Protein AF-0000000073371026 (afdb_homodimer)

Solvent-accessible surface area (backbone atoms only — not comparable to full-atom values): 20192 Å² total; per-residue (Å²): 126,54,71,70,52,48,51,46,52,50,49,33,68,52,36,25,43,48,41,38,28,44,31,72,67,51,46,48,70,66,56,48,27,65,59,62,73,43,50,71,66,58,51,50,71,70,28,90,46,69,68,56,49,50,53,49,14,49,51,52,49,47,46,50,52,50,50,57,52,51,58,57,32,68,72,38,90,45,40,67,50,35,59,48,41,50,36,58,49,53,38,41,37,76,80,59,62,59,48,59,58,53,61,54,60,61,40,46,37,55,53,16,57,73,68,31,72,69,59,24,54,54,42,35,48,53,52,51,51,52,35,50,50,44,23,49,34,47,51,51,18,34,76,72,62,62,25,56,60,95,79,65,53,45,64,58,51,27,49,44,50,51,11,32,50,51,18,29,52,52,48,18,58,46,66,67,38,62,62,54,27,35,56,44,23,50,55,50,45,47,57,59,58,65,37,79,126,54,72,70,52,48,51,45,52,51,47,33,67,51,36,22,43,49,42,38,28,42,32,72,66,52,46,48,70,64,56,48,26,64,61,60,72,45,51,72,66,57,51,50,71,70,28,90,46,68,66,54,49,50,53,48,16,49,50,52,50,47,45,49,51,50,50,58,51,50,58,58,32,68,71,39,90,45,39,65,52,37,59,49,43,51,37,57,50,53,39,40,37,77,81,63,61,59,48,59,60,52,62,54,60,60,41,45,37,55,51,16,57,73,69,30,70,68,59,23,53,52,42,36,48,54,52,51,51,51,35,49,52,45,24,47,35,47,51,52,18,40,75,71,62,62,30,64,47,89,77,70,50,45,64,59,53,25,48,45,49,51,12,31,51,53,17,29,52,52,50,18,59,46,67,67,38,62,65,54,26,35,56,44,24,51,55,51,45,47,58,58,60,59,35,76

Organism: Flavobacterium johnsoniae (strain ATCC 17061 / DSM 2064 / JCM 8514 / BCRC 14874 / CCUG 350202 / NBRC 14942 / NCIMB 11054 / UW101) (NCBI:txid376686)

pLDDT: mean 96.85, std 3.68, range [68.94, 98.88]

InterPro domains:
  IPR001647 DNA-binding HTH domain, TetR-type [PF00440] (11-56)
  IPR001647 DNA-binding HTH domain, TetR-type [PR00455] (11-24)
  IPR001647 DNA-binding HTH domain, TetR-type [PR00455] (32-55)
  IPR001647 DNA-binding HTH domain, TetR-type [PS50977] (5-65)
  IPR009057 Homedomain-like superfamily [SSF46689] (3-71)
  IPR011075 Tetracyclin repressor-like, C-terminal domain [PF16925] (87-182)
  IPR036271 Tetracyclin repressor-like, C-terminal domain superfamily [SSF48498] (78-186)

Sequence (392 aa):
MSKAQRTKQFIIEKTAPIFNMKGYSGTSMSDITEATGLTKGSIYGNFANKDEVALAAFRFNVKKLHDIFAREIEKEKTFKGKLLVYPRLYSDYYDLRVTQGGCPIINTATEADDTHPVLKKKVERVILSWKEQLVYFIEQGILLGEFKAHSIDPEKTALTIIAMIEGTVMIAKITGNLSTLADIMLSVTKIIEDLVMSKAQRTKQFIIEKTAPIFNMKGYSGTSMSDITEATGLTKGSIYGNFANKDEVALAAFRFNVKKLHDIFAREIEKEKTFKGKLLVYPRLYSDYYDLRVTQGGCPIINTATEADDTHPVLKKKVERVILSWKEQLVYFIEQGILLGEFKAHSIDPEKTALTIIAMIEGTVMIAKITGNLSTLADIMLSVTKIIEDLV

Foldseek 3Di:
DDPLVVLLVLLLVQCLLVCLAQNLVRDDPVNSCVSRVDDPVSNCVNPVDSVRSSVSSLVVLVVLVVVVLVVQLVPDDALLSSQLSVLVCQLCVVVVPSGRNFRSLLSQCVVCVPPPVVSNVVSVVVLVVQLVVQLVSLVVCCVVVVFPPPDDDSSVLSVVLVCQQSVQRVVCVVVVPSNSSNVSSVVNNVSSVNRD/DDPLVVLLVLLLVQCLLVCLAQNLVRDDPVNSCVSRVDDPVSNCVNPVDSVRSSVSSLVVLVVLVVVVLVVQLVPDDALLSSQLSVLVCQLCVVVVPSGRNFRSLLSQCVVCVPPPVVSNVVSVVVLVVQLVVQLVSLVVCVVVVVFDDPDDDSSVLSVVLVCQSSVQRVVCVVVVPSNSSNVSSVVNNVSSVNRD

Nearest PDB structures (foldseek):
  3eup-assembly1_B  TM=9.448E-01  e=2.634E-15  Cytophaga hutchinsonii ATCC 33406
  3qbm-assembly1_B  TM=9.551E-01  e=1.328E-11  Chloroflexus aurantiacus J-10-fl
  2hyj-assembly1_A-2  TM=8.882E-01  e=2.265E-05  Streptomyces coelicolor A3(2)
  6nsm-assembly1_B  TM=8.685E-01  e=7.605E-05  Pseudomonas aeruginosa UCBPP-PA14
  6nsr-assembly1_B  TM=8.568E-01  e=7.605E-05  Pseudomonas aeruginosa

Structure (mmCIF, N/CA/C/O backbone):
data_AF-0000000073371026-model_v1
#
loop_
_entity.id
_entity.type
_entity.pdbx_description
1 polymer 'Predicted transcriptional regulator, TetR family'
#
loop_
_atom_site.group_PDB
_atom_site.id
_atom_site.type_symbol
_atom_site.label_atom_id
_atom_site.label_alt_id
_atom_site.label_comp_id
_atom_site.label_asym_id
_atom_site.label_entity_id
_atom_site.label_seq_id
_atom_site.pdbx_PDB_ins_code
_atom_site.Cartn_x
_atom_site.Cartn_y
_atom_site.Cartn_z
_atom_site.occupancy
_atom_site.B_iso_or_equiv
_atom_site.auth_seq_id
_atom_site.auth_comp_id
_atom_site.auth_asym_id
_atom_site.auth_atom_id
_atom_site.pdbx_PDB_model_num
ATOM 1 N N . MET A 1 1 ? -34.594 -11.836 5.027 1 78.25 1 MET A N 1
ATOM 2 C CA . MET A 1 1 ? -33.688 -12.32 3.973 1 78.25 1 MET A CA 1
ATOM 3 C C . MET A 1 1 ? -34.156 -13.68 3.461 1 78.25 1 MET A C 1
ATOM 5 O O . MET A 1 1 ? -34.562 -14.539 4.246 1 78.25 1 MET A O 1
ATOM 9 N N . SER A 1 2 ? -34.25 -13.75 2.25 1 89.06 2 SER A N 1
ATOM 10 C CA . SER A 1 2 ? -34.562 -15.039 1.643 1 89.06 2 SER A CA 1
ATOM 11 C C . SER A 1 2 ? -33.469 -16.062 1.909 1 89.06 2 SER A C 1
ATOM 13 O O . SER A 1 2 ? -32.375 -15.703 2.387 1 89.06 2 SER A O 1
ATOM 15 N N . LYS A 1 3 ? -33.781 -17.328 1.729 1 86.94 3 LYS A N 1
ATOM 16 C CA . LYS A 1 3 ? -32.781 -18.375 1.901 1 86.94 3 LYS A CA 1
ATOM 17 C C . LYS A 1 3 ? -31.562 -18.125 1.029 1 86.94 3 LYS A C 1
ATOM 19 O O . LYS A 1 3 ? -30.422 -18.281 1.483 1 86.94 3 LYS A O 1
ATOM 24 N N . ALA A 1 4 ? -31.828 -17.781 -0.218 1 88.19 4 ALA A N 1
ATOM 25 C CA . ALA A 1 4 ? -30.75 -17.5 -1.165 1 88.19 4 ALA A CA 1
ATOM 26 C C . ALA A 1 4 ? -29.875 -16.344 -0.674 1 88.19 4 ALA A C 1
ATOM 28 O O . ALA A 1 4 ? -28.656 -16.406 -0.761 1 88.19 4 ALA A O 1
ATOM 29 N N . GLN A 1 5 ? -30.5 -15.336 -0.107 1 93.19 5 GLN A N 1
ATOM 30 C CA . GLN A 1 5 ? -29.766 -14.18 0.402 1 93.19 5 GLN A CA 1
ATOM 31 C C . GLN A 1 5 ? -28.938 -14.547 1.627 1 93.19 5 GLN A C 1
ATOM 33 O O . GLN A 1 5 ? -27.812 -14.062 1.795 1 93.19 5 GLN A O 1
ATOM 38 N N . ARG A 1 6 ? -29.5 -15.438 2.404 1 95.88 6 ARG A N 1
ATOM 39 C CA . ARG A 1 6 ? -28.781 -15.883 3.598 1 95.88 6 ARG A CA 1
ATOM 40 C C . ARG A 1 6 ? -27.547 -16.703 3.23 1 95.88 6 ARG A C 1
ATOM 42 O O . ARG A 1 6 ? -26.5 -16.562 3.861 1 95.88 6 ARG A O 1
ATOM 49 N N . THR A 1 7 ? -27.641 -17.531 2.207 1 96.81 7 THR A N 1
ATOM 50 C CA . THR A 1 7 ? -26.516 -18.328 1.745 1 96.81 7 THR A CA 1
ATOM 51 C C . THR A 1 7 ? -25.438 -17.453 1.137 1 96.81 7 THR A C 1
ATOM 53 O O . THR A 1 7 ? -24.25 -17.656 1.39 1 96.81 7 THR A O 1
ATOM 56 N N . LYS A 1 8 ? -25.891 -16.547 0.362 1 97.44 8 LYS A N 1
ATOM 57 C CA . LYS A 1 8 ? -24.953 -15.602 -0.236 1 97.44 8 LYS A CA 1
ATOM 58 C C . LYS A 1 8 ? -24.172 -14.844 0.837 1 97.44 8 LYS A C 1
ATOM 60 O O . LYS A 1 8 ? -22.953 -14.711 0.749 1 97.44 8 LYS A O 1
ATOM 65 N N . GLN A 1 9 ? -24.891 -14.32 1.847 1 97.94 9 GLN A N 1
ATOM 66 C CA . GLN A 1 9 ? -24.25 -13.594 2.939 1 97.94 9 GLN A CA 1
ATOM 67 C C . GLN A 1 9 ? -23.281 -14.484 3.705 1 97.94 9 GLN A C 1
ATOM 69 O O . GLN A 1 9 ? -22.203 -14.039 4.102 1 97.94 9 GLN A O 1
ATOM 74 N N . PHE A 1 10 ? -23.656 -15.711 3.883 1 98.5 10 PHE A N 1
ATOM 75 C CA . PHE A 1 10 ? -22.797 -16.688 4.555 1 98.5 10 PHE A CA 1
ATOM 76 C C . PHE A 1 10 ? -21.516 -16.906 3.781 1 98.5 10 PHE A C 1
ATOM 78 O O . PHE A 1 10 ? -20.422 -16.891 4.363 1 98.5 10 PHE A O 1
ATOM 85 N N . ILE A 1 11 ? -21.594 -17.016 2.482 1 98.62 11 ILE A N 1
ATOM 86 C CA . ILE A 1 11 ? -20.422 -17.203 1.626 1 98.62 11 ILE A CA 1
ATOM 87 C C . ILE A 1 11 ? -19.516 -15.992 1.728 1 98.62 11 ILE A C 1
ATOM 89 O O . ILE A 1 11 ? -18.297 -16.141 1.904 1 98.62 11 ILE A O 1
ATOM 93 N N . ILE A 1 12 ? -20.109 -14.844 1.667 1 98.69 12 ILE A N 1
ATOM 94 C CA . ILE A 1 12 ? -19.344 -13.602 1.72 1 98.69 12 ILE A CA 1
ATOM 95 C C . ILE A 1 12 ? -18.594 -13.508 3.049 1 98.69 12 ILE A C 1
ATOM 97 O O . ILE A 1 12 ? -17.391 -13.266 3.074 1 98.69 12 ILE A O 1
ATOM 101 N N . GLU A 1 13 ? -19.219 -13.758 4.172 1 98.5 13 GLU A N 1
ATOM 102 C CA . GLU A 1 13 ? -18.656 -13.609 5.508 1 98.5 13 GLU A CA 1
ATOM 103 C C . GLU A 1 13 ? -17.516 -14.609 5.734 1 98.5 13 GLU A C 1
ATOM 105 O O . GLU A 1 13 ? -16.516 -14.281 6.383 1 98.5 13 GLU A O 1
ATOM 110 N N . LYS A 1 14 ? -17.641 -15.758 5.148 1 98.62 14 LYS A N 1
ATOM 111 C CA . LYS A 1 14 ? -16.641 -16.797 5.34 1 98.62 14 LYS A CA 1
ATOM 112 C C . LYS A 1 14 ? -15.422 -16.578 4.441 1 98.62 14 LYS A C 1
ATOM 114 O O . LYS A 1 14 ? -14.297 -16.938 4.797 1 98.62 14 LYS A O 1
ATOM 119 N N . THR A 1 15 ? -15.664 -15.922 3.312 1 98.69 15 THR A N 1
ATOM 120 C CA . THR A 1 15 ? -14.586 -15.859 2.328 1 98.69 15 THR A CA 1
ATOM 121 C C . THR A 1 15 ? -13.898 -14.5 2.367 1 98.69 15 THR A C 1
ATOM 123 O O . THR A 1 15 ? -12.766 -14.359 1.896 1 98.69 15 THR A O 1
ATOM 126 N N . ALA A 1 16 ? -14.531 -13.469 2.932 1 98.69 16 ALA A N 1
ATOM 127 C CA . ALA A 1 16 ? -14.008 -12.109 2.924 1 98.69 16 ALA A CA 1
ATOM 128 C C . ALA A 1 16 ? -12.617 -12.055 3.559 1 98.69 16 ALA A C 1
ATOM 130 O O . ALA A 1 16 ? -11.695 -11.477 2.986 1 98.69 16 ALA A O 1
ATOM 131 N N . PRO A 1 17 ? -12.391 -12.75 4.73 1 98.5 17 PRO A N 1
ATOM 132 C CA . PRO A 1 17 ? -11.039 -12.727 5.297 1 98.5 17 PRO A CA 1
ATOM 133 C C . PRO A 1 17 ? -10.016 -13.414 4.398 1 98.5 17 PRO A C 1
ATOM 135 O O . PRO A 1 17 ? -8.859 -12.992 4.344 1 98.5 17 PRO A O 1
ATOM 138 N N . ILE A 1 18 ? -10.422 -14.422 3.672 1 98.75 18 ILE A N 1
ATOM 139 C CA . ILE A 1 18 ? -9.516 -15.172 2.807 1 98.75 18 ILE A CA 1
ATOM 140 C C . ILE A 1 18 ? -9.086 -14.305 1.631 1 98.75 18 ILE A C 1
ATOM 142 O O . ILE A 1 18 ? -7.891 -14.195 1.339 1 98.75 18 ILE A O 1
ATOM 146 N N . PHE A 1 19 ? -10.07 -13.641 1.024 1 98.69 19 PHE A N 1
ATOM 147 C CA . PHE A 1 19 ? -9.766 -12.742 -0.079 1 98.69 19 PHE A CA 1
ATOM 148 C C . PHE A 1 19 ? -8.906 -11.578 0.396 1 98.69 19 PHE A C 1
ATOM 150 O O . PHE A 1 19 ? -8.055 -11.086 -0.348 1 98.69 19 PHE A O 1
ATOM 157 N N . ASN A 1 20 ? -9.109 -11.133 1.645 1 98.62 20 ASN A N 1
ATOM 158 C CA . ASN A 1 20 ? -8.328 -10.008 2.154 1 98.62 20 ASN A CA 1
ATOM 159 C C . ASN A 1 20 ? -6.891 -10.422 2.469 1 98.62 20 ASN A C 1
ATOM 161 O O . ASN A 1 20 ? -5.973 -9.602 2.391 1 98.62 20 ASN A O 1
ATOM 165 N N . MET A 1 21 ? -6.648 -11.656 2.789 1 98.44 21 MET A N 1
ATOM 166 C CA . MET A 1 21 ? -5.328 -12.156 3.162 1 98.44 21 MET A CA 1
ATOM 167 C C . MET A 1 21 ? -4.578 -12.672 1.939 1 98.44 21 MET A C 1
ATOM 169 O O . MET A 1 21 ? -3.4 -12.359 1.749 1 98.44 21 MET A O 1
ATOM 173 N N . LYS A 1 22 ? -5.285 -13.359 1.026 1 98.31 22 LYS A N 1
ATOM 174 C CA . LYS A 1 22 ? -4.605 -14.086 -0.044 1 98.31 22 LYS A CA 1
ATOM 175 C C . LYS A 1 22 ? -4.719 -13.344 -1.37 1 98.31 22 LYS A C 1
ATOM 177 O O . LYS A 1 22 ? -3.992 -13.641 -2.32 1 98.31 22 LYS A O 1
ATOM 182 N N . GLY A 1 23 ? -5.648 -12.367 -1.407 1 97.94 23 GLY A N 1
ATOM 183 C CA . GLY A 1 23 ? -5.949 -11.734 -2.68 1 97.94 23 GLY A CA 1
ATOM 184 C C . GLY A 1 23 ? -6.809 -12.594 -3.59 1 97.94 23 GLY A C 1
ATOM 185 O O . GLY A 1 23 ? -7.113 -13.742 -3.258 1 97.94 23 GLY A O 1
ATOM 186 N N . TYR A 1 24 ? -7.262 -12.031 -4.68 1 97.88 24 TYR A N 1
ATOM 187 C CA . TYR A 1 24 ? -8.094 -12.711 -5.672 1 97.88 24 TYR A CA 1
ATOM 188 C C . TYR A 1 24 ? -7.352 -13.898 -6.277 1 97.88 24 TYR A C 1
ATOM 190 O O . TYR A 1 24 ? -7.875 -15.016 -6.293 1 97.88 24 TYR A O 1
ATOM 198 N N . SER A 1 25 ? -6.125 -13.617 -6.75 1 97.06 25 SER A N 1
ATOM 199 C CA . SER A 1 25 ? -5.352 -14.648 -7.438 1 97.06 25 SER A CA 1
ATOM 200 C C . SER A 1 25 ? -4.961 -15.773 -6.48 1 97.06 25 SER A C 1
ATOM 202 O O . SER A 1 25 ? -4.906 -16.938 -6.871 1 97.06 25 SER A O 1
ATOM 204 N N . GLY A 1 26 ? -4.73 -15.445 -5.211 1 97.56 26 GLY A N 1
ATOM 205 C CA . GLY A 1 26 ? -4.246 -16.422 -4.242 1 97.56 26 GLY A CA 1
ATOM 206 C C . GLY A 1 26 ? -5.355 -17.234 -3.619 1 97.56 26 GLY A C 1
ATOM 207 O O . GLY A 1 26 ? -5.09 -18.219 -2.922 1 97.56 26 GLY A O 1
ATOM 208 N N . THR A 1 27 ? -6.582 -16.844 -3.906 1 98.44 27 THR A N 1
ATOM 209 C CA . THR A 1 27 ? -7.727 -17.562 -3.365 1 98.44 27 THR A CA 1
ATOM 210 C C . THR A 1 27 ? -8.281 -18.547 -4.395 1 98.44 27 THR A C 1
ATOM 212 O O . THR A 1 27 ? -8.68 -18.141 -5.488 1 98.44 27 THR A O 1
ATOM 215 N N . SER A 1 28 ? -8.328 -19.812 -4.043 1 97.56 28 SER A N 1
ATOM 216 C CA . SER A 1 28 ? -8.844 -20.844 -4.941 1 97.56 28 SER A CA 1
ATOM 217 C C . SER A 1 28 ? -10.289 -21.203 -4.609 1 97.56 28 SER A C 1
ATOM 219 O O . SER A 1 28 ? -10.797 -20.828 -3.549 1 97.56 28 SER A O 1
ATOM 221 N N . MET A 1 29 ? -10.875 -21.875 -5.574 1 97.56 29 MET A N 1
ATOM 222 C CA . MET A 1 29 ? -12.203 -22.406 -5.297 1 97.56 29 MET A CA 1
ATOM 223 C C . MET A 1 29 ? -12.164 -23.391 -4.129 1 97.56 29 MET A C 1
ATOM 225 O O . MET A 1 29 ? -13.109 -23.469 -3.34 1 97.56 29 MET A O 1
ATOM 229 N N . SER A 1 30 ? -11.094 -24.109 -4.004 1 98.31 30 SER A N 1
ATOM 230 C CA . SER A 1 30 ? -10.938 -25.031 -2.873 1 98.31 30 SER A CA 1
ATOM 231 C C . SER A 1 30 ? -10.922 -24.266 -1.551 1 98.31 30 SER A C 1
ATOM 233 O O . SER A 1 30 ? -11.531 -24.703 -0.573 1 98.31 30 SER A O 1
ATOM 235 N N . ASP A 1 31 ? -10.258 -23.109 -1.495 1 98.5 31 ASP A N 1
ATOM 236 C CA . ASP A 1 31 ? -10.273 -22.266 -0.301 1 98.5 31 ASP A CA 1
ATOM 237 C C . ASP A 1 31 ? -11.695 -21.891 0.083 1 98.5 31 ASP A C 1
ATOM 239 O O . ASP A 1 31 ? -12.062 -21.938 1.259 1 98.5 31 ASP A O 1
ATOM 243 N N . ILE A 1 32 ? -12.453 -21.5 -0.914 1 98.62 32 ILE A N 1
ATOM 244 C CA . ILE A 1 32 ? -13.82 -21.016 -0.711 1 98.62 32 ILE A CA 1
ATOM 245 C C . ILE A 1 32 ? -14.703 -22.172 -0.229 1 98.62 32 ILE A C 1
ATOM 247 O O . ILE A 1 32 ? -15.43 -22.031 0.754 1 98.62 32 ILE A O 1
ATOM 251 N N . THR A 1 33 ? -14.594 -23.344 -0.913 1 98.69 33 THR A N 1
ATOM 252 C CA . THR A 1 33 ? -15.422 -24.484 -0.542 1 98.69 33 THR A CA 1
ATOM 253 C C . THR A 1 33 ? -15.039 -25 0.84 1 98.69 33 THR A C 1
ATOM 255 O O . THR A 1 33 ? -15.906 -25.391 1.623 1 98.69 33 THR A O 1
ATOM 258 N N . GLU A 1 34 ? -13.789 -25 1.176 1 98.69 34 GLU A N 1
ATOM 259 C CA . GLU A 1 34 ? -13.336 -25.438 2.492 1 98.69 34 GLU A CA 1
ATOM 260 C C . GLU A 1 34 ? -13.828 -24.5 3.588 1 98.69 34 GLU A C 1
ATOM 262 O O . GLU A 1 34 ? -14.281 -24.953 4.645 1 98.69 34 GLU A O 1
ATOM 267 N N . ALA A 1 35 ? -13.797 -23.234 3.332 1 98.38 35 ALA A N 1
ATOM 268 C CA . ALA A 1 35 ? -14.18 -22.234 4.328 1 98.38 35 ALA A CA 1
ATOM 269 C C . ALA A 1 35 ? -15.688 -22.266 4.582 1 98.38 35 ALA A C 1
ATOM 271 O O . ALA A 1 35 ? -16.141 -21.969 5.688 1 98.38 35 ALA A O 1
ATOM 272 N N . THR A 1 36 ? -16.422 -22.703 3.578 1 98.5 36 THR A N 1
ATOM 273 C CA . THR A 1 36 ? -17.875 -22.594 3.682 1 98.5 36 THR A CA 1
ATOM 274 C C . THR A 1 36 ? -18.5 -23.953 3.957 1 98.5 36 THR A C 1
ATOM 276 O O . THR A 1 36 ? -19.656 -24.047 4.391 1 98.5 36 THR A O 1
ATOM 279 N N . GLY A 1 37 ? -17.766 -25 3.551 1 98.56 37 GLY A N 1
ATOM 280 C CA . GLY A 1 37 ? -18.359 -26.328 3.6 1 98.56 37 GLY A CA 1
ATOM 281 C C . GLY A 1 37 ? -19.344 -26.594 2.479 1 98.56 37 GLY A C 1
ATOM 282 O O . GLY A 1 37 ? -20.078 -27.578 2.508 1 98.56 37 GLY A O 1
ATOM 283 N N . LEU A 1 38 ? -19.422 -25.688 1.566 1 98.31 38 LEU A N 1
ATOM 284 C CA . LEU A 1 38 ? -20.344 -25.797 0.436 1 98.31 38 LEU A CA 1
ATOM 285 C C . LEU A 1 38 ? -19.625 -26.391 -0.776 1 98.31 38 LEU A C 1
ATOM 287 O O . LEU A 1 38 ? -18.406 -26.297 -0.893 1 98.31 38 LEU A O 1
ATOM 291 N N . THR A 1 39 ? -20.406 -26.984 -1.675 1 98 39 THR A N 1
ATOM 292 C CA . THR A 1 39 ? -19.844 -27.5 -2.924 1 98 39 THR A CA 1
ATOM 293 C C . THR A 1 39 ? -19.609 -26.359 -3.908 1 98 39 THR A C 1
ATOM 295 O O . THR A 1 39 ? -20.172 -25.266 -3.766 1 98 39 THR A O 1
ATOM 298 N N . LYS A 1 40 ? -18.703 -26.656 -4.879 1 97.69 40 LYS A N 1
ATOM 299 C CA . LYS A 1 40 ? -18.484 -25.703 -5.961 1 97.69 40 LYS A CA 1
ATOM 300 C C . LYS A 1 40 ? -19.797 -25.328 -6.641 1 97.69 40 LYS A C 1
ATOM 302 O O . LYS A 1 40 ? -20.031 -24.156 -6.953 1 97.69 40 LYS A O 1
ATOM 307 N N . GLY A 1 41 ? -20.672 -26.297 -6.82 1 97.25 41 GLY A N 1
ATOM 308 C CA . GLY A 1 41 ? -21.984 -26.062 -7.418 1 97.25 41 GLY A CA 1
ATOM 309 C C . GLY A 1 41 ? -22.844 -25.125 -6.613 1 97.25 41 GLY A C 1
ATOM 310 O O . GLY A 1 41 ? -23.531 -24.266 -7.18 1 97.25 41 GLY A O 1
ATOM 311 N N . SER A 1 42 ? -22.828 -25.312 -5.371 1 97 42 SER A N 1
ATOM 312 C CA . SER A 1 42 ? -23.594 -24.438 -4.488 1 97 42 SER A CA 1
ATOM 313 C C . SER A 1 42 ? -23.078 -23.016 -4.547 1 97 42 SER A C 1
ATOM 315 O O . SER A 1 42 ? -23.859 -22.062 -4.57 1 97 42 SER A O 1
ATOM 317 N N . ILE A 1 43 ? -21.719 -22.812 -4.547 1 98 43 ILE A N 1
ATOM 318 C CA . ILE A 1 43 ? -21.125 -21.484 -4.633 1 98 43 ILE A CA 1
ATOM 319 C C . ILE A 1 43 ? -21.578 -20.797 -5.922 1 98 43 ILE A C 1
ATOM 321 O O . ILE A 1 43 ? -22.062 -19.656 -5.891 1 98 43 ILE A O 1
ATOM 325 N N . TYR A 1 44 ? -21.547 -21.516 -7 1 96.75 44 TYR A N 1
ATOM 326 C CA . TYR A 1 44 ? -21.828 -20.938 -8.312 1 96.75 44 TYR A CA 1
ATOM 327 C C . TYR A 1 44 ? -23.328 -20.859 -8.562 1 96.75 44 TYR A C 1
ATOM 329 O O . TYR A 1 44 ? -23.766 -20.234 -9.523 1 96.75 44 TYR A O 1
ATOM 337 N N . GLY A 1 45 ? -24.094 -21.531 -7.719 1 97.06 45 GLY A N 1
ATOM 338 C CA . GLY A 1 45 ? -25.531 -21.281 -7.68 1 97.06 45 GLY A CA 1
ATOM 339 C C . GLY A 1 45 ? -25.891 -19.906 -7.121 1 97.06 45 GLY A C 1
ATOM 340 O O . GLY A 1 45 ? -26.953 -19.375 -7.422 1 97.06 45 GLY A O 1
ATOM 341 N N . ASN A 1 46 ? -24.984 -19.375 -6.391 1 97.31 46 ASN A N 1
ATOM 342 C CA . ASN A 1 46 ? -25.203 -18.094 -5.73 1 97.31 46 ASN A CA 1
ATOM 343 C C . ASN A 1 46 ? -24.391 -16.969 -6.379 1 97.31 46 ASN A C 1
ATOM 345 O O . ASN A 1 46 ? -24.766 -15.805 -6.305 1 97.31 46 ASN A O 1
ATOM 349 N N . PHE A 1 47 ? -23.234 -17.312 -6.984 1 98.19 47 PHE A N 1
ATOM 350 C CA . PHE A 1 47 ? -22.359 -16.391 -7.691 1 98.19 47 PHE A CA 1
ATOM 351 C C . PHE A 1 47 ? -22 -16.922 -9.07 1 98.19 47 PHE A C 1
ATOM 353 O O . PHE A 1 47 ? -21.734 -18.109 -9.227 1 98.19 47 PHE A O 1
ATOM 360 N N . ALA A 1 48 ? -21.953 -16.031 -9.984 1 97.38 48 ALA A N 1
ATOM 361 C CA . ALA A 1 48 ? -21.719 -16.453 -11.359 1 97.38 48 ALA A CA 1
ATOM 362 C C . ALA A 1 48 ? -20.281 -16.969 -11.539 1 97.38 48 ALA A C 1
ATOM 364 O O . ALA A 1 48 ? -20.031 -17.828 -12.383 1 97.38 48 ALA A O 1
ATOM 365 N N . ASN A 1 49 ? -19.391 -16.438 -10.828 1 96.5 49 ASN A N 1
ATOM 366 C CA . ASN A 1 49 ? -17.969 -16.781 -10.914 1 96.5 49 ASN A CA 1
ATOM 367 C C . ASN A 1 49 ? -17.203 -16.25 -9.711 1 96.5 49 ASN A C 1
ATOM 369 O O . ASN A 1 49 ? -17.766 -15.617 -8.828 1 96.5 49 ASN A O 1
ATOM 373 N N . LYS A 1 50 ? -15.969 -16.469 -9.594 1 96.69 50 LYS A N 1
ATOM 374 C CA . LYS A 1 50 ? -15.109 -16.062 -8.492 1 96.69 50 LYS A CA 1
ATOM 375 C C . LYS A 1 50 ? -15.008 -14.539 -8.398 1 96.69 50 LYS A C 1
ATOM 377 O O . LYS A 1 50 ? -14.891 -13.984 -7.301 1 96.69 50 LYS A O 1
ATOM 382 N N . ASP A 1 51 ? -15.07 -13.812 -9.531 1 97 51 ASP A N 1
ATOM 383 C CA . ASP A 1 51 ? -15.023 -12.352 -9.539 1 97 51 ASP A CA 1
ATOM 384 C C . ASP A 1 51 ? -16.141 -11.766 -8.68 1 97 51 ASP A C 1
ATOM 386 O O . ASP A 1 51 ? -15.906 -10.828 -7.906 1 97 51 ASP A O 1
ATOM 390 N N . GLU A 1 52 ? -17.281 -12.312 -8.797 1 98.06 52 GLU A N 1
ATOM 391 C CA . GLU A 1 52 ? -18.422 -11.805 -8.039 1 98.06 52 GLU A CA 1
ATOM 392 C C . GLU A 1 52 ? -18.234 -12.055 -6.543 1 98.06 52 GLU A C 1
ATOM 394 O O . GLU A 1 52 ? -18.656 -11.227 -5.723 1 98.06 52 GLU A O 1
ATOM 399 N N . VAL A 1 53 ? -17.688 -13.219 -6.23 1 98.31 53 VAL A N 1
ATOM 400 C CA . VAL A 1 53 ? -17.406 -13.5 -4.828 1 98.31 53 VAL A CA 1
ATOM 401 C C . VAL A 1 53 ? -16.406 -12.484 -4.285 1 98.31 53 VAL A C 1
ATOM 403 O O . VAL A 1 53 ? -16.609 -11.914 -3.207 1 98.31 53 VAL A O 1
ATOM 406 N N . ALA A 1 54 ? -15.32 -12.227 -5.07 1 98.38 54 ALA A N 1
ATOM 407 C CA . ALA A 1 54 ? -14.266 -11.305 -4.656 1 98.38 54 ALA A CA 1
ATOM 408 C C . ALA A 1 54 ? -14.812 -9.891 -4.484 1 98.38 54 ALA A C 1
ATOM 410 O O . ALA A 1 54 ? -14.461 -9.195 -3.525 1 98.38 54 ALA A O 1
ATOM 411 N N . LEU A 1 55 ? -15.664 -9.469 -5.422 1 98.62 55 LEU A N 1
ATOM 412 C CA . LEU A 1 55 ? -16.25 -8.141 -5.355 1 98.62 55 LEU A CA 1
ATOM 413 C C . LEU A 1 55 ? -17.125 -7.996 -4.109 1 98.62 55 LEU A C 1
ATOM 415 O O . LEU A 1 55 ? -17.062 -6.977 -3.422 1 98.62 55 LEU A O 1
ATOM 419 N N . ALA A 1 56 ? -17.906 -9.023 -3.85 1 98.69 56 ALA A N 1
ATOM 420 C CA . ALA A 1 56 ? -18.766 -9.008 -2.672 1 98.69 56 ALA A CA 1
ATOM 421 C C . ALA A 1 56 ? -17.953 -9.023 -1.387 1 98.69 56 ALA A C 1
ATOM 423 O O . ALA A 1 56 ? -18.281 -8.328 -0.423 1 98.69 56 ALA A O 1
ATOM 424 N N . ALA A 1 57 ? -16.938 -9.852 -1.371 1 98.69 57 ALA A N 1
ATOM 425 C CA . ALA A 1 57 ? -16.031 -9.922 -0.228 1 98.69 57 ALA A CA 1
ATOM 426 C C . ALA A 1 57 ? -15.359 -8.578 0.026 1 98.69 57 ALA A C 1
ATOM 428 O O . ALA A 1 57 ? -15.258 -8.141 1.172 1 98.69 57 ALA A O 1
ATOM 429 N N . PHE A 1 58 ? -14.945 -7.906 -1.058 1 98.88 58 PHE A N 1
ATOM 430 C CA . PHE A 1 58 ? -14.32 -6.594 -0.944 1 98.88 58 PHE A CA 1
ATOM 431 C C . PHE A 1 58 ? -15.297 -5.578 -0.364 1 98.88 58 PHE A C 1
ATOM 433 O O . PHE A 1 58 ? -14.953 -4.848 0.57 1 98.88 58 PHE A O 1
ATOM 440 N N . ARG A 1 59 ? -16.438 -5.547 -0.876 1 98.75 59 ARG A N 1
ATOM 441 C CA . ARG A 1 59 ? -17.453 -4.629 -0.391 1 98.75 59 ARG A CA 1
ATOM 442 C C . ARG A 1 59 ? -17.75 -4.871 1.085 1 98.75 59 ARG A C 1
ATOM 444 O O . ARG A 1 59 ? -17.922 -3.924 1.854 1 98.75 59 ARG A O 1
ATOM 451 N N . PHE A 1 60 ? -17.859 -6.145 1.418 1 98.69 60 PHE A N 1
ATOM 452 C CA . PHE A 1 60 ? -18.125 -6.527 2.799 1 98.69 60 PHE A CA 1
ATOM 453 C C . PHE A 1 60 ? -17.031 -6.008 3.727 1 98.69 60 PHE A C 1
ATOM 455 O O . PHE A 1 60 ? -17.328 -5.426 4.773 1 98.69 60 PHE A O 1
ATOM 462 N N . ASN A 1 61 ? -15.742 -6.195 3.367 1 98.5 61 ASN A N 1
ATOM 463 C CA . ASN A 1 61 ? -14.617 -5.738 4.172 1 98.5 61 ASN A CA 1
ATOM 464 C C . ASN A 1 61 ? -14.586 -4.215 4.277 1 98.5 61 ASN A C 1
ATOM 466 O O . ASN A 1 61 ? -14.359 -3.666 5.355 1 98.5 61 ASN A O 1
ATOM 470 N N . VAL A 1 62 ? -14.805 -3.508 3.189 1 98.69 62 VAL A N 1
ATOM 471 C CA . VAL A 1 62 ? -14.789 -2.049 3.174 1 98.69 62 VAL A CA 1
ATOM 472 C C . VAL A 1 62 ? -15.93 -1.51 4.035 1 98.69 62 VAL A C 1
ATOM 474 O O . VAL A 1 62 ? -15.758 -0.515 4.746 1 98.69 62 VAL A O 1
ATOM 477 N N . LYS A 1 63 ? -17.062 -2.162 3.971 1 98.31 63 LYS A N 1
ATOM 478 C CA . LYS A 1 63 ? -18.219 -1.726 4.746 1 98.31 63 LYS A CA 1
ATOM 479 C C . LYS A 1 63 ? -17.938 -1.806 6.242 1 98.31 63 LYS A C 1
ATOM 481 O O . LYS A 1 63 ? -18.406 -0.955 7.012 1 98.31 63 LYS A O 1
ATOM 486 N N . LYS A 1 64 ? -17.281 -2.844 6.691 1 96.94 64 LYS A N 1
ATOM 487 C CA . LYS A 1 64 ? -16.906 -2.957 8.102 1 96.94 64 LYS A CA 1
ATOM 488 C C . LYS A 1 64 ? -16.094 -1.748 8.555 1 96.94 64 LYS A C 1
ATOM 490 O O . LYS A 1 64 ? -16.344 -1.195 9.625 1 96.94 64 LYS A O 1
ATOM 495 N N . LEU A 1 65 ? -15.141 -1.388 7.699 1 95.88 65 LEU A N 1
ATOM 496 C CA . LEU A 1 65 ? -14.297 -0.231 7.969 1 95.88 65 LEU A CA 1
ATOM 497 C C . LEU A 1 65 ? -15.117 1.055 7.965 1 95.88 65 LEU A C 1
ATOM 499 O O . LEU A 1 65 ? -15.055 1.843 8.914 1 95.88 65 LEU A O 1
ATOM 503 N N . HIS A 1 66 ? -15.906 1.229 6.941 1 97.06 66 HIS A N 1
ATOM 504 C CA . HIS A 1 66 ? -16.734 2.418 6.762 1 97.06 66 HIS A CA 1
ATOM 505 C C . HIS A 1 66 ? -17.719 2.588 7.918 1 97.06 66 HIS A C 1
ATOM 507 O O . HIS A 1 66 ? -17.906 3.699 8.422 1 97.06 66 HIS A O 1
ATOM 513 N N . ASP A 1 67 ? -18.297 1.516 8.375 1 97.31 67 ASP A N 1
ATOM 514 C CA . ASP A 1 67 ? -19.328 1.581 9.414 1 97.31 67 ASP A CA 1
ATOM 515 C C . ASP A 1 67 ? -18.734 2.068 10.734 1 97.31 67 ASP A C 1
ATOM 517 O O . ASP A 1 67 ? -19.359 2.881 11.43 1 97.31 67 ASP A O 1
ATOM 521 N N . ILE A 1 68 ? -17.625 1.619 11.086 1 96.38 68 ILE A N 1
ATOM 522 C CA . ILE A 1 68 ? -16.969 2.008 12.336 1 96.38 68 ILE A CA 1
ATOM 523 C C . ILE A 1 68 ? -16.609 3.492 12.289 1 96.38 68 ILE A C 1
ATOM 525 O O . ILE A 1 68 ? -16.875 4.227 13.242 1 96.38 68 ILE A O 1
ATOM 529 N N . PHE A 1 69 ? -16.094 3.943 11.156 1 96.94 69 PHE A N 1
ATOM 530 C CA . PHE A 1 69 ? -15.68 5.336 11.023 1 96.94 69 PHE A CA 1
ATOM 531 C C . PHE A 1 69 ? -16.891 6.258 10.969 1 96.94 69 PHE A C 1
ATOM 533 O O . PHE A 1 69 ? -16.906 7.309 11.617 1 96.94 69 PHE A O 1
ATOM 540 N N . ALA A 1 70 ? -17.891 5.816 10.242 1 97.81 70 ALA A N 1
ATOM 541 C CA . ALA A 1 70 ? -19.094 6.633 10.109 1 97.81 70 ALA A CA 1
ATOM 542 C C . ALA A 1 70 ? -19.75 6.855 11.469 1 97.81 70 ALA A C 1
ATOM 544 O O . ALA A 1 70 ? -20.219 7.961 11.766 1 97.81 70 ALA A O 1
ATOM 545 N N . ARG A 1 71 ? -19.781 5.848 12.266 1 97.81 71 ARG A N 1
ATOM 546 C CA . ARG A 1 71 ? -20.375 5.93 13.594 1 97.81 71 ARG A CA 1
ATOM 547 C C . ARG A 1 71 ? -19.641 6.941 14.469 1 97.81 71 ARG A C 1
ATOM 549 O O . ARG A 1 71 ? -20.266 7.742 15.164 1 97.81 71 ARG A O 1
ATOM 556 N N . GLU A 1 72 ? -18.344 6.91 14.477 1 98.12 72 GLU A N 1
ATOM 557 C CA . GLU A 1 72 ? -17.531 7.809 15.297 1 98.12 72 GLU A CA 1
ATOM 558 C C . GLU A 1 72 ? -17.562 9.234 14.75 1 98.12 72 GLU A C 1
ATOM 560 O O . GLU A 1 72 ? -17.578 10.203 15.508 1 98.12 72 GLU A O 1
ATOM 565 N N . ILE A 1 73 ? -17.594 9.398 13.414 1 98.62 73 ILE A N 1
ATOM 566 C CA . ILE A 1 73 ? -17.641 10.703 12.766 1 98.62 73 ILE A CA 1
ATOM 567 C C . ILE A 1 73 ? -18.953 11.398 13.109 1 98.62 73 ILE A C 1
ATOM 569 O O . ILE A 1 73 ? -18.984 12.609 13.359 1 98.62 73 ILE A O 1
ATOM 573 N N . GLU A 1 74 ? -20.016 10.633 13.141 1 98.31 74 GLU A N 1
ATOM 574 C CA . GLU A 1 74 ? -21.359 11.164 13.414 1 98.31 74 GLU A CA 1
ATOM 575 C C . GLU A 1 74 ? -21.422 11.789 14.805 1 98.31 74 GLU A C 1
ATOM 577 O O . GLU A 1 74 ? -22.219 12.695 15.047 1 98.31 74 GLU A O 1
ATOM 582 N N . LYS A 1 75 ? -20.578 11.367 15.703 1 98.44 75 LYS A N 1
ATOM 583 C CA . LYS A 1 75 ? -20.578 11.852 17.078 1 98.44 75 LYS A CA 1
ATOM 584 C C . LYS A 1 75 ? -19.891 13.211 17.188 1 98.44 75 LYS A C 1
ATOM 586 O O . LYS A 1 75 ? -20.016 13.906 18.188 1 98.44 75 LYS A O 1
ATOM 591 N N . GLU A 1 76 ? -19.109 13.531 16.203 1 98.69 76 GLU A N 1
ATOM 592 C CA . GLU A 1 76 ? -18.312 14.75 16.25 1 98.69 76 GLU A CA 1
ATOM 593 C C . GLU A 1 76 ? -19.141 15.961 15.828 1 98.69 76 GLU A C 1
ATOM 595 O O . GLU A 1 76 ? -19.938 15.883 14.891 1 98.69 76 GLU A O 1
ATOM 600 N N . LYS A 1 77 ? -18.891 17.078 16.484 1 98.12 77 LYS A N 1
ATOM 601 C CA . LYS A 1 77 ? -19.672 18.281 16.25 1 98.12 77 LYS A CA 1
ATOM 602 C C . LYS A 1 77 ? -18.938 19.25 15.344 1 98.12 77 LYS A C 1
ATOM 604 O O . LYS A 1 77 ? -19.531 20.188 14.789 1 98.12 77 LYS A O 1
ATOM 609 N N . THR A 1 78 ? -17.656 19.156 15.258 1 98.44 78 THR A N 1
ATOM 610 C CA . THR A 1 78 ? -16.844 20.016 14.422 1 98.44 78 THR A CA 1
ATOM 611 C C . THR A 1 78 ? -16.203 19.234 13.289 1 98.44 78 THR A C 1
ATOM 613 O O . THR A 1 78 ? -16.109 18 13.352 1 98.44 78 THR A O 1
ATOM 616 N N . PHE A 1 79 ? -15.789 19.922 12.258 1 98.44 79 PHE A N 1
ATOM 617 C CA . PHE A 1 79 ? -15.133 19.25 11.141 1 98.44 79 PHE A CA 1
ATOM 618 C C . PHE A 1 79 ? -13.711 18.828 11.516 1 98.44 79 PHE A C 1
ATOM 620 O O . PHE A 1 79 ? -13.219 17.812 11.047 1 98.44 79 PHE A O 1
ATOM 627 N N . LYS A 1 80 ? -13.117 19.609 12.406 1 98.19 80 LYS A N 1
ATOM 628 C CA . LYS A 1 80 ? -11.844 19.172 12.969 1 98.19 80 LYS A CA 1
ATOM 629 C C . LYS A 1 80 ? -11.984 17.844 13.695 1 98.19 80 LYS A C 1
ATOM 631 O O . LYS A 1 80 ? -11.18 16.922 13.5 1 98.19 80 LYS A O 1
ATOM 636 N N . GLY A 1 81 ? -12.977 17.734 14.547 1 98.62 81 GLY A N 1
ATOM 637 C CA . GLY A 1 81 ? -13.258 16.484 15.234 1 98.62 81 GLY A CA 1
ATOM 638 C C . GLY A 1 81 ? -13.484 15.32 14.289 1 98.62 81 GLY A C 1
ATOM 639 O O . GLY A 1 81 ? -13.008 14.203 14.547 1 98.62 81 GLY A O 1
ATOM 640 N N . LYS A 1 82 ? -14.234 15.578 13.164 1 98.88 82 LYS A N 1
ATOM 641 C CA . LYS A 1 82 ? -14.5 14.547 12.164 1 98.88 82 LYS A CA 1
ATOM 642 C C . LYS A 1 82 ? -13.211 14.055 11.523 1 98.88 82 LYS A C 1
ATOM 644 O O . LYS A 1 82 ? -13.016 12.844 11.352 1 98.88 82 LYS A O 1
ATOM 649 N N . LEU A 1 83 ? -12.281 14.992 11.242 1 98.81 83 LEU A N 1
ATOM 650 C CA . LEU A 1 83 ? -11 14.609 10.664 1 98.81 83 LEU A CA 1
ATOM 651 C C . LEU A 1 83 ? -10.18 13.797 11.656 1 98.81 83 LEU A C 1
ATOM 653 O O . LEU A 1 83 ? -9.516 12.828 11.273 1 98.81 83 LEU A O 1
ATOM 657 N N . LEU A 1 84 ? -10.25 14.102 12.906 1 98.75 84 LEU A N 1
ATOM 658 C CA . LEU A 1 84 ? -9.398 13.5 13.93 1 98.75 84 LEU A CA 1
ATOM 659 C C . LEU A 1 84 ? -9.883 12.094 14.273 1 98.75 84 LEU A C 1
ATOM 661 O O . LEU A 1 84 ? -9.164 11.328 14.914 1 98.75 84 LEU A O 1
ATOM 665 N N . VAL A 1 85 ? -11.078 11.703 13.844 1 98.75 85 VAL A N 1
ATOM 666 C CA . VAL A 1 85 ? -11.562 10.344 14.039 1 98.75 85 VAL A CA 1
ATOM 667 C C . VAL A 1 85 ? -10.609 9.352 13.375 1 98.75 85 VAL A C 1
ATOM 669 O O . VAL A 1 85 ? -10.359 8.266 13.906 1 98.75 85 VAL A O 1
ATOM 672 N N . TYR A 1 86 ? -10.023 9.711 12.273 1 98.56 86 TYR A N 1
ATOM 673 C CA . TYR A 1 86 ? -9.219 8.789 11.477 1 98.56 86 TYR A CA 1
ATOM 674 C C . TYR A 1 86 ? -7.938 8.406 12.211 1 98.56 86 TYR A C 1
ATOM 676 O O . TYR A 1 86 ? -7.719 7.234 12.523 1 98.56 86 TYR A O 1
ATOM 684 N N . PRO A 1 87 ? -7.113 9.406 12.547 1 98.5 87 PRO A N 1
ATOM 685 C CA . PRO A 1 87 ? -5.918 8.969 13.273 1 98.5 87 PRO A CA 1
ATOM 686 C C . PRO A 1 87 ? -6.25 8.297 14.609 1 98.5 87 PRO A C 1
ATOM 688 O O . PRO A 1 87 ? -5.527 7.402 15.055 1 98.5 87 PRO A O 1
ATOM 691 N N . ARG A 1 88 ? -7.336 8.68 15.234 1 98 88 ARG A N 1
ATOM 692 C CA . ARG A 1 88 ? -7.727 8.055 16.5 1 98 88 ARG A CA 1
ATOM 693 C C . ARG A 1 88 ? -8.055 6.574 16.281 1 98 88 ARG A C 1
ATOM 695 O O . ARG A 1 88 ? -7.543 5.715 17.016 1 98 88 ARG A O 1
ATOM 702 N N . LEU A 1 89 ? -8.844 6.242 15.367 1 97.88 89 LEU A N 1
ATOM 703 C CA . LEU A 1 89 ? -9.297 4.871 15.172 1 97.88 89 LEU A CA 1
ATOM 704 C C . LEU A 1 89 ? -8.203 4.023 14.531 1 97.88 89 LEU A C 1
ATOM 706 O O . LEU A 1 89 ? -8.039 2.848 14.875 1 97.88 89 LEU A O 1
ATOM 710 N N . TYR A 1 90 ? -7.43 4.602 13.617 1 97.56 90 TYR A N 1
ATOM 711 C CA . TYR A 1 90 ? -6.371 3.824 12.977 1 97.56 90 TYR A CA 1
ATOM 712 C C . TYR A 1 90 ? -5.258 3.514 13.969 1 97.56 90 TYR A C 1
ATOM 714 O O . TYR A 1 90 ? -4.562 2.502 13.836 1 97.56 90 TYR A O 1
ATOM 722 N N . SER A 1 91 ? -5.105 4.367 14.969 1 97.12 91 SER A N 1
ATOM 723 C CA . SER A 1 91 ? -4.141 4.047 16.016 1 97.12 91 SER A CA 1
ATOM 724 C C . SER A 1 91 ? -4.473 2.723 16.688 1 97.12 91 SER A C 1
ATOM 726 O O . SER A 1 91 ? -3.58 2.014 17.156 1 97.12 91 SER A O 1
ATOM 728 N N . ASP A 1 92 ? -5.754 2.314 16.688 1 93.75 92 ASP A N 1
ATOM 729 C CA . ASP A 1 92 ? -6.246 1.101 17.328 1 93.75 92 ASP A CA 1
ATOM 730 C C . ASP A 1 92 ? -6.77 0.103 16.297 1 93.75 92 ASP A C 1
ATOM 732 O O . ASP A 1 92 ? -7.48 -0.842 16.656 1 93.75 92 ASP A O 1
ATOM 736 N N . TYR A 1 93 ? -6.453 0.26 15.094 1 94.31 93 TYR A N 1
ATOM 737 C CA . TYR A 1 93 ? -7.043 -0.451 13.969 1 94.31 93 TYR A CA 1
ATOM 738 C C . TYR A 1 93 ? -6.941 -1.96 14.156 1 94.31 93 TYR A C 1
ATOM 740 O O . TYR A 1 93 ? -7.938 -2.676 14.047 1 94.31 93 TYR A O 1
ATOM 748 N N . TYR A 1 94 ? -5.805 -2.42 14.508 1 91.75 94 TYR A N 1
ATOM 749 C CA . TYR A 1 94 ? -5.594 -3.857 14.648 1 91.75 94 TYR A CA 1
ATOM 750 C C . TYR A 1 94 ? -6.199 -4.375 15.945 1 91.75 94 TYR A C 1
ATOM 752 O O . TYR A 1 94 ? -6.672 -5.512 16.016 1 91.75 94 TYR A O 1
ATOM 760 N N . ASP A 1 95 ? -6.254 -3.535 16.891 1 90.06 95 ASP A N 1
ATOM 761 C CA . ASP A 1 95 ? -6.867 -3.916 18.156 1 90.06 95 ASP A CA 1
ATOM 762 C C . ASP A 1 95 ? -8.391 -3.969 18.031 1 90.06 95 ASP A C 1
ATOM 764 O O . ASP A 1 95 ? -9.047 -4.746 18.734 1 90.06 95 ASP A O 1
ATOM 768 N N . LEU A 1 96 ? -8.859 -3.229 17.031 1 89.5 96 LEU A N 1
ATOM 769 C CA . LEU A 1 96 ? -10.305 -3.158 16.828 1 89.5 96 LEU A CA 1
ATOM 770 C C . LEU A 1 96 ? -10.789 -4.324 15.977 1 89.5 96 LEU A C 1
ATOM 772 O O . LEU A 1 96 ? -11.992 -4.492 15.781 1 89.5 96 LEU A O 1
ATOM 776 N N . ARG A 1 97 ? -9.844 -5.176 15.508 1 90.88 97 ARG A N 1
ATOM 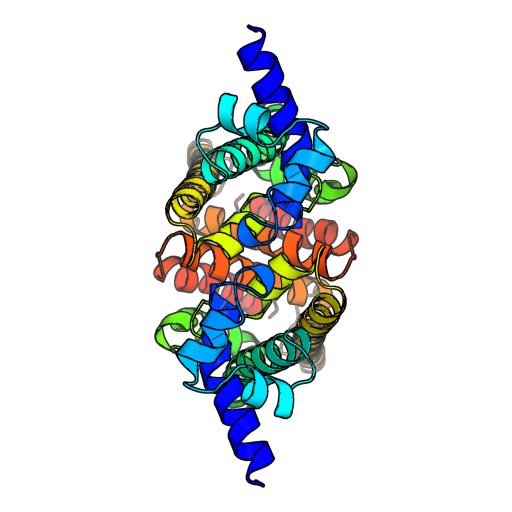777 C CA . ARG A 1 97 ? -10.188 -6.34 14.703 1 90.88 97 ARG A CA 1
ATOM 778 C C . ARG A 1 97 ? -11.156 -5.965 13.586 1 90.88 97 ARG A C 1
ATOM 780 O O . ARG A 1 97 ? -12.156 -6.652 13.367 1 90.88 97 ARG A O 1
ATOM 787 N N . VAL A 1 98 ? -10.828 -4.879 12.945 1 91.38 98 VAL A N 1
ATOM 788 C CA . VAL A 1 98 ? -11.742 -4.316 11.953 1 91.38 98 VAL A CA 1
ATOM 789 C C . VAL A 1 98 ? -11.883 -5.281 10.781 1 91.38 98 VAL A C 1
ATOM 791 O O . VAL A 1 98 ? -13 -5.656 10.406 1 91.38 98 VAL A O 1
ATOM 794 N N . THR A 1 99 ? -10.805 -5.656 10.219 1 95 99 THR A N 1
ATOM 795 C CA . THR A 1 99 ? -10.758 -6.641 9.141 1 95 99 THR A CA 1
ATOM 796 C C . THR A 1 99 ? -9.594 -7.609 9.344 1 95 99 THR A C 1
ATOM 798 O O . THR A 1 99 ? -8.492 -7.195 9.711 1 95 99 THR A O 1
ATOM 801 N N . GLN A 1 100 ? -9.875 -8.812 9.156 1 96.06 100 GLN A N 1
ATOM 802 C CA . GLN A 1 100 ? -8.797 -9.797 9.125 1 96.06 100 GLN A CA 1
ATOM 803 C C . GLN A 1 100 ? -7.973 -9.672 7.848 1 96.06 100 GLN A C 1
ATOM 805 O O . GLN A 1 100 ? -8.531 -9.5 6.758 1 96.06 100 GLN A O 1
ATOM 810 N N . GLY A 1 101 ? -6.676 -9.664 7.973 1 96.62 101 GLY A N 1
ATOM 811 C CA . GLY A 1 101 ? -5.816 -9.57 6.805 1 96.62 101 GLY A CA 1
ATOM 812 C C . GLY A 1 101 ? -5.379 -8.156 6.496 1 96.62 101 GLY A C 1
ATOM 813 O O . GLY A 1 101 ? -4.719 -7.91 5.48 1 96.62 101 GLY A O 1
ATOM 814 N N . GLY A 1 102 ? -5.719 -7.172 7.426 1 96.81 102 GLY A N 1
ATOM 815 C CA . GLY A 1 102 ? -5.281 -5.801 7.219 1 96.81 102 GLY A CA 1
ATOM 816 C C . GLY A 1 102 ? -6.297 -4.961 6.465 1 96.81 102 GLY A C 1
ATOM 817 O O . GLY A 1 102 ? -7.477 -5.309 6.406 1 96.81 102 GLY A O 1
ATOM 818 N N . CYS A 1 103 ? -5.918 -3.863 5.953 1 98.25 103 CYS A N 1
ATOM 819 C CA . CYS A 1 103 ? -6.816 -2.926 5.293 1 98.25 103 CYS A CA 1
ATOM 820 C C . CYS A 1 103 ? -7.191 -3.418 3.898 1 98.25 103 CYS A C 1
ATOM 822 O O . CYS A 1 103 ? -6.32 -3.625 3.053 1 98.25 103 CYS A O 1
ATOM 824 N N . PRO A 1 104 ? -8.469 -3.592 3.568 1 98.75 104 PRO A N 1
ATOM 825 C CA . PRO A 1 104 ? -8.883 -4.105 2.262 1 98.75 104 PRO A CA 1
ATOM 826 C C . PRO A 1 104 ? -8.586 -3.133 1.123 1 98.75 104 PRO A C 1
ATOM 828 O O . PRO A 1 104 ? -8.508 -3.543 -0.039 1 98.75 104 PRO A O 1
ATOM 831 N N . ILE A 1 105 ? -8.406 -1.863 1.441 1 98.88 105 ILE A N 1
ATOM 832 C CA . ILE A 1 105 ? -8.195 -0.854 0.408 1 98.88 105 ILE A CA 1
ATOM 833 C C . ILE A 1 105 ? -6.805 -1.024 -0.203 1 98.88 105 ILE A C 1
ATOM 835 O O . ILE A 1 105 ? -6.676 -1.271 -1.403 1 98.88 105 ILE A O 1
ATOM 839 N N . ILE A 1 106 ? -5.762 -1.046 0.616 1 98.88 106 ILE A N 1
ATOM 840 C CA . ILE A 1 106 ? -4.41 -1.172 0.089 1 98.88 106 ILE A CA 1
ATOM 841 C C . ILE A 1 106 ? -4.191 -2.588 -0.439 1 98.88 106 ILE A C 1
ATOM 843 O O . ILE A 1 106 ? -3.504 -2.783 -1.444 1 98.88 106 ILE A O 1
ATOM 847 N N . ASN A 1 107 ? -4.777 -3.635 0.186 1 98.69 107 ASN A N 1
ATOM 848 C CA . ASN A 1 107 ? -4.656 -5.004 -0.306 1 98.69 107 ASN A CA 1
ATOM 849 C C . ASN A 1 107 ? -5.176 -5.133 -1.733 1 98.69 107 ASN A C 1
ATOM 851 O O . ASN A 1 107 ? -4.492 -5.676 -2.602 1 98.69 107 ASN A O 1
ATOM 855 N N . THR A 1 108 ? -6.363 -4.594 -1.961 1 98.75 108 THR A N 1
ATOM 856 C CA . THR A 1 108 ? -7.004 -4.746 -3.264 1 98.75 108 THR A CA 1
ATOM 857 C C . THR A 1 108 ? -6.387 -3.793 -4.285 1 98.75 108 THR A C 1
ATOM 859 O O . THR A 1 108 ? -6.219 -4.148 -5.453 1 98.75 108 THR A O 1
ATOM 862 N N . ALA A 1 109 ? -6.039 -2.562 -3.836 1 98.81 109 ALA A N 1
ATOM 863 C CA . ALA A 1 109 ? -5.453 -1.581 -4.746 1 98.81 109 ALA A CA 1
ATOM 864 C C . ALA A 1 109 ? -4.164 -2.113 -5.371 1 98.81 109 ALA A C 1
ATOM 866 O O . ALA A 1 109 ? -3.975 -2.02 -6.586 1 98.81 109 ALA A O 1
ATOM 867 N N . THR A 1 110 ? -3.316 -2.734 -4.574 1 98.38 110 THR A N 1
ATOM 868 C CA . THR A 1 110 ? -2.014 -3.197 -5.039 1 98.38 110 THR A CA 1
ATOM 869 C C . THR A 1 110 ? -2.158 -4.457 -5.887 1 98.38 110 THR A C 1
ATOM 871 O O . THR A 1 110 ? -1.406 -4.66 -6.844 1 98.38 110 THR A O 1
ATOM 874 N N . GLU A 1 111 ? -3.098 -5.254 -5.559 1 98 111 GLU A N 1
ATOM 875 C CA . GLU A 1 111 ? -3.285 -6.504 -6.289 1 98 111 GLU A CA 1
ATOM 876 C C . GLU A 1 111 ? -3.928 -6.258 -7.652 1 98 111 GLU A C 1
ATOM 878 O O . GLU A 1 111 ? -3.566 -6.898 -8.641 1 98 111 GLU A O 1
ATOM 883 N N . ALA A 1 112 ? -4.871 -5.359 -7.746 1 98.06 112 ALA A N 1
ATOM 884 C CA . ALA A 1 112 ? -5.809 -5.297 -8.867 1 98.06 112 ALA A CA 1
ATOM 885 C C . ALA A 1 112 ? -5.336 -4.301 -9.922 1 98.06 112 ALA A C 1
ATOM 887 O O . ALA A 1 112 ? -5.836 -4.301 -11.047 1 98.06 112 ALA A O 1
ATOM 888 N N . ASP A 1 113 ? -4.398 -3.445 -9.609 1 97.81 113 ASP A N 1
ATOM 889 C CA . ASP A 1 113 ? -4.082 -2.27 -10.414 1 97.81 113 ASP A CA 1
ATOM 890 C C . ASP A 1 113 ? -3.58 -2.672 -11.797 1 97.81 113 ASP A C 1
ATOM 892 O O . ASP A 1 113 ? -3.719 -1.913 -12.758 1 97.81 113 ASP A O 1
ATOM 896 N N . ASP A 1 114 ? -3.082 -3.941 -11.961 1 97.81 114 ASP A N 1
ATOM 897 C CA . ASP A 1 114 ? -2.627 -4.406 -13.273 1 97.81 114 ASP A CA 1
ATOM 898 C C . ASP A 1 114 ? -3.439 -5.613 -13.734 1 97.81 114 ASP A C 1
ATOM 900 O O . ASP A 1 114 ? -3.318 -6.043 -14.883 1 97.81 114 ASP A O 1
ATOM 904 N N . THR A 1 115 ? -4.309 -6.184 -12.867 1 97.12 115 THR A N 1
ATOM 905 C CA . THR A 1 115 ? -4.664 -7.57 -13.156 1 97.12 115 THR A CA 1
ATOM 906 C C . THR A 1 115 ? -6.18 -7.742 -13.18 1 97.12 115 THR A C 1
ATOM 908 O O . THR A 1 115 ? -6.688 -8.727 -13.727 1 97.12 115 THR A O 1
ATOM 911 N N . HIS A 1 116 ? -6.855 -6.855 -12.523 1 97.56 116 HIS A N 1
ATOM 912 C CA . HIS A 1 116 ? -8.289 -7.051 -12.328 1 97.56 116 HIS A CA 1
ATOM 913 C C . HIS A 1 116 ? -9.055 -5.746 -12.516 1 97.56 116 HIS A C 1
ATOM 915 O O . HIS A 1 116 ? -9.375 -5.062 -11.539 1 97.56 116 HIS A O 1
ATOM 921 N N . PRO A 1 117 ? -9.484 -5.422 -13.719 1 97.44 117 PRO A N 1
ATOM 922 C CA . PRO A 1 117 ? -10.062 -4.109 -14.031 1 97.44 117 PRO A CA 1
ATOM 923 C C . PRO A 1 117 ? -11.305 -3.801 -13.203 1 97.44 117 PRO A C 1
ATOM 925 O O . PRO A 1 117 ? -11.508 -2.652 -12.805 1 97.44 117 PRO A O 1
ATOM 928 N N . VAL A 1 118 ? -12.078 -4.781 -12.906 1 97.75 118 VAL A N 1
ATOM 929 C CA . VAL A 1 118 ? -13.32 -4.543 -12.18 1 97.75 118 VAL A CA 1
ATOM 930 C C . VAL A 1 118 ? -13.023 -4.207 -10.727 1 97.75 118 VAL A C 1
ATOM 932 O O . VAL A 1 118 ? -13.539 -3.23 -10.188 1 97.75 118 VAL A O 1
ATOM 935 N N . LEU A 1 119 ? -12.188 -5.012 -10.094 1 98.25 119 LEU A N 1
ATOM 936 C CA . LEU A 1 119 ? -11.789 -4.727 -8.719 1 98.25 119 LEU A CA 1
ATOM 937 C C . LEU A 1 119 ? -11.023 -3.41 -8.641 1 98.25 119 LEU A C 1
ATOM 939 O O . LEU A 1 119 ? -11.156 -2.666 -7.664 1 98.25 119 LEU A O 1
ATOM 943 N N . LYS A 1 120 ? -10.172 -3.129 -9.664 1 98.56 120 LYS A N 1
ATOM 944 C CA . LYS A 1 120 ? -9.438 -1.869 -9.727 1 98.56 120 LYS A CA 1
ATOM 945 C C . LYS A 1 120 ? -10.383 -0.676 -9.664 1 98.56 120 LYS A C 1
ATOM 947 O O . LYS A 1 120 ? -10.18 0.25 -8.875 1 98.56 120 LYS A O 1
ATOM 952 N N . LYS A 1 121 ? -11.422 -0.716 -10.43 1 98.56 121 LYS A N 1
ATOM 953 C CA . LYS A 1 121 ? -12.391 0.382 -10.461 1 98.56 121 LYS A CA 1
ATOM 954 C C . LYS A 1 121 ? -13.117 0.519 -9.125 1 98.56 121 LYS A C 1
ATOM 956 O O . LYS A 1 121 ? -13.398 1.632 -8.68 1 98.56 121 LYS A O 1
ATOM 961 N N . LYS A 1 122 ? -13.406 -0.605 -8.508 1 98.62 122 LYS A N 1
ATOM 962 C CA . LYS A 1 122 ? -14.117 -0.574 -7.238 1 98.62 122 LYS A CA 1
ATOM 963 C C . LYS A 1 122 ? -13.266 0.065 -6.145 1 98.62 122 LYS A C 1
ATOM 965 O O . LYS A 1 122 ? -13.75 0.92 -5.395 1 98.62 122 LYS A O 1
ATOM 970 N N . VAL A 1 123 ? -12.055 -0.334 -6.082 1 98.88 123 VAL A N 1
ATOM 971 C CA . VAL A 1 123 ? -11.211 0.205 -5.023 1 98.88 123 VAL A CA 1
ATOM 972 C C . VAL A 1 123 ? -10.828 1.647 -5.352 1 98.88 123 VAL A C 1
ATOM 974 O O . VAL A 1 123 ? -10.711 2.484 -4.449 1 98.88 123 VAL A O 1
ATOM 977 N N . GLU A 1 124 ? -10.672 1.979 -6.621 1 98.81 124 GLU A N 1
ATOM 978 C CA . GLU A 1 124 ? -10.484 3.369 -7.023 1 98.81 124 GLU A CA 1
ATOM 979 C C . GLU A 1 124 ? -11.617 4.254 -6.52 1 98.81 124 GLU A C 1
ATOM 981 O O . GLU A 1 124 ? -11.375 5.324 -5.961 1 98.81 124 GLU A O 1
ATOM 986 N N . ARG A 1 125 ? -12.805 3.791 -6.656 1 98.69 125 ARG A N 1
ATOM 987 C CA . ARG A 1 125 ? -13.977 4.547 -6.219 1 98.69 125 ARG A CA 1
ATOM 988 C C . ARG A 1 125 ? -13.984 4.711 -4.703 1 98.69 125 ARG A C 1
ATOM 990 O O . ARG A 1 125 ? -14.375 5.762 -4.191 1 98.69 125 ARG A O 1
ATOM 997 N N . VAL A 1 126 ? -13.594 3.693 -4.016 1 98.88 126 VAL A N 1
ATOM 998 C CA . VAL A 1 126 ? -13.547 3.752 -2.561 1 98.88 126 VAL A CA 1
ATOM 999 C C . VAL A 1 126 ? -12.555 4.82 -2.115 1 98.88 126 VAL A C 1
ATOM 1001 O O . VAL A 1 126 ? -12.859 5.637 -1.243 1 98.88 126 VAL A O 1
ATOM 1004 N N . ILE A 1 127 ? -11.383 4.871 -2.76 1 98.81 127 ILE A N 1
ATOM 1005 C CA . ILE A 1 127 ? -10.336 5.828 -2.41 1 98.81 127 ILE A CA 1
ATOM 1006 C C . ILE A 1 127 ? -10.797 7.242 -2.754 1 98.81 127 ILE A C 1
ATOM 1008 O O . ILE A 1 127 ? -10.648 8.164 -1.949 1 98.81 127 ILE A O 1
ATOM 1012 N N . LEU A 1 128 ? -11.43 7.379 -3.908 1 98.69 128 LEU A N 1
ATOM 1013 C CA . LEU A 1 128 ? -11.875 8.703 -4.344 1 98.69 128 LEU A CA 1
ATOM 1014 C C . LEU A 1 128 ? -13.023 9.203 -3.479 1 98.69 128 LEU A C 1
ATOM 1016 O O . LEU A 1 128 ? -13.102 10.391 -3.17 1 98.69 128 LEU A O 1
ATOM 1020 N N . SER A 1 129 ? -13.914 8.32 -3.092 1 98.75 129 SER A N 1
ATOM 1021 C CA . SER A 1 129 ? -15 8.703 -2.195 1 98.75 129 SER A CA 1
ATOM 1022 C C . SER A 1 129 ? -14.469 9.125 -0.829 1 98.75 129 SER A C 1
ATOM 1024 O O . SER A 1 129 ? -14.969 10.07 -0.223 1 98.75 129 SER A O 1
ATOM 1026 N N . TRP A 1 130 ? -13.492 8.391 -0.332 1 98.75 130 TRP A N 1
ATOM 1027 C CA . TRP A 1 130 ? -12.836 8.75 0.92 1 98.75 130 TRP A CA 1
ATOM 1028 C C . TRP A 1 130 ? -12.18 10.125 0.818 1 98.75 130 TRP A C 1
ATOM 1030 O O . TRP A 1 130 ? -12.352 10.969 1.697 1 98.75 130 TRP A O 1
ATOM 1040 N N . LYS A 1 131 ? -11.461 10.367 -0.293 1 98.75 131 LYS A N 1
ATOM 1041 C CA . LYS A 1 131 ? -10.844 11.664 -0.554 1 98.75 131 LYS A CA 1
ATOM 1042 C C . LYS A 1 131 ? -11.875 12.781 -0.554 1 98.75 131 LYS A C 1
ATOM 1044 O O . LYS A 1 131 ? -11.68 13.82 0.079 1 98.75 131 LYS A O 1
ATOM 1049 N N . GLU A 1 132 ? -12.969 12.562 -1.194 1 98.81 132 GLU A N 1
ATOM 1050 C CA . GLU A 1 132 ? -14.016 13.57 -1.298 1 98.81 132 GLU A CA 1
ATOM 1051 C C . GLU A 1 132 ? -14.609 13.891 0.071 1 98.81 132 GLU A C 1
ATOM 1053 O O . GLU A 1 132 ? -14.938 15.047 0.355 1 98.81 132 GLU A O 1
ATOM 1058 N N . GLN A 1 133 ? -14.758 12.938 0.855 1 98.81 133 GLN A N 1
ATOM 1059 C CA . GLN A 1 133 ? -15.273 13.164 2.203 1 98.81 133 GLN A CA 1
ATOM 1060 C C . GLN A 1 133 ? -14.305 14.023 3.02 1 98.81 133 GLN A C 1
ATOM 1062 O O . GLN A 1 133 ? -14.727 14.945 3.715 1 98.81 133 GLN A O 1
ATOM 1067 N N . LEU A 1 134 ? -13.031 13.727 2.963 1 98.81 134 LEU A N 1
ATOM 1068 C CA . LEU A 1 134 ? -12.031 14.508 3.688 1 98.81 134 LEU A CA 1
ATOM 1069 C C . LEU A 1 134 ? -11.984 15.938 3.164 1 98.81 134 LEU A C 1
ATOM 1071 O O . LEU A 1 134 ? -11.891 16.891 3.947 1 98.81 134 LEU A O 1
ATOM 1075 N N . VAL A 1 135 ? -12.016 16.062 1.836 1 98.75 135 VAL A N 1
ATOM 1076 C CA . VAL A 1 135 ? -12.039 17.391 1.226 1 98.75 135 VAL A CA 1
ATOM 1077 C C . VAL A 1 135 ? -13.242 18.172 1.735 1 98.75 135 VAL A C 1
ATOM 1079 O O . VAL A 1 135 ? -13.117 19.344 2.096 1 98.75 135 VAL A O 1
ATOM 1082 N N . TYR A 1 136 ? -14.359 17.516 1.76 1 98.81 136 TYR A N 1
ATOM 1083 C CA . TYR A 1 136 ? -15.57 18.141 2.258 1 98.81 136 TYR A CA 1
ATOM 1084 C C . TYR A 1 136 ? -15.391 18.625 3.695 1 98.81 136 TYR A C 1
ATOM 1086 O O . TYR A 1 136 ? -15.758 19.75 4.035 1 98.81 136 TYR A O 1
ATOM 1094 N N . PHE A 1 137 ? -14.836 17.781 4.574 1 98.75 137 PHE A N 1
ATOM 1095 C CA . PHE A 1 137 ? -14.594 18.156 5.961 1 98.75 137 PHE A CA 1
ATOM 1096 C C . PHE A 1 137 ? -13.688 19.391 6.035 1 98.75 137 PHE A C 1
ATOM 1098 O O . PHE A 1 137 ? -13.938 20.312 6.816 1 98.75 137 PHE A O 1
ATOM 1105 N N . ILE A 1 138 ? -12.625 19.422 5.219 1 98.38 138 ILE A N 1
ATOM 1106 C CA . ILE A 1 138 ? -11.656 20.516 5.234 1 98.38 138 ILE A CA 1
ATOM 1107 C C . ILE A 1 138 ? -12.32 21.797 4.742 1 98.38 138 ILE A C 1
ATOM 1109 O O . ILE A 1 138 ? -12.211 22.844 5.383 1 98.38 138 ILE A O 1
ATOM 1113 N N . GLU A 1 139 ? -13.047 21.719 3.66 1 97.94 139 GLU A N 1
ATOM 1114 C CA . GLU A 1 139 ? -13.695 22.891 3.078 1 97.94 139 GLU A CA 1
ATOM 1115 C C . GLU A 1 139 ? -14.742 23.453 4.02 1 97.94 139 GLU A C 1
ATOM 1117 O O . GLU A 1 139 ? -14.828 24.672 4.199 1 97.94 139 GLU A O 1
ATOM 1122 N N . GLN A 1 140 ? -15.562 22.609 4.617 1 97.88 140 GLN A N 1
ATOM 1123 C CA . GLN A 1 140 ? -16.562 23.078 5.566 1 97.88 140 GLN A CA 1
ATOM 1124 C C . GLN A 1 140 ? -15.914 23.672 6.812 1 97.88 140 GLN A C 1
ATOM 1126 O O . GLN A 1 140 ? -16.391 24.672 7.355 1 97.88 140 GLN A O 1
ATOM 1131 N N . GLY A 1 141 ? -14.844 23.031 7.234 1 97.62 141 GLY A N 1
ATOM 1132 C CA . GLY A 1 141 ? -14.102 23.578 8.352 1 97.62 141 GLY A CA 1
ATOM 1133 C C . GLY A 1 141 ? -13.547 24.969 8.07 1 97.62 141 GLY A C 1
ATOM 1134 O O . GLY A 1 141 ? -13.516 25.828 8.961 1 97.62 141 GLY A O 1
ATOM 1135 N N . ILE A 1 142 ? -13.086 25.188 6.824 1 96.88 142 ILE A N 1
ATOM 1136 C CA . ILE A 1 142 ? -12.617 26.5 6.414 1 96.88 142 ILE A CA 1
ATOM 1137 C C . ILE A 1 142 ? -13.781 27.5 6.426 1 96.88 142 ILE A C 1
ATOM 1139 O O . ILE A 1 142 ? -13.672 28.578 6.996 1 96.88 142 ILE A O 1
ATOM 1143 N N . LEU A 1 143 ? -14.852 27.094 5.852 1 95.81 143 LEU A N 1
ATOM 1144 C CA . LEU A 1 143 ? -16.031 27.938 5.73 1 95.81 143 LEU A CA 1
ATOM 1145 C C . LEU A 1 143 ? -16.547 28.359 7.102 1 95.81 143 LEU A C 1
ATOM 1147 O O . LEU A 1 143 ? -17 29.5 7.277 1 95.81 143 LEU A O 1
ATOM 1151 N N . LEU A 1 144 ? -16.391 27.531 8.133 1 96.25 144 LEU A N 1
ATOM 1152 C CA . LEU A 1 144 ? -16.938 27.781 9.453 1 96.25 144 LEU A CA 1
ATOM 1153 C C . LEU A 1 144 ? -15.891 28.391 10.383 1 96.25 144 LEU A C 1
ATOM 1155 O O . LEU A 1 144 ? -16.141 28.594 11.57 1 96.25 144 LEU A O 1
ATOM 1159 N N . GLY A 1 145 ? -14.695 28.547 9.859 1 95.19 145 GLY A N 1
ATOM 1160 C CA . GLY A 1 145 ? -13.656 29.25 10.602 1 95.19 145 GLY A CA 1
ATOM 1161 C C . GLY A 1 145 ? -12.883 28.344 11.547 1 95.19 145 GLY A C 1
ATOM 1162 O O . GLY A 1 145 ? -12.109 28.828 12.375 1 95.19 145 GLY A O 1
ATOM 1163 N N . GLU A 1 146 ? -13.047 27 11.367 1 95.94 146 GLU A N 1
ATOM 1164 C CA . GLU A 1 146 ? -12.273 26.047 12.18 1 95.94 146 GLU A CA 1
ATOM 1165 C C . GLU A 1 146 ? -10.82 26 11.719 1 95.94 146 GLU A C 1
ATOM 1167 O O . GLU A 1 146 ? -9.922 25.734 12.523 1 95.94 146 GLU A O 1
ATOM 1172 N N . PHE A 1 147 ? -10.641 26.156 10.367 1 95.69 147 PHE A N 1
ATOM 1173 C CA . PHE A 1 147 ? -9.328 26.094 9.75 1 95.69 147 PHE A CA 1
ATOM 1174 C C . PHE A 1 147 ? -8.969 27.422 9.094 1 95.69 147 PHE A C 1
ATOM 1176 O O . PHE A 1 147 ? -9.836 28.109 8.562 1 95.69 147 PHE A O 1
ATOM 1183 N N . LYS A 1 148 ? -7.695 27.75 9.188 1 88.25 148 LYS A N 1
ATOM 1184 C CA . LYS A 1 148 ? -7.223 28.984 8.562 1 88.25 148 LYS A CA 1
ATOM 1185 C C . LYS A 1 148 ? -6.91 28.766 7.086 1 88.25 148 LYS A C 1
ATOM 1187 O O . LYS A 1 148 ? -6.09 27.922 6.738 1 88.25 148 LYS A O 1
ATOM 1192 N N . ALA A 1 149 ? -7.539 29.375 6.133 1 68.94 149 ALA A N 1
ATOM 1193 C CA . ALA A 1 149 ? -7.68 29.125 4.703 1 68.94 149 ALA A CA 1
ATOM 1194 C C . ALA A 1 149 ? -6.406 29.5 3.951 1 68.94 149 ALA A C 1
ATOM 1196 O O . ALA A 1 149 ? -6.062 28.859 2.949 1 68.94 149 ALA A O 1
ATOM 1197 N N . HIS A 1 150 ? -5.469 30.359 4.324 1 73.69 150 HIS A N 1
ATOM 1198 C CA . HIS A 1 150 ? -4.637 31.031 3.336 1 73.69 150 HIS A CA 1
ATOM 1199 C C . HIS A 1 150 ? -3.688 30.047 2.65 1 73.69 150 HIS A C 1
ATOM 1201 O O . HIS A 1 150 ? -3.312 30.25 1.493 1 73.69 150 HIS A O 1
ATOM 1207 N N . SER A 1 151 ? -3.527 28.875 3.135 1 85.38 151 SER A N 1
ATOM 1208 C CA . SER A 1 151 ? -2.557 28.062 2.406 1 85.38 151 SER A CA 1
ATOM 1209 C C . SER A 1 151 ? -2.938 26.578 2.432 1 85.38 151 SER A C 1
ATOM 1211 O O . SER A 1 151 ? -2.119 25.719 2.107 1 85.38 151 SER A O 1
ATOM 1213 N N . ILE A 1 152 ? -4.293 26.469 2.545 1 92.12 152 ILE A N 1
ATOM 1214 C CA . ILE A 1 152 ? -4.688 25.062 2.645 1 92.12 152 ILE A CA 1
ATOM 1215 C C . ILE A 1 152 ? -5.137 24.562 1.277 1 92.12 152 ILE A C 1
ATOM 1217 O O . ILE A 1 152 ? -5.969 25.188 0.618 1 92.12 152 ILE A O 1
ATOM 1221 N N . ASP A 1 153 ? -4.57 23.516 0.74 1 95.56 153 ASP A N 1
ATOM 1222 C CA . ASP A 1 153 ? -5.043 22.734 -0.401 1 95.56 153 ASP A CA 1
ATOM 1223 C C . ASP A 1 153 ? -5.816 21.5 0.059 1 95.56 153 ASP A C 1
ATOM 1225 O O . ASP A 1 153 ? -5.219 20.484 0.423 1 95.56 153 ASP A O 1
ATOM 1229 N N . PRO A 1 154 ? -7.172 21.625 0.027 1 97.25 154 PRO A N 1
ATOM 1230 C CA . PRO A 1 154 ? -7.977 20.547 0.619 1 97.25 154 PRO A CA 1
ATOM 1231 C C . PRO A 1 154 ? -7.715 19.188 -0.026 1 97.25 154 PRO A C 1
ATOM 1233 O O . PRO A 1 154 ? -7.625 18.172 0.673 1 97.25 154 PRO A O 1
ATOM 1236 N N . GLU A 1 155 ? -7.602 19.172 -1.327 1 97.38 155 GLU A N 1
ATOM 1237 C CA . GLU A 1 155 ? -7.395 17.906 -2.029 1 97.38 155 GLU A CA 1
ATOM 1238 C C . GLU A 1 155 ? -6.035 17.297 -1.686 1 97.38 155 GLU A C 1
ATOM 1240 O O . GLU A 1 155 ? -5.938 16.109 -1.387 1 97.38 155 GLU A O 1
ATOM 1245 N N . LYS A 1 156 ? -4.992 18.109 -1.732 1 96.94 156 LYS A N 1
ATOM 1246 C CA . LYS A 1 156 ? -3.658 17.625 -1.384 1 96.94 156 LYS A CA 1
ATOM 1247 C C . LYS A 1 156 ? -3.613 17.125 0.056 1 96.94 156 LYS A C 1
ATOM 1249 O O . LYS A 1 156 ? -3.018 16.078 0.335 1 96.94 156 LYS A O 1
ATOM 1254 N N . THR A 1 157 ? -4.246 17.875 0.939 1 97.12 157 THR A N 1
ATOM 1255 C CA . THR A 1 157 ? -4.277 17.484 2.346 1 97.12 157 THR A CA 1
ATOM 1256 C C . THR A 1 157 ? -4.988 16.156 2.523 1 97.12 157 THR A C 1
ATOM 1258 O O . THR A 1 157 ? -4.488 15.266 3.213 1 97.12 157 THR A O 1
ATOM 1261 N N . ALA A 1 158 ? -6.125 15.977 1.879 1 98.5 158 ALA A N 1
ATOM 1262 C CA . ALA A 1 158 ? -6.902 14.742 1.962 1 98.5 158 ALA A CA 1
ATOM 1263 C C . ALA A 1 158 ? -6.09 13.555 1.461 1 98.5 158 ALA A C 1
ATOM 1265 O O . ALA A 1 158 ? -6.012 12.523 2.133 1 98.5 158 ALA A O 1
ATOM 1266 N N . LEU A 1 159 ? -5.434 13.727 0.321 1 98.5 159 LEU A N 1
ATOM 1267 C CA . LEU A 1 159 ? -4.664 12.641 -0.281 1 98.5 159 LEU A CA 1
ATOM 1268 C C . LEU A 1 159 ? -3.432 12.312 0.559 1 98.5 159 LEU A C 1
ATOM 1270 O O . LEU A 1 159 ? -3.031 11.156 0.658 1 98.5 159 LEU A O 1
ATOM 1274 N N . THR A 1 160 ? -2.828 13.352 1.163 1 98.19 160 THR A N 1
ATOM 1275 C CA . THR A 1 160 ? -1.697 13.148 2.061 1 98.19 160 THR A CA 1
ATOM 1276 C C . THR A 1 160 ? -2.107 12.289 3.256 1 98.19 160 THR A C 1
ATOM 1278 O O . THR A 1 160 ? -1.4 11.352 3.627 1 98.19 160 THR A O 1
ATOM 1281 N N . ILE A 1 161 ? -3.266 12.578 3.809 1 98.62 161 ILE A N 1
ATOM 1282 C CA . ILE A 1 161 ? -3.775 11.836 4.957 1 98.62 161 ILE A CA 1
ATOM 1283 C C . ILE A 1 161 ? -4.023 10.383 4.559 1 98.62 161 ILE A C 1
ATOM 1285 O O . ILE A 1 161 ? -3.588 9.461 5.25 1 98.62 161 ILE A O 1
ATOM 1289 N N . ILE A 1 162 ? -4.652 10.148 3.424 1 98.81 162 ILE A N 1
ATOM 1290 C CA . ILE A 1 162 ? -4.961 8.805 2.951 1 98.81 162 ILE A CA 1
ATOM 1291 C C . ILE A 1 162 ? -3.666 8.039 2.686 1 98.81 162 ILE A C 1
ATOM 1293 O O . ILE A 1 162 ? -3.518 6.895 3.115 1 98.81 162 ILE A O 1
ATOM 1297 N N . ALA A 1 163 ? -2.709 8.703 2.043 1 98.75 163 ALA A N 1
ATOM 1298 C CA . ALA A 1 163 ? -1.434 8.07 1.719 1 98.75 163 ALA A CA 1
ATOM 1299 C C . ALA A 1 163 ? -0.693 7.652 2.984 1 98.75 163 ALA A C 1
ATOM 1301 O O . ALA A 1 163 ? -0.169 6.539 3.064 1 98.75 163 ALA A O 1
ATOM 1302 N N . MET A 1 164 ? -0.673 8.5 3.953 1 98.5 164 MET A N 1
ATOM 1303 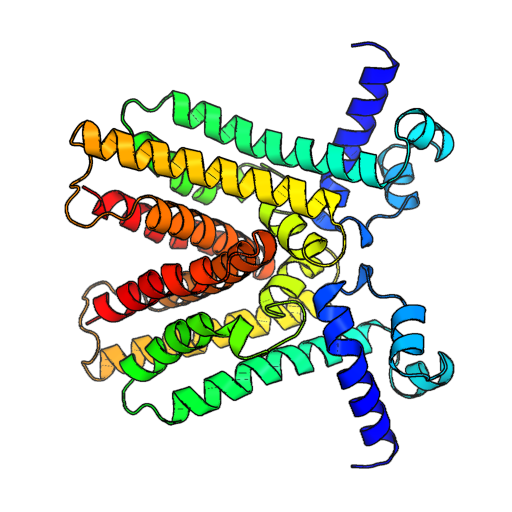C CA . MET A 1 164 ? 0.017 8.211 5.207 1 98.5 164 MET A CA 1
ATOM 1304 C C . MET A 1 164 ? -0.641 7.043 5.934 1 98.5 164 MET A C 1
ATOM 1306 O O . MET A 1 164 ? 0.046 6.148 6.426 1 98.5 164 MET A O 1
ATOM 1310 N N . ILE A 1 165 ? -1.949 7.066 5.969 1 98.69 165 ILE A N 1
ATOM 1311 C CA . ILE A 1 165 ? -2.684 6.027 6.68 1 98.69 165 ILE A CA 1
ATOM 1312 C C . ILE A 1 165 ? -2.432 4.672 6.02 1 98.69 165 ILE A C 1
ATOM 1314 O O . ILE A 1 165 ? -2.006 3.723 6.68 1 98.69 165 ILE A O 1
ATOM 1318 N N . GLU A 1 166 ? -2.656 4.586 4.727 1 98.75 166 GLU A N 1
ATOM 1319 C CA . GLU A 1 166 ? -2.51 3.309 4.035 1 98.75 166 GLU A CA 1
ATOM 1320 C C . GLU A 1 166 ? -1.058 2.84 4.043 1 98.75 166 GLU A C 1
ATOM 1322 O O . GLU A 1 166 ? -0.784 1.65 4.215 1 98.75 166 GLU A O 1
ATOM 1327 N N . GLY A 1 167 ? -0.112 3.805 3.846 1 98.75 167 GLY A N 1
ATOM 1328 C CA . GLY A 1 167 ? 1.295 3.445 3.928 1 98.75 167 GLY A CA 1
ATOM 1329 C C . GLY A 1 167 ? 1.695 2.916 5.293 1 98.75 167 GLY A C 1
ATOM 1330 O O . GLY A 1 167 ? 2.467 1.96 5.391 1 98.75 167 GLY A O 1
ATOM 1331 N N . THR A 1 168 ? 1.198 3.484 6.363 1 98.69 168 THR A N 1
ATOM 1332 C CA . THR A 1 168 ? 1.533 3.064 7.719 1 98.69 168 THR A CA 1
ATOM 1333 C C . THR A 1 168 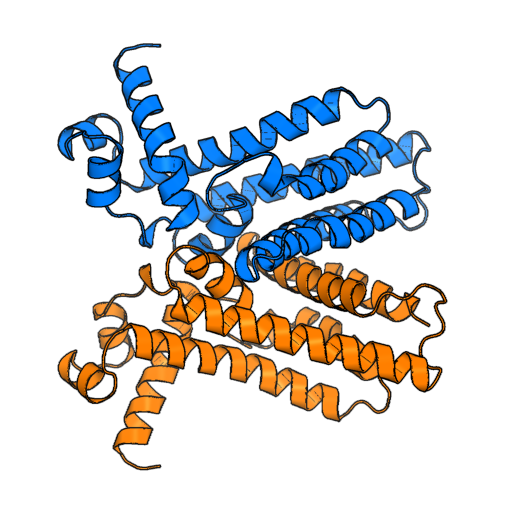? 0.909 1.708 8.031 1 98.69 168 THR A C 1
ATOM 1335 O O . THR A 1 168 ? 1.516 0.884 8.719 1 98.69 168 THR A O 1
ATOM 1338 N N . VAL A 1 169 ? -0.327 1.524 7.574 1 98.44 169 VAL A N 1
ATOM 1339 C CA . VAL A 1 169 ? -0.979 0.23 7.742 1 98.44 169 VAL A CA 1
ATOM 1340 C C . VAL A 1 169 ? -0.117 -0.868 7.125 1 98.44 169 VAL A C 1
ATOM 1342 O O . VAL A 1 169 ? 0.118 -1.906 7.746 1 98.44 169 VAL A O 1
ATOM 1345 N N . MET A 1 170 ? 0.383 -0.636 5.93 1 98.62 170 MET A N 1
ATOM 1346 C CA . MET A 1 170 ? 1.241 -1.598 5.246 1 98.62 170 MET A CA 1
ATOM 1347 C C . MET A 1 170 ? 2.523 -1.841 6.031 1 98.62 170 MET A C 1
ATOM 1349 O O . MET A 1 170 ? 2.92 -2.988 6.246 1 98.62 170 MET A O 1
ATOM 1353 N N . ILE A 1 171 ? 3.141 -0.787 6.531 1 98.69 171 ILE A N 1
ATOM 1354 C CA . ILE A 1 171 ? 4.395 -0.905 7.266 1 98.69 171 ILE A CA 1
ATOM 1355 C C . ILE A 1 171 ? 4.168 -1.68 8.562 1 98.69 171 ILE A C 1
ATOM 1357 O O . ILE A 1 171 ? 4.922 -2.6 8.883 1 98.69 171 ILE A O 1
ATOM 1361 N N . ALA A 1 172 ? 3.131 -1.28 9.297 1 98.31 172 ALA A N 1
ATOM 1362 C CA . ALA A 1 172 ? 2.83 -1.938 10.562 1 98.31 172 ALA A CA 1
ATOM 1363 C C . ALA A 1 172 ? 2.578 -3.43 10.359 1 98.31 172 ALA A C 1
ATOM 1365 O O . ALA A 1 172 ? 3.062 -4.258 11.133 1 98.31 172 ALA A O 1
ATOM 1366 N N . LYS A 1 173 ? 1.866 -3.729 9.344 1 97.62 173 LYS A N 1
ATOM 1367 C CA . LYS A 1 173 ? 1.502 -5.121 9.094 1 97.62 173 LYS A CA 1
ATOM 1368 C C . LYS A 1 173 ? 2.723 -5.945 8.703 1 97.62 173 LYS A C 1
ATOM 1370 O O . LYS A 1 173 ? 2.926 -7.051 9.219 1 97.62 173 LYS A O 1
ATOM 1375 N N . ILE A 1 174 ? 3.545 -5.438 7.809 1 98.25 174 ILE A N 1
ATOM 1376 C CA . ILE A 1 174 ? 4.656 -6.227 7.281 1 98.25 174 ILE A CA 1
ATOM 1377 C C . ILE A 1 174 ? 5.73 -6.387 8.352 1 98.25 174 ILE A C 1
ATOM 1379 O O . ILE A 1 174 ? 6.402 -7.418 8.422 1 98.25 174 ILE A O 1
ATOM 1383 N N . THR A 1 175 ? 5.879 -5.406 9.219 1 97.62 175 THR A N 1
ATOM 1384 C CA . THR A 1 175 ? 6.914 -5.453 10.242 1 97.62 175 THR A CA 1
ATOM 1385 C C . THR A 1 175 ? 6.398 -6.141 11.508 1 97.62 175 THR A C 1
ATOM 1387 O O . THR A 1 175 ? 7.184 -6.523 12.375 1 97.62 175 THR A O 1
ATOM 1390 N N . GLY A 1 176 ? 5.082 -6.207 11.641 1 95.69 176 GLY A N 1
ATOM 1391 C CA . GLY A 1 176 ? 4.48 -6.762 12.844 1 95.69 176 GLY A CA 1
ATOM 1392 C C . GLY A 1 176 ? 4.574 -5.828 14.039 1 95.69 176 GLY A C 1
ATOM 1393 O O . GLY A 1 176 ? 4.461 -6.266 15.188 1 95.69 176 GLY A O 1
ATOM 1394 N N . ASN A 1 177 ? 4.879 -4.598 13.781 1 95.75 177 ASN A N 1
ATOM 1395 C CA . ASN A 1 177 ? 5.004 -3.598 14.836 1 95.75 177 ASN A CA 1
ATOM 1396 C C . ASN A 1 177 ? 3.795 -2.668 14.875 1 95.75 177 ASN A C 1
ATOM 1398 O O . ASN A 1 177 ? 3.797 -1.614 14.234 1 95.75 177 ASN A O 1
ATOM 1402 N N . LEU A 1 178 ? 2.889 -2.984 15.727 1 91.75 178 LEU A N 1
ATOM 1403 C CA . LEU A 1 178 ? 1.617 -2.27 15.766 1 91.75 178 LEU A CA 1
ATOM 1404 C C . LEU A 1 178 ? 1.801 -0.863 16.312 1 91.75 178 LEU A C 1
ATOM 1406 O O . LEU A 1 178 ? 1.003 0.032 16.031 1 91.75 178 LEU A O 1
ATOM 1410 N N . SER A 1 179 ? 2.834 -0.646 17.125 1 95.5 179 SER A N 1
ATOM 1411 C CA . SER A 1 179 ? 3.059 0.682 17.688 1 95.5 179 SER A CA 1
ATOM 1412 C C . SER A 1 179 ? 3.398 1.693 16.594 1 95.5 179 SER A C 1
ATOM 1414 O O . SER A 1 179 ? 3.199 2.896 16.781 1 95.5 179 SER A O 1
ATOM 1416 N N . THR A 1 180 ? 3.955 1.159 15.445 1 96.38 180 THR A N 1
ATOM 1417 C CA . THR A 1 180 ? 4.273 2.018 14.312 1 96.38 180 THR A CA 1
ATOM 1418 C C . THR A 1 180 ? 3.033 2.764 13.828 1 96.38 180 THR A C 1
ATOM 1420 O O . THR A 1 180 ? 3.102 3.951 13.508 1 96.38 180 THR A O 1
ATOM 1423 N N . LEU A 1 181 ? 1.948 2.051 13.805 1 96.75 181 LEU A N 1
ATOM 1424 C CA . LEU A 1 181 ? 0.698 2.648 13.344 1 96.75 181 LEU A CA 1
ATOM 1425 C C . LEU A 1 181 ? 0.277 3.791 14.266 1 96.75 181 LEU A C 1
ATOM 1427 O O . LEU A 1 181 ? 0.04 4.91 13.805 1 96.75 181 LEU A O 1
ATOM 1431 N N . ALA A 1 182 ? 0.29 3.545 15.586 1 96.62 182 ALA A N 1
ATOM 1432 C CA . ALA A 1 182 ? -0.084 4.566 16.562 1 96.62 182 ALA A CA 1
ATOM 1433 C C . ALA A 1 182 ? 0.864 5.758 16.5 1 96.62 182 ALA A C 1
ATOM 1435 O O . ALA A 1 182 ? 0.427 6.91 16.562 1 96.62 182 ALA A O 1
ATOM 1436 N N . ASP A 1 183 ? 2.117 5.512 16.344 1 96.12 183 ASP A N 1
ATOM 1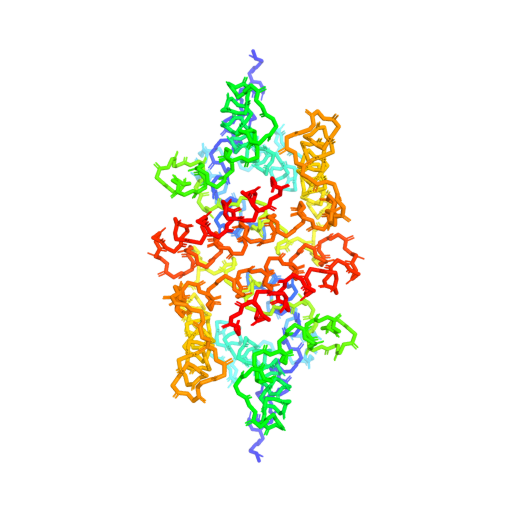437 C CA . ASP A 1 183 ? 3.131 6.562 16.328 1 96.12 183 ASP A CA 1
ATOM 1438 C C . ASP A 1 183 ? 2.959 7.469 15.109 1 96.12 183 ASP A C 1
ATOM 1440 O O . ASP A 1 183 ? 3.006 8.695 15.234 1 96.12 183 ASP A O 1
ATOM 1444 N N . ILE A 1 184 ? 2.715 6.883 14.008 1 96.69 184 ILE A N 1
ATOM 1445 C CA . ILE A 1 184 ? 2.637 7.672 12.781 1 96.69 184 ILE A CA 1
ATOM 1446 C C . ILE A 1 184 ? 1.295 8.398 12.719 1 96.69 184 ILE A C 1
ATOM 1448 O O . ILE A 1 184 ? 1.194 9.484 12.148 1 96.69 184 ILE A O 1
ATOM 1452 N N . MET A 1 185 ? 0.286 7.812 13.352 1 98.19 185 MET A N 1
ATOM 1453 C CA . MET A 1 185 ? -1.001 8.5 13.398 1 98.19 185 MET A CA 1
ATOM 1454 C C . MET A 1 185 ? -0.885 9.82 14.156 1 98.19 185 MET A C 1
ATOM 1456 O O . MET A 1 185 ? -1.663 10.742 13.922 1 98.19 185 MET A O 1
ATOM 1460 N N . LEU A 1 186 ? 0.111 9.938 15.016 1 96.56 186 LEU A N 1
ATOM 1461 C CA . LEU A 1 186 ? 0.371 11.219 15.656 1 96.56 186 LEU A CA 1
ATOM 1462 C C . LEU A 1 186 ? 0.764 12.273 14.625 1 96.56 186 LEU A C 1
ATOM 1464 O O . LEU A 1 186 ? 0.443 13.453 14.789 1 96.56 186 LEU A O 1
ATOM 1468 N N . SER A 1 187 ? 1.48 11.828 13.562 1 96 187 SER A N 1
ATOM 1469 C CA . SER A 1 187 ? 1.841 12.758 12.492 1 96 187 SER A CA 1
ATOM 1470 C C . SER A 1 187 ? 0.615 13.172 11.688 1 96 187 SER A C 1
ATOM 1472 O O . SER A 1 187 ? 0.534 14.305 11.211 1 96 187 SER A O 1
ATOM 1474 N N . VAL A 1 188 ? -0.35 12.281 11.461 1 97.94 188 VAL A N 1
ATOM 1475 C CA . VAL A 1 188 ? -1.61 12.625 10.82 1 97.94 188 VAL A CA 1
ATOM 1476 C C . VAL A 1 188 ? -2.369 13.641 11.68 1 97.94 188 VAL A C 1
ATOM 1478 O O . VAL A 1 188 ? -2.895 14.625 11.164 1 97.94 188 VAL A O 1
ATOM 1481 N N . THR A 1 189 ? -2.398 13.359 12.961 1 98 189 THR A N 1
ATOM 1482 C CA . THR A 1 189 ? -3.018 14.289 13.906 1 98 189 THR A CA 1
ATOM 1483 C C . THR A 1 189 ? -2.391 15.672 13.797 1 98 189 THR A C 1
ATOM 1485 O O . THR A 1 189 ? -3.1 16.688 13.766 1 98 189 THR A O 1
ATOM 1488 N N . LYS A 1 190 ? -1.087 15.734 13.68 1 94.62 190 LYS A N 1
ATOM 1489 C CA . LYS A 1 190 ? -0.376 17 13.586 1 94.62 190 LYS A CA 1
ATOM 1490 C C . LYS A 1 190 ? -0.763 17.75 12.312 1 94.62 190 LYS A C 1
ATOM 1492 O O . LYS A 1 190 ? -0.941 18.969 12.336 1 94.62 190 LYS A O 1
ATOM 1497 N N . ILE A 1 191 ? -0.886 17.109 11.195 1 94.62 191 ILE A N 1
ATOM 1498 C CA . ILE A 1 191 ? -1.299 17.719 9.938 1 94.62 191 ILE A CA 1
ATOM 1499 C C . ILE A 1 191 ? -2.662 18.375 10.109 1 94.62 191 ILE A C 1
ATOM 1501 O O . ILE A 1 191 ? -2.873 19.5 9.648 1 94.62 191 ILE A O 1
ATOM 1505 N N . ILE A 1 192 ? -3.549 17.672 10.812 1 96.56 192 ILE A N 1
ATOM 1506 C CA . ILE A 1 192 ? -4.906 18.172 11 1 96.56 192 ILE A CA 1
ATOM 1507 C C . ILE A 1 192 ? -4.883 19.375 11.953 1 96.56 192 ILE A C 1
ATOM 1509 O O . ILE A 1 192 ? -5.543 20.375 11.703 1 96.56 192 ILE A O 1
ATOM 1513 N N . GLU A 1 193 ? -4.086 19.266 12.992 1 95.25 193 GLU A N 1
ATOM 1514 C CA . GLU A 1 193 ? -3.973 20.359 13.961 1 95.25 193 GLU A CA 1
ATOM 1515 C C . GLU A 1 193 ? -3.377 21.609 13.32 1 95.25 193 GLU A C 1
ATOM 1517 O O . GLU A 1 193 ? -3.729 22.734 13.695 1 95.25 193 GLU A O 1
ATOM 1522 N N . ASP A 1 194 ? -2.559 21.406 12.352 1 91.62 194 ASP A N 1
ATOM 1523 C CA . ASP A 1 194 ? -1.864 22.516 11.711 1 91.62 194 ASP A CA 1
ATOM 1524 C C . ASP A 1 194 ? -2.783 23.25 10.734 1 91.62 194 ASP A C 1
ATOM 1526 O O . ASP A 1 194 ? -2.426 24.297 10.203 1 91.62 194 ASP A O 1
ATOM 1530 N N . LEU A 1 195 ? -3.924 22.719 10.5 1 93.06 195 LEU A N 1
ATOM 1531 C CA . LEU A 1 195 ? -4.883 23.422 9.648 1 93.06 195 LEU A CA 1
ATOM 1532 C C . LEU A 1 195 ? -5.488 24.609 10.367 1 93.06 195 LEU A C 1
ATOM 1534 O O . LEU A 1 195 ? -6.098 25.484 9.742 1 93.06 195 LEU A O 1
ATOM 1538 N N . VAL A 1 196 ? -5.473 24.641 11.656 1 90.38 196 VAL A N 1
ATOM 1539 C CA . VAL A 1 196 ? -6.125 25.656 12.477 1 90.38 196 VAL A CA 1
ATOM 1540 C C . VAL A 1 196 ? -5.301 26.938 12.461 1 90.38 196 VAL A C 1
ATOM 1542 O O . VAL A 1 196 ? -4.066 26.891 12.508 1 90.38 196 VAL A O 1
ATOM 1545 N N . MET B 1 1 ? 30.453 -13.688 -16.797 1 79 1 MET B N 1
ATOM 1546 C CA . MET B 1 1 ? 29.328 -14.5 -16.344 1 79 1 MET B CA 1
ATOM 1547 C C . MET B 1 1 ? 29.297 -15.844 -17.078 1 79 1 MET B C 1
ATOM 1549 O O . MET B 1 1 ? 29.531 -15.898 -18.281 1 79 1 MET B O 1
ATOM 1553 N N . SER B 1 2 ? 29.203 -16.828 -16.344 1 89.38 2 SER B N 1
ATOM 1554 C CA . SER B 1 2 ? 29.047 -18.141 -16.938 1 89.38 2 SER B CA 1
ATOM 1555 C C . SER B 1 2 ? 27.734 -18.25 -17.719 1 89.38 2 SER B C 1
ATOM 1557 O O . SER B 1 2 ? 26.891 -17.359 -17.625 1 89.38 2 SER B O 1
ATOM 1559 N N . LYS B 1 3 ? 27.641 -19.25 -18.594 1 87.25 3 LYS B N 1
ATOM 1560 C CA . LYS B 1 3 ? 26.406 -19.469 -19.344 1 87.25 3 LYS B CA 1
ATOM 1561 C C . LYS B 1 3 ? 25.219 -19.594 -18.406 1 87.25 3 LYS B C 1
ATOM 1563 O O . LYS B 1 3 ? 24.156 -19.031 -18.672 1 87.25 3 LYS B O 1
ATOM 1568 N N . ALA B 1 4 ? 25.391 -20.375 -17.359 1 88.5 4 ALA B N 1
ATOM 1569 C CA . ALA B 1 4 ? 24.328 -20.594 -16.375 1 88.5 4 ALA B CA 1
ATOM 1570 C C . ALA B 1 4 ? 23.922 -19.266 -15.727 1 88.5 4 ALA B C 1
ATOM 1572 O O . ALA B 1 4 ? 22.719 -19.016 -15.555 1 88.5 4 ALA B O 1
ATOM 1573 N N . GLN B 1 5 ? 24.859 -18.422 -15.453 1 93.31 5 GLN B N 1
ATOM 1574 C CA . GLN B 1 5 ? 24.578 -17.125 -14.836 1 93.31 5 GLN B CA 1
ATOM 1575 C C . GLN B 1 5 ? 23.859 -16.203 -15.805 1 93.31 5 GLN B C 1
ATOM 1577 O O . GLN B 1 5 ? 22.969 -15.453 -15.398 1 93.31 5 GLN B O 1
ATOM 1582 N N . ARG B 1 6 ? 24.234 -16.328 -17.047 1 95.88 6 ARG B N 1
ATOM 1583 C CA . ARG B 1 6 ? 23.594 -15.508 -18.062 1 95.88 6 ARG B CA 1
ATOM 1584 C C . ARG B 1 6 ? 22.141 -15.914 -18.25 1 95.88 6 ARG B C 1
ATOM 1586 O O . ARG B 1 6 ? 21.266 -15.055 -18.438 1 95.88 6 ARG B O 1
ATOM 1593 N N . THR B 1 7 ? 21.828 -17.203 -18.203 1 96.94 7 THR B N 1
ATOM 1594 C CA . THR B 1 7 ? 20.469 -17.703 -18.344 1 96.94 7 THR B CA 1
ATOM 1595 C C . THR B 1 7 ? 19.625 -17.297 -17.141 1 96.94 7 THR B C 1
ATOM 1597 O O . THR B 1 7 ? 18.469 -16.875 -17.297 1 96.94 7 THR B O 1
ATOM 1600 N N . LYS B 1 8 ? 20.219 -17.453 -16.016 1 97.5 8 LYS B N 1
ATOM 1601 C CA . LYS B 1 8 ? 19.516 -17.047 -14.797 1 97.5 8 LYS B CA 1
ATOM 1602 C C . LYS B 1 8 ? 19.156 -15.562 -14.844 1 97.5 8 LYS B C 1
ATOM 1604 O O . LYS B 1 8 ? 18.016 -15.188 -14.523 1 97.5 8 LYS B O 1
ATOM 1609 N N . GLN B 1 9 ? 20.125 -14.711 -15.227 1 98 9 GLN B N 1
ATOM 1610 C CA . GLN B 1 9 ? 19.875 -13.273 -15.32 1 98 9 GLN B CA 1
ATOM 1611 C C . GLN B 1 9 ? 18.797 -12.961 -16.359 1 98 9 GLN B C 1
ATOM 1613 O O . GLN B 1 9 ? 17.969 -12.086 -16.141 1 98 9 GLN B O 1
ATOM 1618 N N . PHE B 1 10 ? 18.828 -13.688 -17.422 1 98.5 10 PHE B N 1
ATOM 1619 C CA . PHE B 1 10 ? 17.828 -13.531 -18.469 1 98.5 10 PHE B CA 1
ATOM 1620 C C . PHE B 1 10 ? 16.438 -13.852 -17.953 1 98.5 10 PHE B C 1
ATOM 1622 O O . PHE B 1 10 ? 15.484 -13.094 -18.172 1 98.5 10 PHE B O 1
ATOM 1629 N N . ILE B 1 11 ? 16.297 -14.906 -17.188 1 98.62 11 ILE B N 1
ATOM 1630 C CA . ILE B 1 11 ? 15.031 -15.312 -16.609 1 98.62 11 ILE B CA 1
ATOM 1631 C C . ILE B 1 11 ? 14.531 -14.227 -15.648 1 98.62 11 ILE B C 1
ATOM 1633 O O . ILE B 1 11 ? 13.367 -13.828 -15.711 1 98.62 11 ILE B O 1
ATOM 1637 N N . ILE B 1 12 ? 15.422 -13.758 -14.844 1 98.75 12 ILE B N 1
ATOM 1638 C CA . ILE B 1 12 ? 15.078 -12.734 -13.859 1 98.75 12 ILE B CA 1
ATOM 1639 C C . ILE B 1 12 ? 14.578 -11.484 -14.562 1 98.75 12 ILE B C 1
ATOM 1641 O O . ILE B 1 12 ? 13.508 -10.961 -14.242 1 98.75 12 ILE B O 1
ATOM 1645 N N . GLU B 1 13 ? 15.25 -10.992 -15.578 1 98.56 13 GLU B N 1
ATOM 1646 C CA . GLU B 1 13 ? 14.938 -9.75 -16.266 1 98.56 13 GLU B CA 1
ATOM 1647 C C . GLU B 1 13 ? 13.602 -9.852 -17 1 98.56 13 GLU B C 1
ATOM 1649 O O . GLU B 1 13 ? 12.844 -8.875 -17.062 1 98.56 13 GLU B O 1
ATOM 1654 N N . LYS B 1 14 ? 13.289 -11.016 -17.484 1 98.69 14 LYS B N 1
ATOM 1655 C CA . LYS B 1 14 ? 12.062 -11.211 -18.25 1 98.69 14 LYS B CA 1
ATOM 1656 C C . LYS B 1 14 ? 10.859 -11.375 -17.312 1 98.69 14 LYS B C 1
ATOM 1658 O O . LYS B 1 14 ? 9.742 -11.008 -17.672 1 98.69 14 LYS B O 1
ATOM 1663 N N . THR B 1 15 ? 11.125 -11.883 -16.125 1 98.69 15 THR B N 1
ATOM 1664 C CA . THR B 1 15 ? 9.992 -12.25 -15.281 1 98.69 15 THR B CA 1
ATOM 1665 C C . THR B 1 15 ? 9.75 -11.195 -14.211 1 98.69 15 THR B C 1
ATOM 1667 O O . THR B 1 15 ? 8.656 -11.125 -13.641 1 98.69 15 THR B O 1
ATOM 1670 N N . ALA B 1 16 ? 10.727 -10.344 -13.906 1 98.75 16 ALA B N 1
ATOM 1671 C CA . ALA B 1 16 ? 10.633 -9.367 -12.828 1 98.75 16 ALA B CA 1
ATOM 1672 C C . ALA B 1 16 ? 9.422 -8.461 -13.016 1 98.75 16 ALA B C 1
ATOM 1674 O O . ALA B 1 16 ? 8.633 -8.258 -12.094 1 98.75 16 ALA B O 1
ATOM 1675 N N . PRO B 1 17 ? 9.164 -7.953 -14.273 1 98.5 17 PRO B N 1
ATOM 1676 C CA . PRO B 1 17 ? 7.969 -7.121 -14.445 1 98.5 17 PRO B CA 1
ATOM 1677 C C . PRO B 1 17 ? 6.672 -7.898 -14.227 1 98.5 17 PRO B C 1
ATOM 1679 O O . PRO B 1 17 ? 5.695 -7.344 -13.719 1 98.5 17 PRO B O 1
ATOM 1682 N N . ILE B 1 18 ? 6.664 -9.172 -14.547 1 98.81 18 ILE B N 1
ATOM 1683 C CA . ILE B 1 18 ? 5.473 -10 -14.414 1 98.81 18 ILE B CA 1
ATOM 1684 C C . ILE B 1 18 ? 5.156 -10.219 -12.93 1 98.81 18 ILE B C 1
ATOM 1686 O O . ILE B 1 18 ? 4.02 -10.016 -12.5 1 98.81 18 ILE B O 1
ATOM 1690 N N . PHE B 1 19 ? 6.203 -10.547 -12.18 1 98.75 19 PHE B N 1
ATOM 1691 C CA . PHE B 1 19 ? 6.027 -10.727 -10.742 1 98.75 19 PHE B CA 1
ATOM 1692 C C . PHE B 1 19 ? 5.613 -9.414 -10.078 1 98.75 19 PHE B C 1
ATOM 1694 O O . PHE B 1 19 ? 4.848 -9.422 -9.117 1 98.75 19 PHE B O 1
ATOM 1701 N N . ASN B 1 20 ? 6.109 -8.289 -10.602 1 98.62 20 ASN B N 1
ATOM 1702 C CA . ASN B 1 20 ? 5.77 -7.004 -10 1 98.62 20 ASN B CA 1
ATOM 1703 C C . ASN B 1 20 ? 4.336 -6.598 -10.32 1 98.62 20 ASN B C 1
ATOM 1705 O O . ASN B 1 20 ? 3.697 -5.891 -9.539 1 98.62 20 ASN B O 1
ATOM 1709 N N . MET B 1 21 ? 3.787 -7.035 -11.414 1 98.44 21 MET B N 1
ATOM 1710 C CA . MET B 1 21 ? 2.441 -6.668 -11.852 1 98.44 21 MET B CA 1
ATOM 1711 C C . MET B 1 21 ? 1.411 -7.664 -11.328 1 98.44 21 MET B C 1
ATOM 1713 O O . MET B 1 21 ? 0.366 -7.27 -10.812 1 98.44 21 MET B O 1
ATOM 1717 N N . LYS B 1 22 ? 1.765 -8.977 -11.328 1 98.31 22 LYS B N 1
ATOM 1718 C CA . LYS B 1 22 ? 0.763 -10 -11.07 1 98.31 22 LYS B CA 1
ATOM 1719 C C . LYS B 1 22 ? 0.902 -10.562 -9.656 1 98.31 22 LYS B C 1
ATOM 1721 O O . LYS B 1 22 ? -0.005 -11.234 -9.156 1 98.31 22 LYS B O 1
ATOM 1726 N N . GLY B 1 23 ? 2.062 -10.281 -9.031 1 97.94 23 GLY B N 1
ATOM 1727 C CA . GLY B 1 23 ? 2.355 -10.93 -7.766 1 97.94 23 GLY B CA 1
ATOM 1728 C C . GLY B 1 23 ? 2.787 -12.375 -7.918 1 97.94 23 GLY B C 1
ATOM 1729 O O . GLY B 1 23 ? 2.781 -12.914 -9.023 1 97.94 23 GLY B O 1
ATOM 1730 N N . TYR B 1 24 ? 3.24 -12.977 -6.848 1 97.94 24 TYR B N 1
ATOM 1731 C CA . TYR B 1 24 ? 3.689 -14.367 -6.809 1 97.94 24 TYR B CA 1
ATOM 1732 C C . TYR B 1 24 ? 2.559 -15.32 -7.188 1 97.94 24 TYR B C 1
ATOM 1734 O O . TYR B 1 24 ? 2.721 -16.156 -8.07 1 97.94 24 TYR B O 1
ATOM 1742 N N . SER B 1 25 ? 1.407 -15.133 -6.5 1 97.06 25 SER B N 1
ATOM 1743 C CA . SER B 1 25 ? 0.281 -16.047 -6.707 1 97.06 25 SER B CA 1
ATOM 1744 C C . SER B 1 25 ? -0.293 -15.891 -8.117 1 97.06 25 SER B C 1
ATOM 1746 O O . SER B 1 25 ? -0.743 -16.875 -8.711 1 97.06 25 SER B O 1
ATOM 1748 N N . GLY B 1 26 ? -0.237 -14.688 -8.672 1 97.62 26 GLY B N 1
ATOM 1749 C CA . GLY B 1 26 ? -0.847 -14.414 -9.961 1 97.62 26 GLY B CA 1
ATOM 1750 C C . GLY B 1 26 ? 0.044 -14.781 -11.133 1 97.62 26 GLY B C 1
ATOM 1751 O O . GLY B 1 26 ? -0.399 -14.766 -12.289 1 97.62 26 GLY B O 1
ATOM 1752 N N . THR B 1 27 ? 1.28 -15.109 -10.812 1 98.5 27 THR B N 1
ATOM 1753 C CA . THR B 1 27 ? 2.221 -15.484 -11.867 1 98.5 27 THR B CA 1
ATOM 1754 C C . THR B 1 27 ? 2.322 -17 -11.984 1 98.5 27 THR B C 1
ATOM 1756 O O . THR B 1 27 ? 2.672 -17.688 -11.016 1 98.5 27 THR B O 1
ATOM 1759 N N . SER B 1 28 ? 2.041 -17.531 -13.164 1 97.56 28 SER B N 1
ATOM 1760 C CA . SER B 1 28 ? 2.102 -18.969 -13.406 1 97.56 28 SER B CA 1
ATOM 1761 C C . SER B 1 28 ? 3.41 -19.359 -14.078 1 97.56 28 SER B C 1
ATOM 1763 O O . SER B 1 28 ? 4.145 -18.5 -14.578 1 97.56 28 SER B O 1
ATOM 1765 N N . MET B 1 29 ? 3.627 -20.656 -14.031 1 97.56 29 MET B N 1
ATOM 1766 C CA . MET B 1 29 ? 4.77 -21.156 -14.781 1 97.56 29 MET B CA 1
ATOM 1767 C C . MET B 1 29 ? 4.602 -20.875 -16.266 1 97.56 29 MET B C 1
ATOM 1769 O O . MET B 1 29 ? 5.582 -20.609 -16.969 1 97.56 29 MET B O 1
ATOM 1773 N N . SER B 1 30 ? 3.395 -20.906 -16.75 1 98.31 30 SER B N 1
ATOM 1774 C CA . SER B 1 30 ? 3.133 -20.578 -18.141 1 98.31 30 SER B CA 1
ATOM 1775 C C . SER B 1 30 ? 3.525 -19.141 -18.453 1 98.31 30 SER B C 1
ATOM 1777 O O . SER B 1 30 ? 4.105 -18.859 -19.5 1 98.31 30 SER B O 1
ATOM 1779 N N . ASP B 1 31 ? 3.244 -18.203 -17.531 1 98.5 31 ASP B N 1
ATOM 1780 C CA . ASP B 1 31 ? 3.67 -16.812 -17.703 1 98.5 31 ASP B CA 1
ATOM 1781 C C . ASP B 1 31 ? 5.184 -16.719 -17.859 1 98.5 31 ASP B C 1
ATOM 1783 O O . ASP B 1 31 ? 5.68 -15.992 -18.719 1 98.5 31 ASP B O 1
ATOM 1787 N N . ILE B 1 32 ? 5.883 -17.453 -17.031 1 98.62 32 ILE B N 1
ATOM 1788 C CA . ILE B 1 32 ? 7.34 -17.422 -17 1 98.62 32 ILE B CA 1
ATOM 1789 C C . ILE B 1 32 ? 7.898 -18.016 -18.281 1 98.62 32 ILE B C 1
ATOM 1791 O O . ILE B 1 32 ? 8.766 -17.422 -18.938 1 98.62 32 ILE B O 1
ATOM 1795 N N . THR B 1 33 ? 7.359 -19.188 -18.688 1 98.69 33 THR B N 1
ATOM 1796 C CA . THR B 1 33 ? 7.859 -19.859 -19.891 1 98.69 33 THR B CA 1
ATOM 1797 C C . THR B 1 33 ? 7.535 -19.031 -21.125 1 98.69 33 THR B C 1
ATOM 1799 O O . THR B 1 33 ? 8.352 -18.953 -22.047 1 98.69 33 THR B O 1
ATOM 1802 N N . GLU B 1 34 ? 6.398 -18.406 -21.188 1 98.69 34 GLU B N 1
ATOM 1803 C CA . GLU B 1 34 ? 6.02 -17.578 -22.312 1 98.69 34 GLU B CA 1
ATOM 1804 C C . GLU B 1 34 ? 6.91 -16.344 -22.406 1 98.69 34 GLU B C 1
ATOM 1806 O O . GLU B 1 34 ? 7.352 -15.961 -23.5 1 98.69 34 GLU B O 1
ATOM 1811 N N . ALA B 1 35 ? 7.219 -15.758 -21.297 1 98.44 35 ALA B N 1
ATOM 1812 C CA . ALA B 1 35 ? 8.008 -14.531 -21.281 1 98.44 35 ALA B CA 1
ATOM 1813 C C . ALA B 1 35 ? 9.461 -14.805 -21.656 1 98.44 35 ALA B C 1
ATOM 1815 O O . ALA B 1 35 ? 10.133 -13.938 -22.234 1 98.44 35 ALA B O 1
ATOM 1816 N N . THR B 1 36 ? 9.898 -16.031 -21.406 1 98.56 36 THR B N 1
ATOM 1817 C CA . THR B 1 36 ? 11.32 -16.312 -21.594 1 98.56 36 THR B CA 1
ATOM 1818 C C . THR B 1 36 ? 11.547 -17.125 -22.875 1 98.56 36 THR B C 1
ATOM 1820 O O . THR B 1 36 ? 12.664 -17.203 -23.375 1 98.56 36 THR B O 1
ATOM 1823 N N . GLY B 1 37 ? 10.492 -17.828 -23.281 1 98.56 37 GLY B N 1
ATOM 1824 C CA . GLY B 1 37 ? 10.664 -18.781 -24.375 1 98.56 37 GLY B CA 1
ATOM 1825 C C . GLY B 1 37 ? 11.367 -20.047 -23.953 1 98.56 37 GLY B C 1
ATOM 1826 O O . GLY B 1 37 ? 11.781 -20.844 -24.812 1 98.56 37 GLY B O 1
ATOM 1827 N N . LEU B 1 38 ? 11.578 -20.203 -22.688 1 98.38 38 LEU B N 1
ATOM 1828 C CA . LEU B 1 38 ? 12.258 -21.391 -22.156 1 98.38 38 LEU B CA 1
ATOM 1829 C C . LEU B 1 38 ? 11.242 -22.422 -21.703 1 98.38 38 LEU B C 1
ATOM 1831 O O . LEU B 1 38 ? 10.102 -22.094 -21.375 1 98.38 38 LEU B O 1
ATOM 1835 N N . THR B 1 39 ? 11.68 -23.688 -21.641 1 98 39 THR B N 1
ATOM 1836 C CA . THR B 1 39 ? 10.836 -24.75 -21.125 1 98 39 THR B CA 1
ATOM 1837 C C . THR B 1 39 ? 10.805 -24.703 -19.594 1 98 39 THR B C 1
ATOM 1839 O O . THR B 1 39 ? 11.68 -24.109 -18.969 1 98 39 THR B O 1
ATOM 1842 N N . LYS B 1 40 ? 9.727 -25.359 -19.062 1 97.75 40 LYS B N 1
ATOM 1843 C CA . LYS B 1 40 ? 9.656 -25.5 -17.609 1 97.75 40 LYS B CA 1
ATOM 1844 C C . LYS B 1 40 ? 10.914 -26.172 -17.062 1 97.75 40 LYS B C 1
ATOM 1846 O O . LYS B 1 40 ? 11.438 -25.75 -16.016 1 97.75 40 LYS B O 1
ATOM 1851 N N . GLY B 1 41 ? 11.438 -27.141 -17.766 1 97.25 41 GLY B N 1
ATOM 1852 C CA . GLY B 1 41 ? 12.664 -27.828 -17.375 1 97.25 41 GLY B CA 1
ATOM 1853 C C . GLY B 1 41 ? 13.875 -26.922 -17.328 1 97.25 41 GLY B C 1
ATOM 1854 O O . GLY B 1 41 ? 14.695 -27.016 -16.422 1 97.25 41 GLY B O 1
ATOM 1855 N N . SER B 1 42 ? 13.953 -26.109 -18.297 1 97.06 42 SER B N 1
ATOM 1856 C CA . SER B 1 42 ? 15.062 -25.156 -18.344 1 97.06 42 SER B CA 1
ATOM 1857 C C . SER B 1 42 ? 14.992 -24.172 -17.172 1 97.06 42 SER B C 1
ATOM 1859 O O . SER B 1 42 ? 16.016 -23.844 -16.562 1 97.06 42 SER B O 1
ATOM 1861 N N . ILE B 1 43 ? 13.766 -23.656 -16.844 1 98.06 43 ILE B N 1
ATOM 1862 C CA . ILE B 1 43 ? 13.586 -22.734 -15.727 1 98.06 43 ILE B CA 1
ATOM 1863 C C . ILE B 1 43 ? 14.047 -23.406 -14.43 1 98.06 43 ILE B C 1
ATOM 1865 O O . ILE B 1 43 ? 14.836 -22.828 -13.68 1 98.06 43 ILE B O 1
ATOM 1869 N N . TYR B 1 44 ? 13.656 -24.625 -14.234 1 96.88 44 TYR B N 1
ATOM 1870 C CA . TYR B 1 44 ? 13.914 -25.328 -12.984 1 96.88 44 TYR B CA 1
ATOM 1871 C C . TYR B 1 44 ? 15.32 -25.906 -12.969 1 96.88 44 TYR B C 1
ATOM 1873 O O . TYR B 1 44 ? 15.805 -26.359 -11.922 1 96.88 44 TYR B O 1
ATOM 1881 N N . GLY B 1 45 ? 15.969 -25.906 -14.125 1 97.12 45 GLY B N 1
ATOM 1882 C CA . GLY B 1 45 ? 17.406 -26.156 -14.156 1 97.12 45 GLY B CA 1
ATOM 1883 C C . GLY B 1 45 ? 18.219 -25.016 -13.57 1 97.12 45 GLY B C 1
ATOM 1884 O O . GLY B 1 45 ? 19.344 -25.219 -13.125 1 97.12 45 GLY B O 1
ATOM 1885 N N . ASN B 1 46 ? 17.625 -23.891 -13.539 1 97.38 46 ASN B N 1
ATOM 1886 C CA . ASN B 1 46 ? 18.297 -22.688 -13.062 1 97.38 46 ASN B CA 1
ATOM 1887 C C . ASN B 1 46 ? 17.766 -22.25 -11.703 1 97.38 46 ASN B C 1
ATOM 1889 O O . ASN B 1 46 ? 18.469 -21.594 -10.938 1 97.38 46 ASN B O 1
ATOM 1893 N N . PHE B 1 47 ? 16.5 -22.562 -11.383 1 98.19 47 PHE B N 1
ATOM 1894 C CA . PHE B 1 47 ? 15.852 -22.266 -10.109 1 98.19 47 PHE B CA 1
ATOM 1895 C C . PHE B 1 47 ? 15.172 -23.5 -9.547 1 98.19 47 PHE B C 1
ATOM 1897 O O . PHE B 1 47 ? 14.547 -24.266 -10.289 1 98.19 47 PHE B O 1
ATOM 1904 N N . ALA B 1 48 ? 15.242 -23.625 -8.273 1 97.44 48 ALA B N 1
ATOM 1905 C CA . ALA B 1 48 ? 14.703 -24.828 -7.645 1 97.44 48 ALA B CA 1
ATOM 1906 C C . ALA B 1 48 ? 13.18 -24.859 -7.719 1 97.44 48 ALA B C 1
ATOM 1908 O O . ALA B 1 48 ? 12.578 -25.938 -7.762 1 97.44 48 ALA B O 1
ATOM 1909 N N . ASN B 1 49 ? 12.586 -23.75 -7.676 1 96.56 49 ASN B N 1
ATOM 1910 C CA . ASN B 1 49 ? 11.133 -23.609 -7.684 1 96.56 49 ASN B CA 1
ATOM 1911 C C . ASN B 1 49 ? 10.711 -22.172 -7.984 1 96.56 49 ASN B C 1
ATOM 1913 O O . ASN B 1 49 ? 11.562 -21.297 -8.172 1 96.56 49 ASN B O 1
ATOM 1917 N N . LYS B 1 50 ? 9.508 -21.844 -8.047 1 96.75 50 LYS B N 1
ATOM 1918 C CA . LYS B 1 50 ? 8.969 -20.531 -8.367 1 96.75 50 LYS B CA 1
ATOM 1919 C C . LYS B 1 50 ? 9.328 -19.5 -7.297 1 96.75 50 LYS B C 1
ATOM 1921 O O . LYS B 1 50 ? 9.539 -18.328 -7.598 1 96.75 50 LYS B O 1
ATOM 1926 N N . ASP B 1 51 ? 9.445 -19.922 -6.023 1 97.12 51 ASP B N 1
ATOM 1927 C CA . ASP B 1 51 ? 9.836 -19.031 -4.934 1 97.12 51 ASP B CA 1
ATOM 1928 C C . ASP B 1 51 ? 11.18 -18.375 -5.215 1 97.12 51 ASP B C 1
ATOM 1930 O O . ASP B 1 51 ? 11.336 -17.172 -5 1 97.12 51 ASP B O 1
ATOM 1934 N N . GLU B 1 52 ? 12.078 -19.125 -5.695 1 98.12 52 GLU B N 1
ATOM 1935 C CA . GLU B 1 52 ? 13.406 -18.594 -5.977 1 98.12 52 GLU B CA 1
ATOM 1936 C C . GLU B 1 52 ? 13.375 -17.594 -7.117 1 98.12 52 GLU B C 1
ATOM 1938 O O . GLU B 1 52 ? 14.117 -16.609 -7.105 1 98.12 52 GLU B O 1
ATOM 1943 N N . VAL B 1 53 ? 12.547 -17.906 -8.117 1 98.38 53 VAL B N 1
ATOM 1944 C CA . VAL B 1 53 ? 12.398 -16.953 -9.219 1 98.38 53 VAL B CA 1
ATOM 1945 C C . VAL B 1 53 ? 11.82 -15.641 -8.688 1 98.38 53 VAL B C 1
ATOM 1947 O O . VAL B 1 53 ? 12.328 -14.562 -9 1 98.38 53 VAL B O 1
ATOM 1950 N N . ALA B 1 54 ? 10.766 -15.742 -7.832 1 98.44 54 ALA B N 1
ATOM 1951 C CA . ALA B 1 54 ? 10.094 -14.57 -7.277 1 98.44 54 ALA B CA 1
ATOM 1952 C C . ALA B 1 54 ? 11.055 -13.742 -6.418 1 98.44 54 ALA B C 1
ATOM 1954 O O . ALA B 1 54 ? 11.055 -12.516 -6.492 1 98.44 54 ALA B O 1
ATOM 1955 N N . LEU B 1 55 ? 11.844 -14.43 -5.605 1 98.62 55 LEU B N 1
ATOM 1956 C CA . LEU B 1 55 ? 12.812 -13.75 -4.746 1 98.62 55 LEU B CA 1
ATOM 1957 C C . LEU B 1 55 ? 13.844 -13 -5.578 1 98.62 55 LEU B C 1
ATOM 1959 O O . LEU B 1 55 ? 14.18 -11.859 -5.27 1 98.62 55 LEU B O 1
ATOM 1963 N N . ALA B 1 56 ? 14.32 -13.656 -6.609 1 98.75 56 ALA B N 1
ATOM 1964 C CA . ALA B 1 56 ? 15.305 -13.031 -7.492 1 98.75 56 ALA B CA 1
ATOM 1965 C C . ALA B 1 56 ? 14.695 -11.852 -8.242 1 98.75 56 ALA B C 1
ATOM 1967 O O . ALA B 1 56 ? 15.344 -10.812 -8.406 1 98.75 56 ALA B O 1
ATOM 1968 N N . ALA B 1 57 ? 13.5 -12.047 -8.727 1 98.69 57 ALA B N 1
ATOM 1969 C CA . ALA B 1 57 ? 12.781 -10.977 -9.422 1 98.69 57 ALA B CA 1
ATOM 1970 C C . ALA B 1 57 ? 12.57 -9.773 -8.5 1 98.69 57 ALA B C 1
ATOM 1972 O O . ALA B 1 57 ? 12.758 -8.633 -8.914 1 98.69 57 ALA B O 1
ATOM 1973 N N . PHE B 1 58 ? 12.219 -10.047 -7.23 1 98.88 58 PHE B N 1
ATOM 1974 C CA . PHE B 1 58 ? 12.031 -8.984 -6.25 1 98.88 58 PHE B CA 1
ATOM 1975 C C . PHE B 1 58 ? 13.328 -8.227 -6.012 1 98.88 58 PHE B C 1
ATOM 1977 O O . PHE B 1 58 ? 13.352 -6.992 -6.039 1 98.88 58 PHE B O 1
ATOM 1984 N N . ARG B 1 59 ? 14.352 -8.922 -5.809 1 98.75 59 ARG B N 1
ATOM 1985 C CA . ARG B 1 59 ? 15.656 -8.312 -5.586 1 98.75 59 ARG B CA 1
ATOM 1986 C C . ARG B 1 59 ? 16.062 -7.457 -6.777 1 98.75 59 ARG B C 1
ATOM 1988 O O . ARG B 1 59 ? 16.609 -6.363 -6.605 1 98.75 59 ARG B O 1
ATOM 1995 N N . PHE B 1 60 ? 15.836 -8.008 -7.953 1 98.75 60 PHE B N 1
ATOM 1996 C CA . PHE B 1 60 ? 16.156 -7.297 -9.188 1 98.75 60 PHE B CA 1
ATOM 1997 C C . PHE B 1 60 ? 15.406 -5.973 -9.266 1 98.75 60 PHE B C 1
ATOM 1999 O O . PHE B 1 60 ? 16 -4.934 -9.562 1 98.75 60 PHE B O 1
ATOM 2006 N N . ASN B 1 61 ? 14.086 -5.973 -8.984 1 98.56 61 ASN B N 1
ATOM 2007 C CA . ASN B 1 61 ? 13.266 -4.766 -9.023 1 98.56 61 ASN B CA 1
ATOM 2008 C C . ASN B 1 61 ? 13.695 -3.76 -7.961 1 98.56 61 ASN B C 1
ATOM 2010 O O . ASN B 1 61 ? 13.789 -2.561 -8.234 1 98.56 61 ASN B O 1
ATOM 2014 N N . VAL B 1 62 ? 13.961 -4.203 -6.75 1 98.69 62 VAL B N 1
ATOM 2015 C CA . VAL B 1 62 ? 14.375 -3.328 -5.66 1 98.69 62 VAL B CA 1
ATOM 2016 C C . VAL B 1 62 ? 15.727 -2.699 -5.984 1 98.69 62 VAL B C 1
ATOM 2018 O O . VAL B 1 62 ? 15.953 -1.522 -5.695 1 98.69 62 VAL B O 1
ATOM 2021 N N . LYS B 1 63 ? 16.609 -3.475 -6.578 1 98.38 63 LYS B N 1
ATOM 2022 C CA . LYS B 1 63 ? 17.922 -2.977 -6.93 1 98.38 63 LYS B CA 1
ATOM 2023 C C . LYS B 1 63 ? 17.844 -1.836 -7.938 1 98.38 63 LYS B C 1
ATOM 2025 O O . LYS B 1 63 ? 18.625 -0.885 -7.883 1 98.38 63 LYS B O 1
ATOM 2030 N N . LYS B 1 64 ? 16.969 -1.944 -8.922 1 97 64 LYS B N 1
ATOM 2031 C CA . LYS B 1 64 ? 16.766 -0.864 -9.883 1 97 64 LYS B CA 1
ATOM 2032 C C . LYS B 1 64 ? 16.406 0.441 -9.18 1 97 64 LYS B C 1
ATOM 2034 O O . LYS B 1 64 ? 16.938 1.5 -9.508 1 97 64 LYS B O 1
ATOM 2039 N N . LEU B 1 65 ? 15.5 0.306 -8.211 1 95.94 65 LEU B N 1
ATOM 2040 C CA . LEU B 1 65 ? 15.078 1.455 -7.422 1 95.94 65 LEU B CA 1
ATOM 2041 C C . LEU B 1 65 ? 16.234 1.994 -6.582 1 95.94 65 LEU B C 1
ATOM 2043 O O . LEU B 1 65 ? 16.516 3.191 -6.617 1 95.94 65 LEU B O 1
ATOM 2047 N N . HIS B 1 66 ? 16.891 1.11 -5.887 1 97.12 66 HIS B N 1
ATOM 2048 C CA . HIS B 1 66 ? 18 1.462 -5.004 1 97.12 66 HIS B CA 1
ATOM 2049 C C . HIS B 1 66 ? 19.125 2.137 -5.777 1 97.12 66 HIS B C 1
ATOM 2051 O O . HIS B 1 66 ? 19.703 3.125 -5.316 1 97.12 66 HIS B O 1
ATOM 2057 N N . ASP B 1 67 ? 19.438 1.649 -6.953 1 97.38 67 ASP B N 1
ATOM 2058 C CA . ASP B 1 67 ? 20.562 2.156 -7.73 1 97.38 67 ASP B CA 1
ATOM 2059 C C . ASP B 1 67 ? 20.328 3.602 -8.164 1 97.38 67 ASP B C 1
ATOM 2061 O O . ASP B 1 67 ? 21.234 4.43 -8.117 1 97.38 67 ASP B O 1
ATOM 2065 N N . ILE B 1 68 ? 19.172 3.914 -8.562 1 96.31 68 ILE B N 1
ATOM 2066 C CA . ILE B 1 68 ? 18.844 5.262 -9.016 1 96.31 68 ILE B CA 1
ATOM 2067 C C . ILE B 1 68 ? 18.938 6.234 -7.84 1 96.31 68 ILE B C 1
ATOM 2069 O O . ILE B 1 68 ? 19.531 7.309 -7.965 1 96.31 68 ILE B O 1
ATOM 2073 N N . PHE B 1 69 ? 18.422 5.824 -6.688 1 97.06 69 PHE B N 1
ATOM 2074 C CA . PHE B 1 69 ? 18.422 6.695 -5.52 1 97.06 69 PHE B CA 1
ATOM 2075 C C . PHE B 1 69 ? 19.844 6.859 -4.973 1 97.06 69 PHE B C 1
ATOM 2077 O O . PHE B 1 69 ? 20.25 7.969 -4.629 1 97.06 69 PHE B O 1
ATOM 2084 N N . ALA B 1 70 ? 20.562 5.754 -4.949 1 97.88 70 ALA B N 1
ATOM 2085 C CA . ALA B 1 70 ? 21.922 5.797 -4.43 1 97.88 70 ALA B CA 1
ATOM 2086 C C . ALA B 1 70 ? 22.797 6.742 -5.25 1 97.88 70 ALA B C 1
ATOM 2088 O O . ALA B 1 70 ? 23.594 7.496 -4.695 1 97.88 70 ALA B O 1
ATOM 2089 N N . ARG B 1 71 ? 22.641 6.715 -6.531 1 97.81 71 ARG B N 1
ATOM 2090 C CA . ARG B 1 71 ? 23.406 7.566 -7.434 1 97.81 71 ARG B CA 1
ATOM 2091 C C . ARG B 1 71 ? 23.125 9.039 -7.156 1 97.81 71 ARG B C 1
ATOM 2093 O O . ARG B 1 71 ? 24.062 9.852 -7.121 1 97.81 71 ARG B O 1
ATOM 2100 N N . GLU B 1 72 ? 21.891 9.422 -6.992 1 98.12 72 GLU B N 1
ATOM 2101 C CA . GLU B 1 72 ? 21.516 10.812 -6.758 1 98.12 72 GLU B CA 1
ATOM 2102 C C . GLU B 1 72 ? 21.891 11.258 -5.348 1 98.12 72 GLU B C 1
ATOM 2104 O O . GLU B 1 72 ? 22.297 12.406 -5.137 1 98.12 72 GLU B O 1
ATOM 2109 N N . ILE B 1 73 ? 21.781 10.352 -4.348 1 98.69 73 ILE B N 1
ATOM 2110 C CA . ILE B 1 73 ? 22.125 10.648 -2.963 1 98.69 73 ILE B CA 1
ATOM 2111 C C . ILE B 1 73 ? 23.625 10.93 -2.859 1 98.69 73 ILE B C 1
ATOM 2113 O O . ILE B 1 73 ? 24.047 11.836 -2.133 1 98.69 73 ILE B O 1
ATOM 2117 N N . GLU B 1 74 ? 24.406 10.18 -3.584 1 98.31 74 GLU B N 1
ATOM 2118 C CA . GLU B 1 74 ? 25.859 10.312 -3.553 1 98.31 74 GLU B CA 1
ATOM 2119 C C . GLU B 1 74 ? 26.297 11.695 -4.023 1 98.31 74 GLU B C 1
ATOM 2121 O O . GLU B 1 74 ? 27.359 12.195 -3.611 1 98.31 74 GLU B O 1
ATOM 2126 N N . LYS B 1 75 ? 25.516 12.352 -4.805 1 98.44 75 LYS B N 1
ATOM 2127 C CA . LYS B 1 75 ? 25.844 13.664 -5.352 1 98.44 75 LYS B CA 1
ATOM 2128 C C . LYS B 1 75 ? 25.594 14.766 -4.324 1 98.44 75 LYS B C 1
ATOM 2130 O O . LYS B 1 75 ? 26.062 15.891 -4.492 1 98.44 75 LYS B O 1
ATOM 2135 N N . GLU B 1 76 ? 24.828 14.477 -3.336 1 98.69 76 GLU B N 1
ATOM 2136 C CA . GLU B 1 76 ? 24.438 15.477 -2.35 1 98.69 76 GLU B CA 1
ATOM 2137 C C . GLU B 1 76 ? 25.516 15.656 -1.29 1 98.69 76 GLU B C 1
ATOM 2139 O O . GLU B 1 76 ? 26.125 14.68 -0.841 1 98.69 76 GLU B O 1
ATOM 2144 N N . LYS B 1 77 ? 25.703 16.875 -0.873 1 98.12 77 LYS B N 1
ATOM 2145 C CA . LYS B 1 77 ? 26.766 17.203 0.069 1 98.12 77 LYS B CA 1
ATOM 2146 C C . LYS B 1 77 ? 26.234 17.344 1.49 1 98.12 77 LYS B C 1
ATOM 2148 O O . LYS B 1 77 ? 27 17.328 2.457 1 98.12 77 LYS B O 1
ATOM 2153 N N . THR B 1 78 ? 24.984 17.594 1.638 1 98.5 78 THR B N 1
ATOM 2154 C CA . THR B 1 78 ? 24.344 17.734 2.945 1 98.5 78 THR B CA 1
ATOM 2155 C C . THR B 1 78 ? 23.344 16.609 3.195 1 98.5 78 THR B C 1
ATOM 2157 O O . THR B 1 78 ? 22.906 15.945 2.258 1 98.5 78 THR B O 1
ATOM 2160 N N . PHE B 1 79 ? 23.016 16.391 4.43 1 98.44 79 PHE B N 1
ATOM 2161 C CA . PHE B 1 79 ? 22.047 15.359 4.762 1 98.44 79 PHE B CA 1
ATOM 2162 C C . PHE B 1 79 ? 20.641 15.805 4.402 1 98.44 79 PHE B C 1
ATOM 2164 O O . PHE B 1 79 ? 19.797 14.984 4.02 1 98.44 79 PHE B O 1
ATOM 2171 N N . LYS B 1 80 ? 20.422 17.094 4.473 1 98.19 80 LYS B N 1
ATOM 2172 C CA . LYS B 1 80 ? 19.172 17.641 3.955 1 98.19 80 LYS B CA 1
ATOM 2173 C C . LYS B 1 80 ? 19.016 17.328 2.469 1 98.19 80 LYS B C 1
ATOM 2175 O O . LYS B 1 80 ? 17.953 16.875 2.031 1 98.19 80 LYS B O 1
ATOM 2180 N N . GLY B 1 81 ? 20.031 17.594 1.694 1 98.69 81 GLY B N 1
ATOM 2181 C CA . GLY B 1 81 ? 20.016 17.266 0.278 1 98.69 81 GLY B CA 1
ATOM 2182 C C . GLY B 1 81 ? 19.75 15.797 0.007 1 98.69 81 GLY B C 1
ATOM 2183 O O . GLY B 1 81 ? 19.016 15.453 -0.92 1 98.69 81 GLY B O 1
ATOM 2184 N N . LYS B 1 82 ? 20.391 14.898 0.836 1 98.88 82 LYS B N 1
ATOM 2185 C CA . LYS B 1 82 ? 20.203 13.453 0.703 1 98.88 82 LYS B CA 1
ATOM 2186 C C . LYS B 1 82 ? 18.75 13.062 0.935 1 98.88 82 LYS B C 1
ATOM 2188 O O . LYS B 1 82 ? 18.188 12.266 0.181 1 98.88 82 LYS B O 1
ATOM 2193 N N . LEU B 1 83 ? 18.109 13.703 1.938 1 98.81 83 LEU B N 1
ATOM 2194 C CA . LEU B 1 83 ? 16.703 13.422 2.211 1 98.81 83 LEU B CA 1
ATOM 2195 C C . LEU B 1 83 ? 15.82 13.906 1.068 1 98.81 83 LEU B C 1
ATOM 2197 O O . LEU B 1 83 ? 14.852 13.242 0.694 1 98.81 83 LEU B O 1
ATOM 2201 N N . LEU B 1 84 ? 16.156 15 0.471 1 98.75 84 LEU B N 1
ATOM 2202 C CA . LEU B 1 84 ? 15.32 15.641 -0.531 1 98.75 84 LEU B CA 1
ATOM 2203 C C . LEU B 1 84 ? 15.406 14.906 -1.866 1 98.75 84 LEU B C 1
ATOM 2205 O O . LEU B 1 84 ? 14.586 15.133 -2.758 1 98.75 84 LEU B O 1
ATOM 2209 N N . VAL B 1 85 ? 16.359 14 -2.041 1 98.75 85 VAL B N 1
ATOM 2210 C CA . VAL B 1 85 ? 16.438 13.172 -3.244 1 98.75 85 VAL B CA 1
ATOM 2211 C C . VAL B 1 85 ? 15.156 12.367 -3.406 1 98.75 85 VAL B C 1
ATOM 2213 O O . VAL B 1 85 ? 14.672 12.188 -4.523 1 98.75 85 VAL B O 1
ATOM 2216 N N . TYR B 1 86 ? 14.555 11.945 -2.338 1 98.56 86 TYR B N 1
ATOM 2217 C CA . TYR B 1 86 ? 13.414 11.039 -2.379 1 98.56 86 TYR B CA 1
ATOM 2218 C C . TYR B 1 86 ? 12.188 11.727 -2.973 1 98.56 86 TYR B C 1
ATOM 2220 O O . TYR B 1 86 ? 11.68 11.32 -4.02 1 98.56 86 TYR B O 1
ATOM 2228 N N . PRO B 1 87 ? 11.75 12.828 -2.35 1 98.5 87 PRO B N 1
ATOM 2229 C CA . PRO B 1 87 ? 10.594 13.453 -2.994 1 98.5 87 PRO B CA 1
ATOM 2230 C C . PRO B 1 87 ? 10.891 13.93 -4.41 1 98.5 87 PRO B C 1
ATOM 2232 O O . PRO B 1 87 ? 10.008 13.93 -5.27 1 98.5 87 PRO B O 1
ATOM 2235 N N . ARG B 1 88 ? 12.117 14.305 -4.688 1 97.94 88 ARG B N 1
ATOM 2236 C CA . ARG B 1 88 ? 12.477 14.742 -6.035 1 97.94 88 ARG B CA 1
ATOM 2237 C C . ARG B 1 88 ? 12.312 13.602 -7.039 1 97.94 88 ARG B C 1
ATOM 2239 O O . ARG B 1 88 ? 11.68 13.773 -8.086 1 97.94 88 ARG B O 1
ATOM 2246 N N . LEU B 1 89 ? 12.844 12.484 -6.785 1 97.81 89 LEU B N 1
ATOM 2247 C CA . LEU B 1 89 ? 12.836 11.383 -7.738 1 97.81 89 LEU B CA 1
ATOM 2248 C C . LEU B 1 89 ? 11.461 10.719 -7.793 1 97.81 89 LEU B C 1
ATOM 2250 O O . LEU B 1 89 ? 11.008 10.312 -8.867 1 97.81 89 LEU B O 1
ATOM 2254 N N . TYR B 1 90 ? 10.781 10.625 -6.652 1 97.56 90 TYR B N 1
ATOM 2255 C CA . TYR B 1 90 ? 9.461 9.992 -6.66 1 97.56 90 TYR B CA 1
ATOM 2256 C C . TYR B 1 90 ? 8.445 10.867 -7.391 1 97.56 90 TYR B C 1
ATOM 2258 O O . TYR B 1 90 ? 7.477 10.359 -7.953 1 97.56 90 TYR B O 1
ATOM 2266 N N . SER B 1 91 ? 8.695 12.164 -7.398 1 97.12 91 SER B N 1
ATOM 2267 C CA . SER B 1 91 ? 7.82 13.023 -8.188 1 97.12 91 SER B CA 1
ATOM 2268 C C . SER B 1 91 ? 7.824 12.617 -9.656 1 97.12 91 SER B C 1
ATOM 2270 O O . SER B 1 91 ? 6.828 12.797 -10.359 1 97.12 91 SER B O 1
ATOM 2272 N N . ASP B 1 92 ? 8.906 11.969 -10.141 1 93.5 92 ASP B N 1
ATOM 2273 C CA . ASP B 1 92 ? 9.094 11.57 -11.531 1 93.5 92 ASP B CA 1
ATOM 2274 C C . ASP B 1 92 ? 9.164 10.047 -11.664 1 93.5 92 ASP B C 1
ATOM 2276 O O . ASP B 1 92 ? 9.609 9.523 -12.688 1 93.5 92 ASP B O 1
ATOM 2280 N N . TYR B 1 93 ? 8.758 9.352 -10.688 1 94.31 93 TYR B N 1
ATOM 2281 C CA . TYR B 1 93 ? 8.953 7.914 -10.547 1 94.31 93 TYR B CA 1
ATOM 2282 C C . TYR B 1 93 ? 8.438 7.172 -11.781 1 94.31 93 TYR B C 1
ATOM 2284 O O . TYR B 1 93 ? 9.156 6.363 -12.367 1 94.31 93 TYR B O 1
ATOM 2292 N N . TYR B 1 94 ? 7.27 7.477 -12.188 1 91.88 94 TYR B N 1
ATOM 2293 C CA . TYR B 1 94 ? 6.664 6.77 -13.312 1 91.88 94 TYR B CA 1
ATOM 2294 C C . TYR B 1 94 ? 7.254 7.246 -14.641 1 91.88 94 TYR B C 1
ATOM 2296 O O . TYR B 1 94 ? 7.391 6.465 -15.578 1 91.88 94 TYR B O 1
ATOM 2304 N N . ASP B 1 95 ? 7.676 8.438 -14.648 1 90 95 ASP B N 1
ATOM 2305 C CA . ASP B 1 95 ? 8.312 8.969 -15.844 1 90 95 ASP B CA 1
ATOM 2306 C C . ASP B 1 95 ? 9.719 8.398 -16.016 1 90 95 ASP B C 1
ATOM 2308 O O . ASP B 1 95 ? 10.195 8.242 -17.141 1 90 95 ASP B O 1
ATOM 2312 N N . LEU B 1 96 ? 10.266 7.977 -14.875 1 89.69 96 LEU B N 1
ATOM 2313 C CA . LEU B 1 96 ? 11.625 7.441 -14.898 1 89.69 96 LEU B CA 1
ATOM 2314 C C . LEU B 1 96 ? 11.617 5.957 -15.258 1 89.69 96 LEU B C 1
ATOM 2316 O O . LEU B 1 96 ? 12.672 5.352 -15.422 1 89.69 96 LEU B O 1
ATOM 2320 N N . ARG B 1 97 ? 10.406 5.383 -15.445 1 90.94 97 ARG B N 1
ATOM 2321 C CA . ARG B 1 97 ? 10.266 3.975 -15.812 1 90.94 97 ARG B CA 1
ATOM 2322 C C . ARG B 1 97 ? 11.141 3.092 -14.93 1 90.94 97 ARG B C 1
ATOM 2324 O O . ARG B 1 97 ? 11.852 2.213 -15.43 1 90.94 97 ARG B O 1
ATOM 2331 N N . VAL B 1 98 ? 11.078 3.381 -13.664 1 91.56 98 VAL B N 1
ATOM 2332 C CA . VAL B 1 98 ? 11.984 2.727 -12.719 1 91.56 98 VAL B CA 1
ATOM 2333 C C . VAL B 1 98 ? 11.688 1.229 -12.68 1 91.56 98 VAL B C 1
ATOM 2335 O O . VAL B 1 98 ? 12.586 0.405 -12.859 1 91.56 98 VAL B O 1
ATOM 2338 N N . THR B 1 99 ? 10.484 0.897 -12.438 1 95.19 99 THR B N 1
ATOM 2339 C CA . THR B 1 99 ? 10.008 -0.481 -12.453 1 95.19 99 THR B CA 1
ATOM 2340 C C . THR B 1 99 ? 8.648 -0.581 -13.141 1 95.19 99 THR B C 1
ATOM 2342 O O . THR B 1 99 ? 7.781 0.269 -12.938 1 95.19 99 THR B O 1
ATOM 2345 N N . GLN B 1 100 ? 8.539 -1.542 -13.945 1 96.12 100 GLN B N 1
ATOM 2346 C CA . GLN B 1 100 ? 7.223 -1.843 -14.5 1 96.12 100 GLN B CA 1
ATOM 2347 C C . GLN B 1 100 ? 6.309 -2.467 -13.445 1 96.12 100 GLN B C 1
ATOM 2349 O O . GLN B 1 100 ? 6.734 -3.336 -12.688 1 96.12 100 GLN B O 1
ATOM 2354 N N . GLY B 1 101 ? 5.113 -1.986 -13.359 1 96.69 101 GLY B N 1
ATOM 2355 C CA . GLY B 1 101 ? 4.164 -2.541 -12.406 1 96.69 101 GLY B CA 1
ATOM 2356 C C . GLY B 1 101 ? 4.125 -1.785 -11.086 1 96.69 101 GLY B C 1
ATOM 2357 O O . GLY B 1 101 ? 3.434 -2.191 -10.156 1 96.69 101 GLY B O 1
ATOM 2358 N N . GLY B 1 102 ? 4.863 -0.603 -11.016 1 96.88 102 GLY B N 1
ATOM 2359 C CA . GLY B 1 102 ? 4.828 0.198 -9.805 1 96.88 102 GLY B CA 1
ATOM 2360 C C . GLY B 1 102 ? 5.934 -0.152 -8.82 1 96.88 102 GLY B C 1
ATOM 2361 O O . GLY B 1 102 ? 6.941 -0.755 -9.203 1 96.88 102 GLY B O 1
ATOM 2362 N N . CYS B 1 103 ? 5.824 0.252 -7.629 1 98.31 103 CYS B N 1
ATOM 2363 C CA . CYS B 1 103 ? 6.863 0.064 -6.621 1 98.31 103 CYS B CA 1
ATOM 2364 C C . CYS B 1 103 ? 6.883 -1.376 -6.121 1 98.31 103 CYS B C 1
ATOM 2366 O O . CYS B 1 103 ? 5.883 -1.87 -5.598 1 98.31 103 CYS B O 1
ATOM 2368 N N . PRO B 1 104 ? 7.992 -2.104 -6.199 1 98.75 104 PRO B N 1
ATOM 2369 C CA . PRO B 1 104 ? 8.055 -3.504 -5.773 1 98.75 104 PRO B CA 1
ATOM 2370 C C . PRO B 1 104 ? 7.898 -3.668 -4.266 1 98.75 104 PRO B C 1
ATOM 2372 O O . PRO B 1 104 ? 7.551 -4.754 -3.791 1 98.75 104 PRO B O 1
ATOM 2375 N N . ILE B 1 105 ? 8.156 -2.613 -3.516 1 98.88 105 ILE B N 1
ATOM 2376 C CA . ILE B 1 105 ? 8.109 -2.705 -2.061 1 98.88 105 ILE B CA 1
ATOM 2377 C C . ILE B 1 105 ? 6.664 -2.852 -1.596 1 98.88 105 ILE B C 1
ATOM 2379 O O . ILE B 1 105 ? 6.305 -3.855 -0.975 1 98.88 105 ILE B O 1
ATOM 2383 N N . ILE B 1 106 ? 5.777 -1.958 -2.014 1 98.88 106 ILE B N 1
ATOM 2384 C CA . ILE B 1 106 ? 4.391 -2.027 -1.577 1 98.88 106 ILE B CA 1
ATOM 2385 C C . ILE B 1 106 ? 3.695 -3.211 -2.248 1 98.88 106 ILE B C 1
ATOM 2387 O O . ILE B 1 106 ? 2.852 -3.871 -1.637 1 98.88 106 ILE B O 1
ATOM 2391 N N . ASN B 1 107 ? 4.027 -3.555 -3.506 1 98.69 107 ASN B N 1
ATOM 2392 C CA . ASN B 1 107 ? 3.445 -4.711 -4.176 1 98.69 107 ASN B CA 1
ATOM 2393 C C . ASN B 1 107 ? 3.707 -6 -3.404 1 98.69 107 ASN B C 1
ATOM 2395 O O . ASN B 1 107 ? 2.783 -6.773 -3.146 1 98.69 107 ASN B O 1
ATOM 2399 N N . THR B 1 108 ? 4.953 -6.184 -3.01 1 98.75 108 THR B N 1
ATOM 2400 C CA . THR B 1 108 ? 5.336 -7.426 -2.35 1 98.75 108 THR B CA 1
ATOM 2401 C C . THR B 1 108 ? 4.895 -7.422 -0.889 1 98.75 108 THR B C 1
ATOM 2403 O O . THR B 1 108 ? 4.477 -8.453 -0.358 1 98.75 108 THR B O 1
ATOM 2406 N N . ALA B 1 109 ? 4.98 -6.242 -0.228 1 98.81 109 ALA B N 1
ATOM 2407 C CA . ALA B 1 109 ? 4.594 -6.145 1.177 1 98.81 109 ALA B CA 1
ATOM 2408 C C . ALA B 1 109 ? 3.135 -6.551 1.371 1 98.81 109 ALA B C 1
ATOM 2410 O O . ALA B 1 109 ? 2.816 -7.332 2.27 1 98.81 109 ALA B O 1
ATOM 2411 N N . THR B 1 110 ? 2.264 -6.09 0.498 1 98.38 110 THR B N 1
ATOM 2412 C CA . THR B 1 110 ? 0.832 -6.336 0.636 1 98.38 110 THR B CA 1
ATOM 2413 C C . THR B 1 110 ? 0.489 -7.77 0.243 1 98.38 110 THR B C 1
ATOM 2415 O O . THR B 1 110 ? -0.413 -8.383 0.823 1 98.38 110 THR B O 1
ATOM 2418 N N . GLU B 1 111 ? 1.186 -8.289 -0.686 1 98 111 GLU B N 1
ATOM 2419 C CA . GLU B 1 111 ? 0.901 -9.641 -1.155 1 98 111 GLU B CA 1
ATOM 2420 C C . GLU B 1 111 ? 1.399 -10.688 -0.161 1 98 111 GLU B C 1
ATOM 2422 O O . GLU B 1 111 ? 0.736 -11.703 0.069 1 98 111 GLU B O 1
ATOM 2427 N N . ALA B 1 112 ? 2.539 -10.492 0.455 1 98.06 112 ALA B N 1
ATOM 2428 C CA . ALA B 1 112 ? 3.293 -11.555 1.115 1 98.06 112 ALA B CA 1
ATOM 2429 C C . ALA B 1 112 ? 2.996 -11.594 2.611 1 98.06 112 ALA B C 1
ATOM 2431 O O . ALA B 1 112 ? 3.318 -12.57 3.291 1 98.06 112 ALA B O 1
ATOM 2432 N N . ASP B 1 113 ? 2.402 -10.562 3.156 1 97.81 113 ASP B N 1
ATOM 2433 C CA . ASP B 1 113 ? 2.338 -10.352 4.598 1 97.81 113 ASP B CA 1
ATOM 2434 C C . ASP B 1 113 ? 1.564 -11.469 5.285 1 97.81 113 ASP B C 1
ATOM 2436 O O . ASP B 1 113 ? 1.794 -11.758 6.461 1 97.81 113 ASP B O 1
ATOM 2440 N N . ASP B 1 114 ? 0.7 -12.219 4.527 1 97.81 114 ASP B N 1
ATOM 2441 C CA . ASP B 1 114 ? -0.038 -13.336 5.109 1 97.81 114 ASP B CA 1
ATOM 2442 C C . ASP B 1 114 ? 0.302 -14.648 4.402 1 97.81 114 ASP B C 1
ATOM 2444 O O . ASP B 1 114 ? -0.096 -15.719 4.855 1 97.81 114 ASP B O 1
ATOM 2448 N N . THR B 1 115 ? 1.068 -14.602 3.287 1 97.12 115 THR B N 1
ATOM 2449 C CA . THR B 1 115 ? 0.957 -15.758 2.398 1 97.12 115 THR B CA 1
ATOM 2450 C C . THR B 1 115 ? 2.336 -16.328 2.084 1 97.12 115 THR B C 1
ATOM 2452 O O . THR B 1 115 ? 2.449 -17.484 1.645 1 97.12 115 THR B O 1
ATOM 2455 N N . HIS B 1 116 ? 3.326 -15.508 2.219 1 97.56 116 HIS B N 1
ATOM 2456 C CA . HIS B 1 116 ? 4.648 -15.906 1.75 1 97.56 116 HIS B CA 1
ATOM 2457 C C . HIS B 1 116 ? 5.734 -15.477 2.732 1 97.56 116 HIS B C 1
ATOM 2459 O O . HIS B 1 116 ? 6.371 -14.438 2.545 1 97.56 116 HIS B O 1
ATOM 2465 N N . PRO B 1 117 ? 6.07 -16.297 3.709 1 97.5 117 PRO B N 1
ATOM 2466 C CA . PRO B 1 117 ? 6.957 -15.898 4.805 1 97.5 117 PRO B CA 1
ATOM 2467 C C . PRO B 1 117 ? 8.336 -15.469 4.316 1 97.5 117 PRO B C 1
ATOM 2469 O O . PRO B 1 117 ? 8.93 -14.531 4.871 1 97.5 117 PRO B O 1
ATOM 2472 N N . VAL B 1 118 ? 8.828 -16.062 3.291 1 97.75 118 VAL B N 1
ATOM 2473 C CA . VAL B 1 118 ? 10.172 -15.758 2.818 1 97.75 118 VAL B CA 1
ATOM 2474 C C . VAL B 1 118 ? 10.188 -14.391 2.145 1 97.75 118 VAL B C 1
ATOM 2476 O O . VAL B 1 118 ? 11.039 -13.5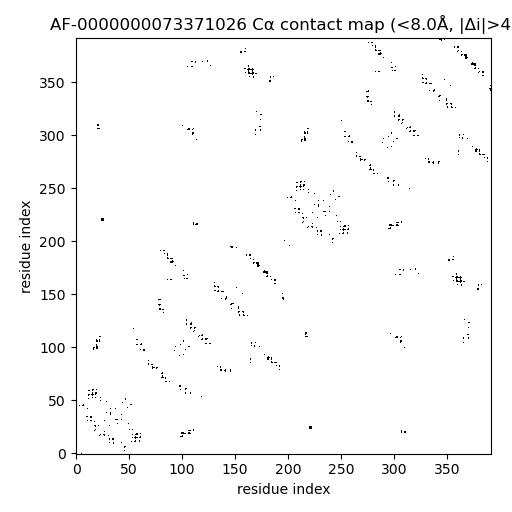55 2.439 1 97.75 118 VAL B O 1
ATOM 2479 N N . LEU B 1 119 ? 9.242 -14.164 1.249 1 98.31 119 LEU B N 1
ATOM 2480 C CA . LEU B 1 119 ? 9.133 -12.859 0.608 1 98.31 119 LEU B CA 1
ATOM 2481 C C . LEU B 1 119 ? 8.805 -11.781 1.632 1 98.31 119 LEU B C 1
ATOM 2483 O O . LEU B 1 119 ? 9.281 -10.648 1.519 1 98.31 119 LEU B O 1
ATOM 2487 N N . LYS B 1 120 ? 7.953 -12.117 2.631 1 98.56 120 LYS B N 1
ATOM 2488 C CA . LYS B 1 120 ? 7.621 -11.18 3.705 1 98.56 120 LYS B CA 1
ATOM 2489 C C . LYS B 1 120 ? 8.875 -10.695 4.418 1 98.56 120 LYS B C 1
ATOM 2491 O O . LYS B 1 120 ? 9.062 -9.492 4.609 1 98.56 120 LYS B O 1
A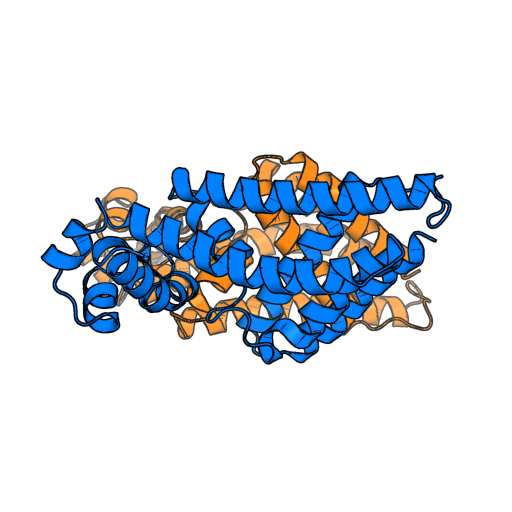TOM 2496 N N . LYS B 1 121 ? 9.742 -11.586 4.754 1 98.62 121 LYS B N 1
ATOM 2497 C CA . LYS B 1 121 ? 10.977 -11.234 5.457 1 98.62 121 LYS B CA 1
ATOM 2498 C C . LYS B 1 121 ? 11.883 -10.375 4.578 1 98.62 121 LYS B C 1
ATOM 2500 O O . LYS B 1 121 ? 12.539 -9.453 5.066 1 98.62 121 LYS B O 1
ATOM 2505 N N . LYS B 1 122 ? 11.906 -10.68 3.295 1 98.62 122 LYS B N 1
ATOM 2506 C CA . LYS B 1 122 ? 12.758 -9.93 2.383 1 98.62 122 LYS B CA 1
ATOM 2507 C C . LYS B 1 122 ? 12.289 -8.484 2.25 1 98.62 122 LYS B C 1
ATOM 2509 O O . LYS B 1 122 ? 13.094 -7.555 2.322 1 98.62 122 LYS B O 1
ATOM 2514 N N . VAL B 1 123 ? 11.031 -8.328 2.076 1 98.88 123 VAL B N 1
ATOM 2515 C CA . VAL B 1 123 ? 10.531 -6.969 1.892 1 98.88 123 VAL B CA 1
ATOM 2516 C C . VAL B 1 123 ? 10.555 -6.223 3.225 1 98.88 123 VAL B C 1
ATOM 2518 O O . VAL B 1 123 ? 10.805 -5.016 3.266 1 98.88 123 VAL B O 1
ATOM 2521 N N . GLU B 1 124 ? 10.336 -6.918 4.328 1 98.81 124 GLU B N 1
ATOM 2522 C CA . GLU B 1 124 ? 10.508 -6.316 5.648 1 98.81 124 GLU B CA 1
ATOM 2523 C C . GLU B 1 124 ? 11.914 -5.742 5.812 1 98.81 124 GLU B C 1
ATOM 2525 O O . GLU B 1 124 ? 12.078 -4.609 6.27 1 98.81 124 GLU B O 1
ATOM 2530 N N . ARG B 1 125 ? 12.883 -6.473 5.402 1 98.69 125 ARG B N 1
ATOM 2531 C CA . ARG B 1 125 ? 14.273 -6.035 5.512 1 98.69 125 ARG B CA 1
ATOM 2532 C C . ARG B 1 125 ? 14.531 -4.816 4.633 1 98.69 125 ARG B C 1
ATOM 2534 O O . ARG B 1 125 ? 15.281 -3.916 5.016 1 98.69 125 ARG B O 1
ATOM 2541 N N . VAL B 1 126 ? 13.953 -4.812 3.482 1 98.88 126 VAL B N 1
ATOM 2542 C CA . VAL B 1 126 ? 14.117 -3.686 2.57 1 98.88 126 VAL B CA 1
ATOM 2543 C C . VAL B 1 126 ? 13.555 -2.416 3.205 1 98.88 126 VAL B C 1
ATOM 2545 O O . VAL B 1 126 ? 14.203 -1.366 3.191 1 98.88 126 VAL B O 1
ATOM 2548 N N . ILE B 1 127 ? 12.375 -2.52 3.826 1 98.81 127 ILE B N 1
ATOM 2549 C CA . ILE B 1 127 ? 11.719 -1.373 4.445 1 98.81 127 ILE B CA 1
ATOM 2550 C C . ILE B 1 127 ? 12.523 -0.908 5.656 1 98.81 127 ILE B C 1
ATOM 2552 O O . ILE B 1 127 ? 12.766 0.29 5.824 1 98.81 127 ILE B O 1
ATOM 2556 N N . LEU B 1 128 ? 13.008 -1.862 6.43 1 98.69 128 LEU B N 1
ATOM 2557 C CA . LEU B 1 128 ? 13.758 -1.516 7.633 1 98.69 128 LEU B CA 1
ATOM 2558 C C . LEU B 1 128 ? 15.109 -0.908 7.277 1 98.69 128 LEU B C 1
ATOM 2560 O O . LEU B 1 128 ? 15.578 0.018 7.945 1 98.69 128 LEU B O 1
ATOM 2564 N N . SER B 1 129 ? 15.75 -1.422 6.242 1 98.75 129 SER B N 1
ATOM 2565 C CA . SER B 1 129 ? 17.016 -0.845 5.785 1 98.75 129 SER B CA 1
ATOM 2566 C C . SER B 1 129 ? 16.812 0.575 5.266 1 98.75 129 SER B C 1
ATOM 2568 O O . SER B 1 129 ? 17.641 1.449 5.496 1 98.75 129 SER B O 1
ATOM 2570 N N . TRP B 1 130 ? 15.734 0.784 4.523 1 98.75 130 TRP B N 1
ATOM 2571 C CA . TRP B 1 130 ? 15.391 2.121 4.055 1 98.75 130 TRP B CA 1
ATOM 2572 C C . TRP B 1 130 ? 15.164 3.068 5.23 1 98.75 130 TRP B C 1
ATOM 2574 O O . TRP B 1 130 ? 15.703 4.18 5.25 1 98.75 130 TRP B O 1
ATOM 2584 N N . LYS B 1 131 ? 14.414 2.605 6.246 1 98.75 131 LYS B N 1
ATOM 2585 C CA . LYS B 1 131 ? 14.172 3.381 7.461 1 98.75 131 LYS B CA 1
ATOM 2586 C C . LYS B 1 131 ? 15.484 3.752 8.141 1 98.75 131 LYS B C 1
ATOM 2588 O O . LYS B 1 131 ? 15.688 4.91 8.523 1 98.75 131 LYS B O 1
ATOM 2593 N N . GLU B 1 132 ? 16.359 2.824 8.258 1 98.81 132 GLU B N 1
ATOM 2594 C CA . GLU B 1 132 ? 17.641 3.051 8.93 1 98.81 132 GLU B CA 1
ATOM 2595 C C . GLU B 1 132 ? 18.484 4.082 8.18 1 98.81 132 GLU B C 1
ATOM 2597 O O . GLU B 1 132 ? 19.172 4.895 8.805 1 98.81 132 GLU B O 1
ATOM 2602 N N . GLN B 1 133 ? 18.453 4.039 6.934 1 98.81 133 GLN B N 1
ATOM 2603 C CA . GLN B 1 133 ? 19.172 5.02 6.141 1 98.81 133 GLN B CA 1
ATOM 2604 C C . GLN B 1 133 ? 18.625 6.43 6.371 1 98.81 133 GLN B C 1
ATOM 2606 O O . GLN B 1 133 ? 19.406 7.379 6.539 1 98.81 133 GLN B O 1
ATOM 2611 N N . LEU B 1 134 ? 17.328 6.586 6.355 1 98.81 134 LEU B N 1
ATOM 2612 C CA . LEU B 1 134 ? 16.719 7.887 6.59 1 98.81 134 LEU B CA 1
ATOM 2613 C C . LEU B 1 134 ? 17.016 8.383 8 1 98.81 134 LEU B C 1
ATOM 2615 O O . LEU B 1 134 ? 17.312 9.562 8.203 1 98.81 134 LEU B O 1
ATOM 2619 N N . VAL B 1 135 ? 16.906 7.461 8.969 1 98.75 135 VAL B N 1
ATOM 2620 C CA . VAL B 1 135 ? 17.234 7.805 10.352 1 98.75 135 VAL B CA 1
ATOM 2621 C C . VAL B 1 135 ? 18.672 8.305 10.43 1 98.75 135 VAL B C 1
ATOM 2623 O O . VAL B 1 135 ? 18.953 9.312 11.078 1 98.75 135 VAL B O 1
ATOM 2626 N N . TYR B 1 136 ? 19.531 7.598 9.781 1 98.81 136 TYR B N 1
ATOM 2627 C CA . TYR B 1 136 ? 20.938 7.992 9.758 1 98.81 136 TYR B CA 1
ATOM 2628 C C . TYR B 1 136 ? 21.109 9.398 9.188 1 98.81 136 TYR B C 1
ATOM 2630 O O . TYR B 1 136 ? 21.828 10.219 9.75 1 98.81 136 TYR B O 1
ATOM 2638 N N . PHE B 1 137 ? 20.453 9.703 8.047 1 98.75 137 PHE B N 1
ATOM 2639 C CA . PHE B 1 137 ? 20.516 11.031 7.449 1 98.75 137 PHE B CA 1
ATOM 2640 C C . PHE B 1 137 ? 20.031 12.094 8.43 1 98.75 137 PHE B C 1
ATOM 2642 O O . PHE B 1 137 ? 20.656 13.148 8.562 1 98.75 137 PHE B O 1
ATOM 2649 N N . ILE B 1 138 ? 18.922 11.82 9.141 1 98.5 138 ILE B N 1
ATOM 2650 C CA . ILE B 1 138 ? 18.328 12.773 10.062 1 98.5 138 ILE B CA 1
ATOM 2651 C C . ILE B 1 138 ? 19.266 12.992 11.25 1 98.5 138 ILE B C 1
ATOM 2653 O O . ILE B 1 138 ? 19.562 14.133 11.625 1 98.5 138 ILE B O 1
ATOM 2657 N N . GLU B 1 139 ? 19.781 11.922 11.805 1 98 139 GLU B N 1
ATOM 2658 C CA . GLU B 1 139 ? 20.656 12.008 12.969 1 98 139 GLU B CA 1
ATOM 2659 C C . GLU B 1 139 ? 21.953 12.742 12.633 1 98 139 GLU B C 1
ATOM 2661 O O . GLU B 1 139 ? 22.406 13.594 13.406 1 98 139 GLU B O 1
ATOM 2666 N N . GLN B 1 140 ? 22.562 12.438 11.508 1 97.94 140 GLN B N 1
ATOM 2667 C CA . GLN B 1 140 ? 23.781 13.125 11.086 1 97.94 140 GLN B CA 1
ATOM 2668 C C . GLN B 1 140 ? 23.5 14.594 10.797 1 97.94 140 GLN B C 1
ATOM 2670 O O . GLN B 1 140 ? 24.328 15.461 11.109 1 97.94 140 GLN B O 1
ATOM 2675 N N . GLY B 1 141 ? 22.359 14.836 10.188 1 97.69 141 GLY B N 1
ATOM 2676 C CA . GLY B 1 141 ? 21.969 16.219 9.961 1 97.69 141 GLY B CA 1
ATOM 2677 C C . GLY B 1 141 ? 21.812 17 11.25 1 97.69 141 GLY B C 1
ATOM 2678 O O . GLY B 1 141 ? 22.156 18.188 11.305 1 97.69 141 GLY B O 1
ATOM 2679 N N . ILE B 1 142 ? 21.266 16.359 12.289 1 96.88 142 ILE B N 1
ATOM 2680 C CA . ILE B 1 142 ? 21.156 16.984 13.602 1 96.88 142 ILE B CA 1
ATOM 2681 C C . ILE B 1 142 ? 22.547 17.25 14.172 1 96.88 142 ILE B C 1
ATOM 2683 O O . ILE B 1 142 ? 22.844 18.359 14.617 1 96.88 142 ILE B O 1
ATOM 2687 N N . LEU B 1 143 ? 23.375 16.25 14.094 1 95.69 143 LEU B N 1
ATOM 2688 C CA . LEU B 1 143 ? 24.719 16.328 14.641 1 95.69 143 LEU B CA 1
ATOM 2689 C C . LEU B 1 143 ? 25.516 17.453 13.984 1 95.69 143 LEU B C 1
ATOM 2691 O O . LEU B 1 143 ? 26.297 18.141 14.648 1 95.69 143 LEU B O 1
ATOM 2695 N N . LEU B 1 144 ? 25.297 17.766 12.719 1 96.31 144 LEU B N 1
ATOM 2696 C CA . LEU B 1 144 ? 26.062 18.734 11.961 1 96.31 144 LEU B CA 1
ATOM 2697 C C . LEU B 1 144 ? 25.375 20.094 11.945 1 96.31 144 LEU B C 1
ATOM 2699 O O . LEU B 1 144 ? 25.844 21.016 11.281 1 96.31 144 LEU B O 1
ATOM 2703 N N . GLY B 1 145 ? 24.219 20.156 12.547 1 95.5 145 GLY B N 1
ATOM 2704 C CA . GLY B 1 145 ? 23.547 21.438 12.719 1 95.5 145 GLY B CA 1
ATOM 2705 C C . GLY B 1 145 ? 22.688 21.812 11.531 1 95.5 145 GLY B C 1
ATOM 2706 O O . GLY B 1 145 ? 22.203 22.938 11.438 1 95.5 145 GLY B O 1
ATOM 2707 N N . GLU B 1 146 ? 22.438 20.812 10.633 1 96.06 146 GLU B N 1
ATOM 2708 C CA . GLU B 1 146 ? 21.547 21.062 9.508 1 96.06 146 GLU B CA 1
ATOM 2709 C C . GLU B 1 146 ? 20.094 21.109 9.961 1 96.06 146 GLU B C 1
ATOM 2711 O O . GLU B 1 146 ? 19.281 21.828 9.367 1 96.06 146 GLU B O 1
ATOM 2716 N N . PHE B 1 147 ? 19.812 20.25 10.977 1 95.62 147 PHE B N 1
ATOM 2717 C CA . PHE B 1 147 ? 18.469 20.141 11.516 1 95.62 147 PHE B CA 1
ATOM 2718 C C . PHE B 1 147 ? 18.422 20.594 12.969 1 95.62 147 PHE B C 1
ATOM 2720 O O . PHE B 1 147 ? 19.297 20.234 13.766 1 95.62 147 PHE B O 1
ATOM 2727 N N . LYS B 1 148 ? 17.594 21.469 13.398 1 86.62 148 LYS B N 1
ATOM 2728 C CA . LYS B 1 148 ? 17.578 22.078 14.719 1 86.62 148 LYS B CA 1
ATOM 2729 C C . LYS B 1 148 ? 16.25 21.859 15.422 1 86.62 148 LYS B C 1
ATOM 2731 O O . LYS B 1 148 ? 16.094 22.203 16.594 1 86.62 148 LYS B O 1
ATOM 2736 N N . ALA B 1 149 ? 15.391 21.156 14.789 1 72.38 149 ALA B N 1
ATOM 2737 C CA . ALA B 1 149 ? 14.094 21.062 15.445 1 72.38 149 ALA B CA 1
ATOM 2738 C C . ALA B 1 149 ? 14.195 20.266 16.75 1 72.38 149 ALA B C 1
ATOM 2740 O O . ALA B 1 149 ? 14.867 19.234 16.797 1 72.38 149 ALA B O 1
ATOM 2741 N N . HIS B 1 150 ? 13.859 20.875 17.891 1 75.81 150 HIS B N 1
ATOM 2742 C CA . HIS B 1 150 ? 14.031 20.359 19.25 1 75.81 150 HIS B CA 1
ATOM 2743 C C . HIS B 1 150 ? 13.227 19.078 19.453 1 75.81 150 HIS B C 1
ATOM 2745 O O . HIS B 1 150 ? 13.539 18.266 20.328 1 75.81 150 HIS B O 1
ATOM 2751 N N . SER B 1 151 ? 12.422 18.781 18.594 1 86.56 151 SER B N 1
ATOM 2752 C CA . SER B 1 151 ? 11.531 17.672 18.875 1 86.56 151 SER B CA 1
ATOM 2753 C C . SER B 1 151 ? 11.461 16.703 17.703 1 86.56 151 SER B C 1
ATOM 2755 O O . SER B 1 151 ? 10.414 16.094 17.453 1 86.56 151 SER B O 1
ATOM 2757 N N . ILE B 1 152 ? 12.703 16.531 17.219 1 92.38 152 ILE B N 1
ATOM 2758 C CA . ILE B 1 152 ? 12.711 15.633 16.078 1 92.38 152 ILE B CA 1
ATOM 2759 C C . ILE B 1 152 ? 12.805 14.188 16.562 1 92.38 152 ILE B C 1
ATOM 2761 O O . ILE B 1 152 ? 13.672 13.852 17.359 1 92.38 152 ILE B O 1
ATOM 2765 N N . ASP B 1 153 ? 11.891 13.336 16.203 1 95.75 153 ASP B N 1
ATOM 2766 C CA . ASP B 1 153 ? 11.961 11.883 16.328 1 95.75 153 ASP B CA 1
ATOM 2767 C C . ASP B 1 153 ? 12.391 11.25 15.008 1 95.75 153 ASP B C 1
ATOM 2769 O O . ASP B 1 153 ? 11.578 11.078 14.094 1 95.75 153 ASP B O 1
ATOM 2773 N N . PRO B 1 154 ? 13.711 10.906 14.93 1 97.38 154 PRO B N 1
ATOM 2774 C CA . PRO B 1 154 ? 14.242 10.461 13.641 1 97.38 154 PRO B CA 1
ATOM 2775 C C . PRO B 1 154 ? 13.508 9.234 13.094 1 97.38 154 PRO B C 1
ATOM 2777 O O . PRO B 1 154 ? 13.219 9.164 11.898 1 97.38 154 PRO B O 1
ATOM 2780 N N . GLU B 1 155 ? 13.211 8.297 13.938 1 97.44 155 GLU B N 1
ATOM 2781 C CA . GLU B 1 155 ? 12.547 7.078 13.492 1 97.44 155 GLU B CA 1
ATOM 2782 C C . GLU B 1 155 ? 11.133 7.367 13.008 1 97.44 155 GLU B C 1
ATOM 2784 O O . GLU B 1 155 ? 10.727 6.895 11.938 1 97.44 155 GLU B O 1
ATOM 2789 N N . LYS B 1 156 ? 10.383 8.125 13.789 1 96.94 156 LYS B N 1
ATOM 2790 C CA . LYS B 1 156 ? 9.023 8.492 13.391 1 96.94 156 LYS B CA 1
ATOM 2791 C C . LYS B 1 156 ? 9.023 9.266 12.07 1 96.94 156 LYS B C 1
ATOM 2793 O O . LYS B 1 156 ? 8.195 9.016 11.195 1 96.94 156 LYS B O 1
ATOM 2798 N N . THR B 1 157 ? 9.969 10.188 11.961 1 97.19 157 THR B N 1
ATOM 2799 C CA . THR B 1 157 ? 10.07 10.984 10.742 1 97.19 157 THR B CA 1
ATOM 2800 C C . THR B 1 157 ? 10.375 10.094 9.539 1 97.19 157 THR B C 1
ATOM 2802 O O . THR B 1 157 ? 9.727 10.211 8.492 1 97.19 157 THR B O 1
ATOM 2805 N N . ALA B 1 158 ? 11.312 9.172 9.672 1 98.56 158 ALA B N 1
ATOM 2806 C CA . ALA B 1 158 ? 11.695 8.258 8.602 1 98.56 158 ALA B CA 1
ATOM 2807 C C . ALA B 1 158 ? 10.516 7.406 8.156 1 98.56 158 ALA B C 1
ATOM 2809 O O . ALA B 1 158 ? 10.227 7.301 6.965 1 98.56 158 ALA B O 1
ATOM 2810 N N . LEU B 1 159 ? 9.781 6.859 9.133 1 98.56 159 LEU B N 1
ATOM 2811 C CA . LEU B 1 159 ? 8.648 5.984 8.836 1 98.56 159 LEU B CA 1
ATOM 2812 C C . LEU B 1 159 ? 7.504 6.773 8.211 1 98.56 159 LEU B C 1
ATOM 2814 O O . LEU B 1 159 ? 6.797 6.262 7.34 1 98.56 159 LEU B O 1
ATOM 2818 N N . THR B 1 160 ? 7.32 8.023 8.656 1 98.25 160 THR B N 1
ATOM 2819 C CA . THR B 1 160 ? 6.312 8.898 8.062 1 98.25 160 THR B CA 1
ATOM 2820 C C . THR B 1 160 ? 6.609 9.148 6.586 1 98.25 160 THR B C 1
ATOM 2822 O O . THR B 1 160 ? 5.715 9.062 5.742 1 98.25 160 THR B O 1
ATOM 2825 N N . ILE B 1 161 ? 7.863 9.391 6.285 1 98.62 161 ILE B N 1
ATOM 2826 C CA . ILE B 1 161 ? 8.281 9.641 4.906 1 98.62 161 ILE B CA 1
ATOM 2827 C C . ILE B 1 161 ? 8.039 8.398 4.059 1 98.62 161 ILE B C 1
ATOM 2829 O O . ILE B 1 161 ? 7.441 8.477 2.982 1 98.62 161 ILE B O 1
ATOM 2833 N N . ILE B 1 162 ? 8.406 7.23 4.547 1 98.81 162 ILE B N 1
ATOM 2834 C CA . ILE B 1 162 ? 8.242 5.977 3.82 1 98.81 162 ILE B CA 1
ATOM 2835 C C . ILE B 1 162 ? 6.754 5.699 3.607 1 98.81 162 ILE B C 1
ATOM 2837 O O . ILE B 1 162 ? 6.332 5.363 2.498 1 98.81 162 ILE B O 1
ATOM 2841 N N . ALA B 1 163 ? 5.961 5.906 4.656 1 98.75 163 ALA B N 1
ATOM 2842 C CA . ALA B 1 163 ? 4.523 5.66 4.574 1 98.75 163 ALA B CA 1
ATOM 2843 C C . ALA B 1 163 ? 3.871 6.559 3.529 1 98.75 163 ALA B C 1
ATOM 2845 O O . ALA B 1 163 ? 3.059 6.098 2.725 1 98.75 163 ALA B O 1
ATOM 2846 N N . MET B 1 164 ? 4.234 7.801 3.521 1 98.5 164 MET B N 1
ATOM 2847 C CA . MET B 1 164 ? 3.67 8.758 2.572 1 98.5 164 MET B CA 1
ATOM 2848 C C . MET B 1 164 ? 4.047 8.391 1.142 1 98.5 164 MET B C 1
ATOM 2850 O O . MET B 1 164 ? 3.199 8.414 0.246 1 98.5 164 MET B O 1
ATOM 2854 N N . ILE B 1 165 ? 5.293 8.047 0.953 1 98.69 165 ILE B N 1
ATOM 2855 C CA . ILE B 1 165 ? 5.781 7.723 -0.384 1 98.69 165 ILE B CA 1
ATOM 2856 C C . ILE B 1 165 ? 5.051 6.488 -0.915 1 98.69 165 ILE B C 1
ATOM 2858 O O . ILE B 1 165 ? 4.457 6.527 -1.995 1 98.69 165 ILE B O 1
ATOM 2862 N N . GLU B 1 166 ? 5.059 5.41 -0.154 1 98.75 166 GLU B N 1
ATOM 2863 C CA . GLU B 1 166 ? 4.449 4.168 -0.618 1 98.75 166 GLU B CA 1
ATOM 2864 C C . GLU B 1 166 ? 2.938 4.32 -0.772 1 98.75 166 GLU B C 1
ATOM 2866 O O . GLU B 1 166 ? 2.35 3.807 -1.726 1 98.75 166 GLU B O 1
ATOM 2871 N N . GLY B 1 167 ? 2.303 5.035 0.201 1 98.75 167 GLY B N 1
ATOM 2872 C CA . GLY B 1 167 ? 0.878 5.297 0.072 1 98.75 167 GLY B CA 1
ATOM 2873 C C . GLY B 1 167 ? 0.529 6.102 -1.164 1 98.75 167 GLY B C 1
ATOM 2874 O O . GLY B 1 167 ? -0.473 5.828 -1.828 1 98.75 167 GLY B O 1
ATOM 2875 N N . THR B 1 168 ? 1.315 7.086 -1.521 1 98.69 168 THR B N 1
ATOM 2876 C CA . THR B 1 168 ? 1.062 7.934 -2.682 1 98.69 168 THR B CA 1
ATOM 2877 C C . THR B 1 168 ? 1.291 7.156 -3.977 1 98.69 168 THR B C 1
ATOM 2879 O O . THR B 1 168 ? 0.565 7.344 -4.953 1 98.69 168 THR B O 1
ATOM 2882 N N . VAL B 1 169 ? 2.342 6.344 -3.979 1 98.44 169 VAL B N 1
ATOM 2883 C CA . VAL B 1 169 ? 2.594 5.492 -5.133 1 98.44 169 VAL B CA 1
ATOM 2884 C C . VAL B 1 169 ? 1.368 4.625 -5.418 1 98.44 169 VAL B C 1
ATOM 2886 O O . VAL B 1 169 ? 0.921 4.527 -6.562 1 98.44 169 VAL B O 1
ATOM 2889 N N . MET B 1 170 ? 0.807 4.035 -4.383 1 98.62 170 MET B N 1
ATOM 2890 C CA . MET B 1 170 ? -0.383 3.199 -4.523 1 98.62 170 MET B CA 1
ATOM 2891 C C . MET B 1 170 ? -1.561 4.012 -5.051 1 98.62 170 MET B C 1
ATOM 2893 O O . MET B 1 170 ? -2.246 3.592 -5.984 1 98.62 170 MET B O 1
ATOM 2897 N N . ILE B 1 171 ? -1.767 5.199 -4.52 1 98.69 171 ILE B N 1
ATOM 2898 C CA . ILE B 1 171 ? -2.889 6.039 -4.918 1 98.69 171 ILE B CA 1
ATOM 2899 C C . ILE B 1 171 ? -2.723 6.461 -6.379 1 98.69 171 ILE B C 1
ATOM 2901 O O . ILE B 1 171 ? -3.664 6.363 -7.172 1 98.69 171 ILE B O 1
ATOM 2905 N N . ALA B 1 172 ? -1.526 6.949 -6.715 1 98.25 172 ALA B N 1
ATOM 2906 C CA . ALA B 1 172 ? -1.262 7.398 -8.078 1 98.25 172 ALA B CA 1
ATOM 2907 C C . ALA B 1 172 ? -1.49 6.27 -9.078 1 98.25 172 ALA B C 1
ATOM 2909 O O . ALA B 1 172 ? -2.088 6.484 -10.141 1 98.25 172 ALA B O 1
ATOM 2910 N N . LYS B 1 173 ? -1.053 5.129 -8.719 1 97.62 173 LYS B N 1
ATOM 2911 C CA . LYS B 1 173 ? -1.15 3.996 -9.633 1 97.62 173 LYS B CA 1
ATOM 2912 C C . LYS B 1 173 ? -2.602 3.562 -9.82 1 97.62 173 LYS B C 1
ATOM 2914 O O . LYS B 1 173 ? -3.045 3.326 -10.945 1 97.62 173 LYS B O 1
ATOM 2919 N N . ILE B 1 174 ? -3.346 3.455 -8.742 1 98.25 174 ILE B N 1
ATOM 2920 C CA . ILE B 1 174 ? -4.699 2.918 -8.828 1 98.25 174 ILE B CA 1
ATOM 2921 C C . ILE B 1 174 ? -5.617 3.932 -9.508 1 98.25 174 ILE B C 1
ATOM 2923 O O . ILE B 1 174 ? -6.551 3.553 -10.219 1 98.25 174 ILE B O 1
ATOM 2927 N N . THR B 1 175 ? -5.352 5.203 -9.336 1 97.62 175 THR B N 1
ATOM 2928 C CA . THR B 1 175 ? -6.207 6.242 -9.906 1 97.62 175 THR B CA 1
ATOM 2929 C C . THR B 1 175 ? -5.754 6.605 -11.312 1 97.62 175 THR B C 1
ATOM 2931 O O . THR B 1 175 ? -6.492 7.246 -12.062 1 97.62 175 THR B O 1
ATOM 2934 N N . GLY B 1 176 ? -4.504 6.277 -11.625 1 95.75 176 GLY B N 1
ATOM 2935 C CA . GLY B 1 176 ? -3.936 6.664 -12.906 1 95.75 176 GLY B CA 1
ATOM 2936 C C . GLY B 1 176 ? -3.592 8.141 -12.992 1 95.75 176 GLY B C 1
ATOM 2937 O O . GLY B 1 176 ? -3.469 8.688 -14.086 1 95.75 176 GLY B O 1
ATOM 2938 N N . ASN B 1 177 ? -3.543 8.781 -11.867 1 95.75 177 ASN B N 1
ATOM 2939 C CA . ASN B 1 177 ? -3.23 10.203 -11.797 1 95.75 177 ASN B CA 1
ATOM 2940 C C . ASN B 1 177 ? -1.807 10.445 -11.305 1 95.75 177 ASN B C 1
ATOM 2942 O O . ASN B 1 177 ? -1.581 10.594 -10.102 1 95.75 177 ASN B O 1
ATOM 2946 N N . LEU B 1 178 ? -0.931 10.625 -12.219 1 92.06 178 LEU B N 1
ATOM 2947 C CA . LEU B 1 178 ? 0.488 10.727 -11.891 1 92.06 178 LEU B CA 1
ATOM 2948 C C . LEU B 1 178 ? 0.792 12.039 -11.188 1 92.06 178 LEU B C 1
ATOM 2950 O O . LEU B 1 178 ? 1.771 12.133 -10.438 1 92.06 178 LEU B O 1
ATOM 2954 N N . SER B 1 179 ? -0.017 13.062 -11.406 1 95.56 179 SER B N 1
ATOM 2955 C CA . SER B 1 179 ? 0.227 14.352 -10.758 1 95.56 179 SER B CA 1
ATOM 2956 C C . SER B 1 179 ? 0.062 14.242 -9.242 1 95.56 179 SER B C 1
ATOM 2958 O O . SER B 1 179 ? 0.629 15.039 -8.492 1 95.56 179 SER B O 1
ATOM 2960 N N . THR B 1 180 ? -0.767 13.219 -8.812 1 96.38 180 THR B N 1
ATOM 2961 C CA . THR B 1 180 ? -0.961 12.984 -7.387 1 96.38 180 THR B CA 1
ATOM 2962 C C . THR B 1 180 ? 0.373 12.719 -6.695 1 96.38 180 THR B C 1
ATOM 2964 O O . THR B 1 180 ? 0.616 13.211 -5.594 1 96.38 180 THR B O 1
ATOM 2967 N N . LEU B 1 181 ? 1.188 11.969 -7.367 1 96.75 181 LEU B N 1
ATOM 2968 C CA . LEU B 1 181 ? 2.49 11.625 -6.805 1 96.75 181 LEU B CA 1
ATOM 2969 C C . LEU B 1 181 ? 3.344 12.875 -6.617 1 96.75 181 LEU B C 1
ATOM 2971 O O . LEU B 1 181 ? 3.836 13.141 -5.516 1 96.75 181 LEU B O 1
ATOM 2975 N N . ALA B 1 182 ? 3.426 13.711 -7.664 1 96.56 182 ALA B N 1
ATOM 2976 C CA . ALA B 1 182 ? 4.207 14.945 -7.598 1 96.56 182 ALA B CA 1
ATOM 2977 C C . ALA B 1 182 ? 3.652 15.891 -6.535 1 96.56 182 ALA B C 1
ATOM 2979 O O . ALA B 1 182 ? 4.414 16.5 -5.785 1 96.56 182 ALA B O 1
ATOM 2980 N N . ASP B 1 183 ? 2.381 15.992 -6.438 1 96.06 183 ASP B N 1
ATOM 2981 C CA . ASP B 1 183 ? 1.726 16.906 -5.504 1 96.06 183 ASP B CA 1
ATOM 2982 C C . ASP B 1 183 ? 2.002 16.5 -4.059 1 96.06 183 ASP B C 1
ATOM 2984 O O . ASP B 1 183 ? 2.338 17.328 -3.223 1 96.06 183 ASP B O 1
ATOM 2988 N N . ILE B 1 184 ? 1.91 15.25 -3.797 1 96.69 184 ILE B N 1
ATOM 2989 C CA . ILE B 1 184 ? 2.064 14.789 -2.42 1 96.69 184 ILE B CA 1
ATOM 2990 C C . ILE B 1 184 ? 3.541 14.797 -2.035 1 96.69 184 ILE B C 1
ATOM 2992 O O . ILE B 1 184 ? 3.885 15 -0.867 1 96.69 184 ILE B O 1
ATOM 2996 N N . MET B 1 185 ? 4.402 14.633 -3.027 1 98.12 185 MET B N 1
ATOM 2997 C CA . MET B 1 185 ? 5.832 14.703 -2.734 1 98.12 185 MET B CA 1
ATOM 2998 C C . MET B 1 185 ? 6.211 16.094 -2.244 1 98.12 185 MET B C 1
ATOM 3000 O O . MET B 1 185 ? 7.191 16.266 -1.514 1 98.12 185 MET B O 1
ATOM 3004 N N . LEU B 1 186 ? 5.406 17.094 -2.582 1 96.56 186 LEU B N 1
ATOM 3005 C CA . LEU B 1 186 ? 5.625 18.422 -2.02 1 96.56 186 LEU B CA 1
ATOM 3006 C C . LEU B 1 186 ? 5.426 18.406 -0.507 1 96.56 186 LEU B C 1
ATOM 3008 O O . LEU B 1 186 ? 6.102 19.141 0.217 1 96.56 186 LEU B O 1
ATOM 3012 N N . SER B 1 187 ? 4.477 17.578 -0.029 1 96 187 SER B N 1
ATOM 3013 C CA . SER B 1 187 ? 4.266 17.438 1.408 1 96 187 SER B CA 1
ATOM 3014 C C . SER B 1 187 ? 5.438 16.734 2.078 1 96 187 SER B C 1
ATOM 3016 O O . SER B 1 187 ? 5.789 17.047 3.219 1 96 187 SER B O 1
ATOM 3018 N N . VAL B 1 188 ? 6.055 15.75 1.424 1 97.94 188 VAL B N 1
ATOM 3019 C CA . VAL B 1 188 ? 7.262 15.109 1.936 1 97.94 188 VAL B CA 1
ATOM 3020 C C . VAL B 1 188 ? 8.391 16.141 2.014 1 97.94 188 VAL B C 1
ATOM 3022 O O . VAL B 1 188 ? 9.117 16.188 3.012 1 97.94 188 VAL B O 1
ATOM 3025 N N . THR B 1 189 ? 8.516 16.906 0.966 1 98.06 189 THR B N 1
ATOM 3026 C CA . THR B 1 189 ? 9.5 17.984 0.945 1 98.06 189 THR B CA 1
ATOM 3027 C C . THR B 1 189 ? 9.305 18.922 2.131 1 98.06 189 THR B C 1
ATOM 3029 O O . THR B 1 189 ? 10.273 19.312 2.795 1 98.06 189 THR B O 1
ATOM 3032 N N . LYS B 1 190 ? 8.078 19.25 2.428 1 94.88 190 LYS B N 1
ATOM 3033 C CA . LYS B 1 190 ? 7.773 20.156 3.531 1 94.88 190 LYS B CA 1
ATOM 3034 C C . LYS B 1 190 ? 8.188 19.562 4.871 1 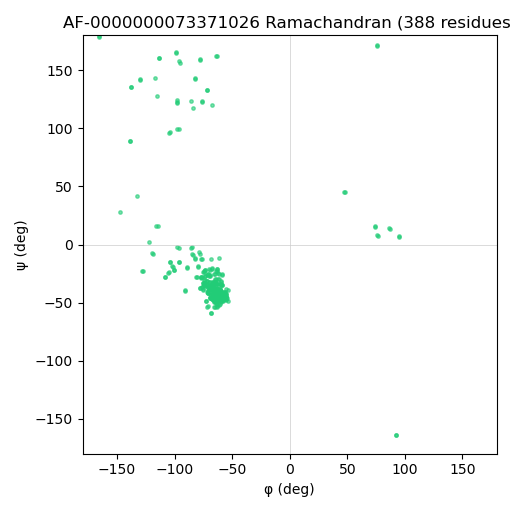94.88 190 LYS B C 1
ATOM 3036 O O . LYS B 1 190 ? 8.719 20.266 5.734 1 94.88 190 LYS B O 1
ATOM 3041 N N . ILE B 1 191 ? 7.961 18.312 5.109 1 94.75 191 ILE B N 1
ATOM 3042 C CA . ILE B 1 191 ? 8.359 17.625 6.332 1 94.75 191 ILE B CA 1
ATOM 3043 C C . ILE B 1 191 ? 9.875 17.75 6.523 1 94.75 191 ILE B C 1
ATOM 3045 O O . ILE B 1 191 ? 10.344 18.031 7.629 1 94.75 191 ILE B O 1
ATOM 3049 N N . ILE B 1 192 ? 10.594 17.594 5.418 1 96.75 192 ILE B N 1
ATOM 3050 C CA . ILE B 1 192 ? 12.055 17.641 5.477 1 96.75 192 ILE B CA 1
ATOM 3051 C C . ILE B 1 192 ? 12.516 19.062 5.734 1 96.75 192 ILE B C 1
ATOM 3053 O O . ILE B 1 192 ? 13.406 19.297 6.555 1 96.75 1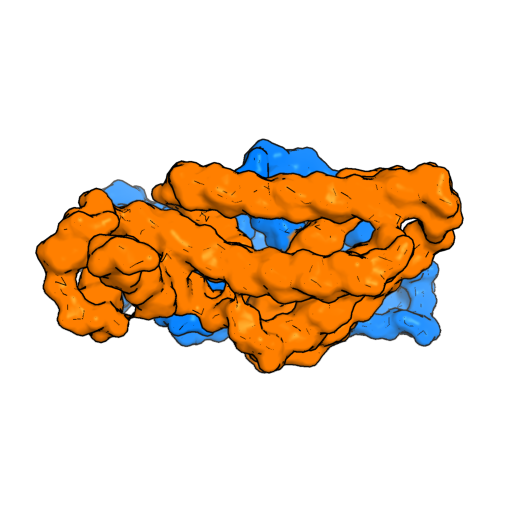92 ILE B O 1
ATOM 3057 N N . GLU B 1 193 ? 11.867 20 5.086 1 95.25 193 GLU B N 1
ATOM 3058 C CA . GLU B 1 193 ? 12.211 21.406 5.266 1 95.25 193 GLU B CA 1
ATOM 3059 C C . GLU B 1 193 ? 11.938 21.875 6.691 1 95.25 193 GLU B C 1
ATOM 3061 O O . GLU B 1 193 ? 12.648 22.719 7.23 1 95.25 193 GLU B O 1
ATOM 3066 N N . ASP B 1 194 ? 10.969 21.266 7.297 1 91.88 194 ASP B N 1
ATOM 3067 C CA . ASP B 1 194 ? 10.555 21.672 8.641 1 91.88 194 ASP B CA 1
ATOM 3068 C C . ASP B 1 194 ? 11.508 21.109 9.695 1 91.88 194 ASP B C 1
ATOM 3070 O O . ASP B 1 194 ? 11.414 21.469 10.875 1 91.88 194 ASP B O 1
ATOM 3074 N N . LEU B 1 195 ? 12.406 20.297 9.312 1 93.19 195 LEU B N 1
ATOM 3075 C CA . LEU B 1 195 ? 13.406 19.797 10.25 1 93.19 195 LEU B CA 1
ATOM 3076 C C . LEU B 1 195 ? 14.438 20.875 10.578 1 93.19 195 LEU B C 1
ATOM 3078 O O . LEU B 1 195 ? 15.188 20.75 11.547 1 93.19 195 LEU B O 1
ATOM 3082 N N . VAL B 1 196 ? 14.617 21.859 9.758 1 90.38 196 VAL B N 1
ATOM 3083 C CA . VAL B 1 196 ? 15.648 22.891 9.891 1 90.38 196 VAL B CA 1
ATOM 3084 C C . VAL B 1 196 ? 15.258 23.891 10.977 1 90.38 196 VAL B C 1
ATOM 3086 O O . VAL B 1 196 ? 14.086 24.266 11.078 1 90.38 196 VAL B O 1
#

Secondary structure (DSSP, 8-state):
--HHHHHHHHHHHHHHHHHHHHHHHH--HHHHHHHH---HHHHHHH-SSHHHHHHHHHHHHHHHHHHHHHHHHHT-SSHHHHHHHHHHHHHTTTTTT-STTS-HHHHHHHHHTTT-HHHHHHHHHHHHHHHHHHHHHHHHHHHTTSS-GGG--HHHHHHHHHHHHHHHHHHHHHHT-HHHHHHHHHHHHHHHHTT-/--HHHHHHHHHHHHHHHHHHHHHHHH--HHHHHHHH---HHHHHHH-SSHHHHHHHHHHHHHHHHHHHHHHHHHT-SSHHHHHHHHHHHHHTTTTTT-STTS-HHHHHHHHHTTT-HHHHHHHHHHHHHHHHHHHHHHHHHHHTTS---TT--HHHHHHHHHHHHHHHHHHHHHHT-HHHHHHHHHHHHHHHHTT-

Radius of gyration: 22.0 Å; Cα contacts (8 Å, |Δi|>4): 498; chains: 2; bounding box: 64×59×44 Å